Protein AF-A0A7J6TV74-F1 (afdb_monomer)

Sequence (393 aa):
DCKFRAASDSVLSLVYDIAQEHDRGEKIVSTIESVCRDKTELTVSTSAWKARMRRAQGTTFNGLGVLVPYDKHTEVGYRELPVSSKALKGILDKIRDAPPAERDTSKLDEIFTWTNIGNDEGDFGMGLELGQDLFCADKPGVTPVFTKPLTTILRNAYNLLGRKAFVPVLEEHTQWRVSQFQELGEKCAGLAAGCLALQKNSLSMSNAKVFASTLGTVSVLIGGMYIGNYGFAARKKRYKDEDLPTERKRRRIFDEIAASWDYKVRLDEYLMGITRWRRQLIANAEGDVLEVAVGTGRNFQFYNAKQVASVTAIDFSRRMLETAESKRHLVDPIPLHLKSGNCSSMKEFPDKAFDTVQRKHFGATYYIVCEAHPESEDSEGAADTVEEDRVAA

Organism: Perkinsus olseni (NCBI:txid32597)

Secondary structure (DSSP, 8-state):
--------S-HHHHHHHHHHTSTT-HHHHHHHHHH-S-GGGGS---HHHHHHHTT--B--TTS--B----BTTTTBS----SS-HHHHHHHHHHHHHS-GGG---HHHHHHHHHHHHHHHHT-HHHHHHHHHHHHHH--TTS--SSHHHHHHHHHHHHHHTT-TTHHHHHHHHHHHHHHHHHHHHHHHTT--TTTTS----------TTSSTTTHHHHHHHHHHHHHHHHHHHTTS-----PPPPPHHHHHHHHHHHHHHHHHHHHHHHHHTTHHHHHHHHGGG--EEEEEET-TTTTTGGG--TTTEEEEEEEES-HHHHHHHHTTGGGTTTS-EEEEE--GGG--SS-TT--SEEEEEETTEEEEEE------------------------

Solvent-accessible surface area (backbone atoms only — not comparable to full-atom values): 22867 Å² total; per-residue (Å²): 133,65,63,63,74,92,78,42,74,40,70,66,6,41,53,42,52,55,23,71,77,35,100,80,14,65,68,56,41,54,48,50,62,73,70,48,88,57,69,75,64,50,54,70,40,50,63,63,56,54,56,52,55,74,65,32,81,45,80,36,72,30,60,74,40,30,76,62,57,63,43,87,87,79,55,40,14,49,50,82,68,100,53,53,74,71,55,46,49,5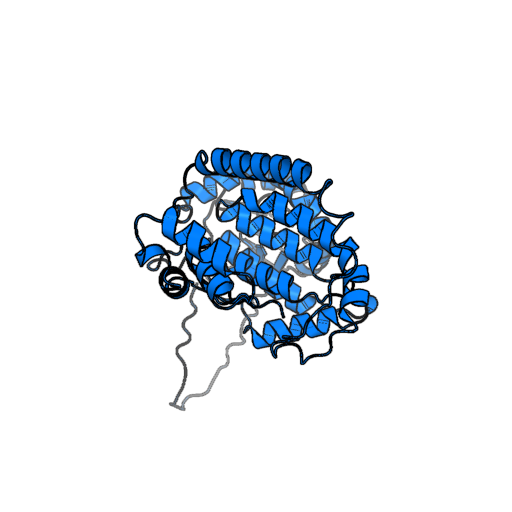4,54,48,50,52,38,62,74,36,58,86,94,69,48,72,52,66,70,56,52,51,51,54,46,52,23,46,50,28,43,77,71,47,10,33,35,24,19,41,36,55,20,51,33,42,62,54,64,52,52,71,50,40,80,62,73,45,52,66,66,25,52,54,35,36,42,48,23,28,52,77,68,67,39,61,81,52,40,62,55,49,54,54,48,54,56,51,46,58,72,39,20,58,63,46,18,67,68,47,71,78,62,65,102,68,84,84,61,86,80,84,72,86,80,82,88,85,70,86,80,78,65,67,76,69,51,63,65,53,52,52,54,51,49,49,52,50,51,51,50,48,58,53,54,70,67,46,75,74,82,64,81,59,75,79,74,49,73,70,54,50,37,50,53,47,42,75,37,32,90,51,42,68,64,68,48,44,60,58,30,61,77,66,46,26,66,59,51,37,48,61,50,40,43,70,43,35,38,38,27,36,31,42,53,39,42,56,41,83,61,35,74,31,56,33,68,90,47,30,64,30,38,40,33,27,23,65,28,65,45,15,43,57,47,17,58,80,45,49,80,47,34,62,87,36,50,74,47,80,45,80,43,52,82,94,71,70,80,86,68,65,86,86,73,40,42,17,46,35,43,54,48,94,60,50,69,46,79,42,73,61,75,79,77,78,84,79,79,85,82,88,89,80,92,81,90,86,80,92,80,85,84,80,136

Nearest PDB structures (foldseek):
  6h2v-assembly2_C  TM=8.223E-01  e=4.231E-03  Homo sapiens
  5dst-assembly5_J  TM=7.308E-01  e=4.731E-03  Homo sapiens
  8dur-assembly2_B  TM=7.016E-01  e=6.256E-03  Naegleria fowleri
  3grz-assembly1_B  TM=7.374E-01  e=1.447E-02  Lactobacillus delbrueckii subsp. bulgaricus ATCC BAA-365
  3grz-assembly1_A  TM=7.231E-01  e=1.094E-02  Lactobacillus delbrueckii subsp. bulgaricus ATCC BAA-365

pLDDT: mean 73.3, std 23.0, range [23.67, 97.81]

Mean predicted aligned error: 16.99 Å

Structure (mmCIF, N/CA/C/O backbone):
data_AF-A0A7J6TV74-F1
#
_entry.id   AF-A0A7J6TV74-F1
#
loop_
_atom_site.group_PDB
_atom_site.id
_atom_site.type_symbol
_atom_site.label_atom_id
_atom_site.label_alt_id
_atom_site.label_comp_id
_atom_site.label_asym_id
_atom_site.label_entity_id
_atom_site.label_seq_id
_atom_site.pdbx_PDB_ins_code
_atom_site.Cartn_x
_atom_site.Cartn_y
_atom_site.Cartn_z
_atom_site.occupancy
_atom_site.B_iso_or_equiv
_atom_site.auth_seq_id
_atom_site.auth_comp_id
_atom_site.auth_asym_id
_atom_site.auth_atom_id
_atom_site.pdbx_PDB_model_num
ATOM 1 N N . ASP A 1 1 ? -4.755 -8.317 20.988 1.00 73.62 1 ASP A N 1
ATOM 2 C CA . ASP A 1 1 ? -4.445 -8.567 19.560 1.00 73.62 1 ASP A CA 1
ATOM 3 C C . ASP A 1 1 ? -4.601 -7.232 18.814 1.00 73.62 1 ASP A C 1
ATOM 5 O O . ASP A 1 1 ? -4.729 -6.213 19.481 1.00 73.62 1 ASP A O 1
ATOM 9 N N . CYS A 1 2 ? -4.538 -7.194 17.479 1.00 86.38 2 CYS A N 1
ATOM 10 C CA . CYS A 1 2 ? -4.745 -5.971 16.683 1.00 86.38 2 CYS A CA 1
ATOM 11 C C . CYS A 1 2 ? -6.191 -5.807 16.170 1.00 86.38 2 CYS A C 1
ATOM 13 O O . CYS A 1 2 ? -6.448 -4.956 15.318 1.00 86.38 2 CYS A O 1
ATOM 15 N N . LYS A 1 3 ? -7.131 -6.646 16.630 1.00 88.19 3 LYS A N 1
ATOM 16 C CA . LYS A 1 3 ? -8.491 -6.713 16.082 1.00 88.19 3 LYS A CA 1
ATOM 17 C C . LYS A 1 3 ? -9.365 -5.601 16.657 1.00 88.19 3 LYS A C 1
ATOM 19 O O . LYS A 1 3 ? -9.538 -5.496 17.867 1.00 88.19 3 LYS A O 1
ATOM 24 N N . PHE A 1 4 ? -9.999 -4.837 15.777 1.00 88.50 4 PHE A N 1
ATOM 25 C CA . PHE A 1 4 ? -11.062 -3.909 16.132 1.00 88.50 4 PHE A CA 1
ATOM 26 C C . PHE A 1 4 ? -12.393 -4.654 16.153 1.00 88.50 4 PHE A C 1
ATOM 28 O O . PHE A 1 4 ? -12.706 -5.439 15.256 1.00 88.50 4 PHE A O 1
ATOM 35 N N . ARG A 1 5 ? -13.185 -4.402 17.194 1.00 84.44 5 ARG A N 1
ATOM 36 C CA . ARG A 1 5 ? -14.534 -4.948 17.354 1.00 84.44 5 ARG A CA 1
ATOM 37 C C . ARG A 1 5 ? -15.500 -3.777 17.427 1.00 84.44 5 ARG A C 1
ATOM 39 O O . ARG A 1 5 ? -15.262 -2.835 18.179 1.00 84.44 5 ARG A O 1
ATOM 46 N N . ALA A 1 6 ? -16.555 -3.815 16.621 1.00 85.81 6 ALA A N 1
ATOM 47 C CA . ALA A 1 6 ? -17.562 -2.764 16.638 1.00 85.81 6 ALA A CA 1
ATOM 48 C C . ALA A 1 6 ? -18.328 -2.810 17.962 1.00 85.81 6 ALA A C 1
ATOM 50 O O . ALA A 1 6 ? -18.935 -3.830 18.281 1.00 85.81 6 ALA A O 1
ATOM 51 N N . ALA A 1 7 ? -18.269 -1.710 18.710 1.00 83.06 7 ALA A N 1
ATOM 52 C CA . ALA A 1 7 ? -18.954 -1.566 19.989 1.00 83.06 7 ALA A CA 1
ATOM 53 C C . ALA A 1 7 ? -20.286 -0.821 19.823 1.00 83.06 7 ALA A C 1
ATOM 55 O O . ALA A 1 7 ? -21.322 -1.317 20.242 1.00 83.06 7 ALA A O 1
ATOM 56 N N . SER A 1 8 ? -20.276 0.332 19.148 1.00 86.25 8 SER A N 1
ATOM 57 C CA . SER A 1 8 ? -21.486 1.067 18.771 1.00 86.25 8 SER A CA 1
ATOM 58 C C . SER A 1 8 ? -21.199 2.051 17.633 1.00 86.25 8 SER A C 1
ATOM 60 O O . SER A 1 8 ? -20.068 2.512 17.477 1.00 86.25 8 SER A O 1
ATOM 62 N N . ASP A 1 9 ? -22.237 2.405 16.878 1.00 82.44 9 ASP A N 1
ATOM 63 C CA . ASP A 1 9 ? -22.258 3.501 15.908 1.00 82.44 9 ASP A CA 1
ATOM 64 C C . ASP A 1 9 ? -22.326 4.884 16.606 1.00 82.44 9 ASP A C 1
ATOM 66 O O . ASP A 1 9 ? -22.072 5.910 15.974 1.00 82.44 9 ASP A O 1
ATOM 70 N N . SER A 1 10 ? -22.640 4.921 17.910 1.00 83.00 10 SER A N 1
ATOM 71 C CA . SER A 1 10 ? -22.742 6.133 18.733 1.00 83.00 10 SER A CA 1
ATOM 72 C C . SER A 1 10 ? -21.909 6.025 20.010 1.00 83.00 10 SER A C 1
ATOM 74 O O . SER A 1 10 ? -22.049 5.082 20.790 1.00 83.00 10 SER A O 1
ATOM 76 N N . VAL A 1 11 ? -21.075 7.040 20.264 1.00 84.06 11 VAL A N 1
ATOM 77 C CA . VAL A 1 11 ? -20.342 7.167 21.535 1.00 84.06 11 VAL A CA 1
ATOM 78 C C . VAL A 1 11 ? -21.314 7.357 22.697 1.00 84.06 11 VAL A C 1
ATOM 80 O O . VAL A 1 11 ? -21.089 6.802 23.764 1.00 84.06 11 VAL A O 1
ATOM 83 N N . LEU A 1 12 ? -22.406 8.102 22.494 1.00 85.44 12 LEU A N 1
ATOM 84 C CA . LEU A 1 12 ? -23.383 8.372 23.547 1.00 85.44 12 LEU A CA 1
ATOM 85 C C . LEU A 1 12 ? -24.072 7.087 24.012 1.00 85.44 12 LEU A C 1
ATOM 87 O O . LEU A 1 12 ? -24.127 6.836 25.212 1.00 85.44 12 LEU A O 1
ATOM 91 N N . SER A 1 13 ? -24.536 6.260 23.072 1.00 84.44 13 SER A N 1
ATOM 92 C CA . SER A 1 13 ? -25.201 4.996 23.398 1.00 84.44 13 SER A CA 1
ATOM 93 C C . SER A 1 13 ? -24.237 4.018 24.075 1.00 84.44 13 SER A C 1
ATOM 95 O O . SER A 1 13 ? -24.619 3.326 25.006 1.00 84.44 13 SER A O 1
ATOM 97 N N . LEU A 1 14 ? -22.969 3.992 23.643 1.00 87.38 14 LEU A N 1
ATOM 98 C CA . LEU A 1 14 ? -21.945 3.134 24.235 1.00 87.38 14 LEU A CA 1
ATOM 99 C C . LEU A 1 14 ? -21.587 3.571 25.657 1.00 87.38 14 LEU A C 1
ATOM 101 O O . LEU A 1 14 ? -21.449 2.740 26.545 1.00 87.38 14 LEU A O 1
ATOM 105 N N . VAL A 1 15 ? -21.429 4.877 25.884 1.00 86.62 15 VAL A N 1
ATOM 106 C CA . VAL A 1 15 ? -21.159 5.416 27.223 1.00 86.62 15 VAL A CA 1
ATOM 107 C C . VAL A 1 15 ? -22.346 5.170 28.148 1.00 86.62 15 VAL A C 1
ATOM 109 O O . VAL A 1 15 ? -22.136 4.838 29.311 1.00 86.62 15 VAL A O 1
ATOM 112 N N . TYR A 1 16 ? -23.571 5.318 27.642 1.00 87.31 16 TYR A N 1
ATOM 113 C CA . TYR A 1 16 ? -24.785 5.020 28.392 1.00 87.31 16 TYR A CA 1
ATOM 114 C C . TYR A 1 16 ? -24.840 3.543 28.808 1.00 87.31 16 TYR A C 1
ATOM 116 O O . TYR A 1 16 ? -24.951 3.268 29.998 1.00 87.31 16 TYR A O 1
ATOM 124 N N . ASP A 1 17 ? -24.651 2.619 27.865 1.00 8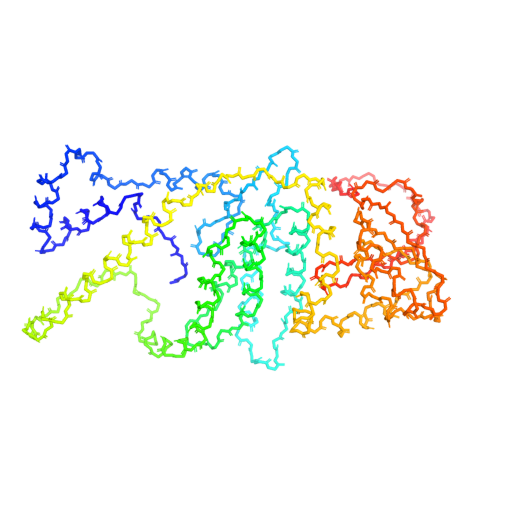8.50 17 A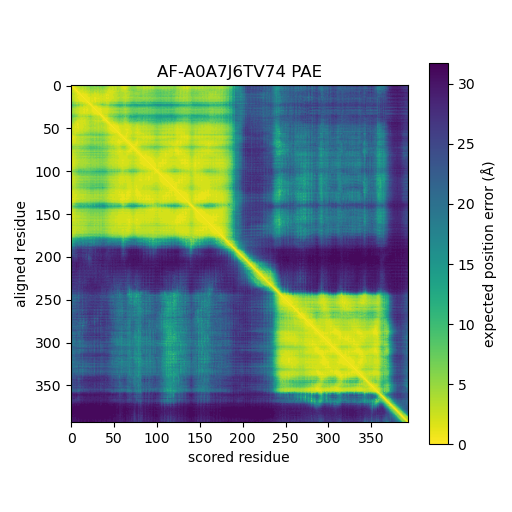SP A N 1
ATOM 125 C CA . ASP A 1 17 ? -24.622 1.167 28.092 1.00 88.50 17 ASP A CA 1
ATOM 126 C C . ASP A 1 17 ? -23.546 0.758 29.116 1.00 88.50 17 ASP A C 1
ATOM 128 O O . ASP A 1 17 ? -23.846 0.141 30.137 1.00 88.50 17 ASP A O 1
ATOM 132 N N . ILE A 1 18 ? -22.306 1.235 28.942 1.00 88.88 18 ILE A N 1
ATOM 133 C CA . ILE A 1 18 ? -21.211 0.988 29.898 1.00 88.88 18 ILE A CA 1
ATOM 134 C C . ILE A 1 18 ? -21.540 1.559 31.286 1.00 88.88 18 ILE A C 1
ATOM 136 O O . ILE A 1 18 ? -21.205 0.953 32.303 1.00 88.88 18 ILE A O 1
ATOM 140 N N . ALA A 1 19 ? -22.166 2.738 31.357 1.00 88.62 19 ALA A N 1
ATOM 141 C CA . ALA A 1 19 ? -22.530 3.352 32.628 1.00 88.62 19 ALA A CA 1
ATOM 142 C C . ALA A 1 19 ? -23.653 2.586 33.342 1.00 88.62 19 ALA A C 1
ATOM 144 O O . ALA A 1 19 ? -23.638 2.530 34.569 1.00 88.62 19 ALA A O 1
ATOM 145 N N . GLN A 1 20 ? -24.591 1.975 32.615 1.00 89.50 20 GLN A N 1
ATOM 146 C CA . GLN A 1 20 ? -25.643 1.150 33.215 1.00 89.50 20 GLN A CA 1
ATOM 147 C C . GLN A 1 20 ? -25.079 -0.088 33.920 1.00 89.50 20 GLN A C 1
ATOM 149 O O . GLN A 1 20 ? -25.583 -0.476 34.971 1.00 89.50 20 GLN A O 1
ATOM 154 N N . GLU A 1 21 ? -24.011 -0.678 33.385 1.00 87.81 21 GLU A N 1
ATOM 155 C CA . GLU A 1 21 ? -23.368 -1.862 33.970 1.00 87.81 21 GLU A CA 1
ATOM 156 C C . GLU A 1 21 ? -22.344 -1.539 35.073 1.00 87.81 21 GLU A C 1
ATOM 158 O O . GLU A 1 21 ? -21.803 -2.448 35.712 1.00 87.81 21 GLU A O 1
ATOM 163 N N . HIS A 1 22 ? -22.045 -0.257 35.301 1.00 89.38 22 HIS A N 1
ATOM 164 C CA . HIS A 1 22 ? -21.004 0.177 36.226 1.00 89.38 22 HIS A CA 1
ATOM 165 C C . HIS A 1 22 ? -21.576 0.575 37.596 1.00 89.38 22 HIS A C 1
ATOM 167 O O . HIS A 1 22 ? -22.429 1.455 37.687 1.00 89.38 22 HIS A O 1
ATOM 173 N N . ASP A 1 23 ? -20.996 0.056 38.686 1.00 86.81 23 ASP A N 1
ATOM 174 C CA . ASP A 1 23 ? -21.449 0.256 40.084 1.00 86.81 23 ASP A CA 1
ATOM 175 C C . ASP A 1 23 ? -21.574 1.729 40.529 1.00 86.81 23 ASP A C 1
ATOM 177 O O . ASP A 1 23 ? -22.194 2.051 41.539 1.00 86.81 23 ASP A O 1
ATOM 181 N N . ARG A 1 24 ? -20.942 2.653 39.799 1.00 88.31 24 ARG A N 1
ATOM 182 C CA . ARG A 1 24 ? -20.968 4.108 40.060 1.00 88.31 24 ARG A CA 1
ATOM 183 C C . ARG A 1 24 ? -21.585 4.928 38.924 1.00 88.31 24 ARG A C 1
ATOM 185 O O . ARG A 1 24 ? -21.392 6.143 38.879 1.00 88.31 24 ARG A O 1
ATOM 192 N N . GLY A 1 25 ? -22.257 4.274 37.982 1.00 88.75 25 GLY A N 1
ATOM 193 C CA . GLY A 1 25 ? -22.752 4.890 36.756 1.00 88.75 25 GLY A CA 1
ATOM 194 C C . GLY A 1 25 ? -24.099 5.600 36.882 1.00 88.75 25 GLY A C 1
ATOM 195 O O . GLY A 1 25 ? -24.415 6.404 36.010 1.00 88.75 25 GLY A O 1
ATOM 196 N N . GLU A 1 26 ? -24.851 5.411 37.974 1.00 92.75 26 GLU A N 1
ATOM 197 C CA . GLU A 1 26 ? -26.205 5.977 38.154 1.00 92.75 26 GLU A CA 1
ATOM 198 C C . GLU A 1 26 ? -26.297 7.478 37.848 1.00 92.75 26 GLU A C 1
ATOM 200 O O . GLU A 1 26 ? -27.188 7.912 37.124 1.00 92.75 26 GLU A O 1
ATOM 205 N N . LYS A 1 27 ? -25.345 8.283 38.341 1.00 91.44 27 LYS A N 1
ATOM 206 C CA . LYS A 1 27 ? -25.333 9.735 38.081 1.00 91.44 27 LYS A CA 1
ATOM 207 C C . LYS A 1 27 ? -25.096 10.075 36.609 1.00 91.44 27 LYS A C 1
ATOM 209 O O . LYS A 1 27 ? -25.582 11.096 36.128 1.00 91.44 27 LYS A O 1
ATOM 214 N N . ILE A 1 28 ? -24.310 9.260 35.906 1.00 89.31 28 ILE A N 1
ATOM 215 C CA . ILE A 1 28 ? -24.020 9.442 34.479 1.00 89.31 28 ILE A CA 1
ATOM 216 C C . ILE A 1 28 ? -25.272 9.089 33.676 1.00 89.31 28 ILE A C 1
ATOM 218 O O . ILE A 1 28 ? -25.708 9.900 32.863 1.00 89.31 28 ILE A O 1
ATOM 222 N N . VAL A 1 29 ? -25.890 7.944 33.977 1.00 91.81 29 VAL A N 1
ATOM 223 C CA . VAL A 1 29 ? -27.155 7.490 33.380 1.00 91.81 29 VAL A CA 1
ATOM 224 C C . VAL A 1 29 ? -28.241 8.553 33.555 1.00 91.81 29 VAL A C 1
ATOM 226 O O . VAL A 1 29 ? -28.788 9.029 32.562 1.00 91.81 29 VAL A O 1
ATOM 229 N N . SER A 1 30 ? -28.480 9.024 34.785 1.00 91.56 30 SER A N 1
ATOM 230 C CA . SER A 1 30 ? -29.510 10.036 35.061 1.00 91.56 30 SER A CA 1
ATOM 231 C C . SER A 1 30 ? -29.249 11.358 34.333 1.00 91.56 30 SER A C 1
ATOM 233 O O . SER A 1 30 ? -30.176 12.014 33.864 1.00 91.56 30 SER A O 1
ATOM 235 N N . THR A 1 31 ? -27.978 11.760 34.219 1.00 93.31 31 THR A N 1
ATOM 236 C CA . THR A 1 31 ? -27.595 12.979 33.495 1.00 93.31 31 THR A CA 1
ATOM 237 C C . THR A 1 31 ? -27.867 12.820 32.002 1.00 93.31 31 THR A C 1
ATOM 239 O O . THR A 1 31 ? -28.495 13.694 31.406 1.00 93.31 31 THR A O 1
ATOM 242 N N . ILE A 1 32 ? -27.451 11.700 31.404 1.00 89.69 32 ILE A N 1
ATOM 243 C CA . ILE A 1 32 ? -27.678 11.411 29.984 1.00 89.69 32 ILE A CA 1
ATOM 244 C C . ILE A 1 32 ? -29.178 11.402 29.677 1.00 89.69 32 ILE A C 1
ATOM 246 O O . ILE A 1 32 ? -29.602 12.082 28.748 1.00 89.69 32 ILE A O 1
ATOM 250 N N . GLU A 1 33 ? -29.994 10.726 30.486 1.00 91.88 33 GLU A N 1
ATOM 251 C CA . GLU A 1 33 ? -31.451 10.676 30.297 1.00 91.88 33 GLU A CA 1
ATOM 252 C C . GLU A 1 33 ? -32.133 12.038 30.439 1.00 91.88 33 GLU A C 1
ATOM 254 O O . GLU A 1 33 ? -33.145 12.280 29.786 1.00 91.88 33 GLU A O 1
ATOM 259 N N . SER A 1 34 ? -31.590 12.930 31.273 1.00 91.38 34 SER A N 1
ATOM 260 C CA . SER A 1 34 ? -32.145 14.276 31.460 1.00 91.38 34 SER A CA 1
ATOM 261 C C . SER A 1 34 ? -31.870 15.216 30.280 1.00 91.38 34 SER A C 1
ATOM 263 O O . SER A 1 34 ? -32.646 16.136 30.027 1.00 91.38 34 SER A O 1
ATOM 265 N N . VAL A 1 35 ? -30.766 14.995 29.557 1.00 90.00 35 VAL A N 1
ATOM 266 C CA . VAL A 1 35 ? -30.312 15.855 28.449 1.00 90.00 35 VAL A CA 1
ATOM 267 C C . VAL A 1 35 ? -30.688 15.269 27.084 1.00 90.00 35 VAL A C 1
ATOM 269 O O . VAL A 1 35 ? -30.903 16.015 26.125 1.00 90.00 35 VAL A O 1
ATOM 272 N N . CYS A 1 36 ? -30.785 13.943 26.978 1.00 88.31 36 CYS A N 1
ATOM 273 C CA . CYS A 1 36 ? -31.122 13.244 25.746 1.00 88.31 36 CYS A CA 1
ATOM 274 C C . CYS A 1 36 ? -32.622 13.381 25.442 1.00 88.31 36 CYS A C 1
ATOM 276 O O . CYS A 1 36 ? -33.475 12.875 26.170 1.00 88.31 36 CYS A O 1
ATOM 278 N N . ARG A 1 37 ? -32.946 14.083 24.351 1.00 87.81 37 ARG A N 1
ATOM 279 C CA . ARG A 1 37 ? -34.338 14.326 23.934 1.00 87.81 37 ARG A CA 1
ATOM 280 C C . ARG A 1 37 ? -34.980 13.104 23.284 1.00 87.81 37 ARG A C 1
ATOM 282 O O . ARG A 1 37 ? -36.176 12.893 23.458 1.00 87.81 37 ARG A O 1
ATOM 289 N N . ASP A 1 38 ? -34.196 12.322 22.548 1.00 87.69 38 ASP A N 1
ATOM 290 C CA . ASP A 1 38 ? -34.641 11.109 21.869 1.00 87.69 38 ASP A CA 1
ATOM 291 C C . ASP A 1 38 ? -33.952 9.885 22.478 1.00 87.69 38 ASP A C 1
ATOM 293 O O . ASP A 1 38 ? -32.795 9.585 22.193 1.00 87.69 38 ASP A O 1
ATOM 297 N N . LYS A 1 39 ? -34.686 9.149 23.316 1.00 86.12 39 LYS A N 1
ATOM 298 C CA . LYS A 1 39 ? -34.153 7.968 24.007 1.00 86.12 39 LYS A CA 1
ATOM 299 C C . LYS A 1 39 ? -33.784 6.823 23.060 1.00 86.12 39 LYS A C 1
ATOM 301 O O . LYS A 1 39 ? -33.051 5.928 23.473 1.00 86.12 39 LYS A O 1
ATOM 306 N N . THR A 1 40 ? -34.248 6.830 21.808 1.00 85.00 40 THR A N 1
ATOM 307 C CA . THR A 1 40 ? -33.852 5.804 20.831 1.00 85.00 40 THR A CA 1
ATOM 308 C C . THR A 1 40 ? -32.359 5.889 20.490 1.00 85.00 40 THR A C 1
ATOM 310 O O . THR A 1 40 ? -31.740 4.855 20.236 1.00 85.00 40 THR A O 1
ATOM 313 N N . GLU A 1 41 ? -31.740 7.071 20.618 1.00 82.06 41 GLU A N 1
ATOM 314 C CA . GLU A 1 41 ? -30.295 7.283 20.433 1.00 82.06 41 GLU A CA 1
ATOM 315 C C . GLU A 1 41 ? -29.426 6.607 21.507 1.00 82.06 41 GLU A C 1
ATOM 317 O O . GLU A 1 41 ? -28.216 6.468 21.320 1.00 82.06 41 GLU A O 1
ATOM 322 N N . LEU A 1 42 ? -30.019 6.181 22.628 1.00 87.19 42 LEU A N 1
ATOM 323 C CA . LEU A 1 42 ? -29.315 5.499 23.719 1.00 87.19 42 LEU A CA 1
ATOM 324 C C . LEU A 1 42 ? -29.172 3.992 23.484 1.00 87.19 42 LEU A C 1
ATOM 326 O O . LEU A 1 42 ? -28.440 3.325 24.210 1.00 87.19 42 LEU A O 1
ATOM 330 N N . THR A 1 43 ? -29.823 3.450 22.452 1.00 89.19 43 THR A N 1
ATOM 331 C CA . THR A 1 43 ? -29.725 2.025 22.122 1.00 89.19 43 THR A CA 1
ATOM 332 C C . THR A 1 43 ? -28.425 1.739 21.379 1.00 89.19 43 THR A C 1
ATOM 334 O O . THR A 1 43 ? -28.149 2.330 20.332 1.00 89.19 43 THR A O 1
ATOM 337 N N . VAL A 1 44 ? -27.623 0.803 21.891 1.00 87.81 44 VAL A N 1
ATOM 338 C CA . VAL A 1 44 ? -26.419 0.336 21.195 1.00 87.81 44 VAL A CA 1
ATOM 339 C C . VAL A 1 44 ? -26.803 -0.296 19.859 1.00 87.81 44 VAL A C 1
ATOM 341 O O . VAL A 1 44 ? -27.615 -1.216 19.780 1.00 87.81 44 VAL A O 1
ATOM 344 N N . SER A 1 45 ? -26.184 0.197 18.789 1.00 88.81 45 SER A N 1
ATOM 345 C CA . SER A 1 45 ? -26.386 -0.301 17.433 1.00 88.81 45 SER A CA 1
ATOM 346 C C . SER A 1 45 ? -25.052 -0.400 16.715 1.00 88.81 45 SER A C 1
ATOM 348 O O . SER A 1 45 ? -24.173 0.433 16.894 1.00 88.81 45 SER A O 1
ATOM 350 N N . THR A 1 46 ? -24.906 -1.431 15.889 1.00 90.12 46 THR A N 1
ATOM 351 C CA . THR A 1 46 ? -23.765 -1.619 14.972 1.00 90.12 46 THR A CA 1
ATOM 352 C C . THR A 1 46 ? -24.248 -1.766 13.530 1.00 90.12 46 THR A C 1
ATOM 354 O O . THR A 1 46 ? -23.597 -2.376 12.679 1.00 90.12 46 THR A O 1
ATOM 357 N N . SER A 1 47 ? -25.459 -1.282 13.253 1.00 89.81 47 SER A N 1
ATOM 358 C CA . SER A 1 47 ? -26.106 -1.409 11.949 1.00 89.81 47 SER A CA 1
ATOM 359 C C . SER A 1 47 ? -25.353 -0.648 10.854 1.00 89.81 47 SER A C 1
ATOM 361 O O . SER A 1 47 ? -25.188 -1.189 9.756 1.00 89.81 47 SER A O 1
ATOM 363 N N . ALA A 1 48 ? -24.825 0.544 11.157 1.00 86.31 48 ALA A N 1
ATOM 364 C CA . ALA A 1 48 ? -24.033 1.331 10.222 1.00 86.31 48 ALA A CA 1
ATOM 365 C C . ALA A 1 48 ? -22.678 0.662 9.975 1.00 86.31 48 ALA A C 1
ATOM 367 O O . ALA A 1 48 ? -22.273 0.520 8.819 1.00 86.31 48 ALA A O 1
ATOM 368 N N . TRP A 1 49 ? -22.027 0.144 11.024 1.00 88.75 49 TRP A N 1
ATOM 369 C CA . TRP A 1 49 ? -20.836 -0.693 10.872 1.00 88.75 49 TRP A CA 1
ATOM 370 C C . TRP A 1 49 ? -21.076 -1.906 9.959 1.00 88.75 49 TRP A C 1
ATOM 372 O O . TRP A 1 49 ? -20.336 -2.111 8.996 1.00 88.75 49 TRP A O 1
ATOM 382 N N . LYS A 1 50 ? -22.133 -2.691 10.209 1.00 89.75 50 LYS A N 1
ATOM 383 C CA . LYS A 1 50 ? -22.490 -3.862 9.386 1.00 89.75 50 LYS A CA 1
ATOM 384 C C . LYS A 1 50 ? -22.770 -3.464 7.936 1.00 89.75 50 LYS A C 1
ATOM 386 O O . LYS A 1 50 ? -22.320 -4.143 7.016 1.00 89.75 50 LYS A O 1
ATOM 391 N N . ALA A 1 51 ? -23.481 -2.357 7.717 1.00 88.75 51 ALA A N 1
ATOM 392 C CA . ALA A 1 51 ? -23.744 -1.831 6.381 1.00 88.75 51 ALA A CA 1
ATOM 393 C C . ALA A 1 51 ? -22.461 -1.398 5.659 1.00 88.75 51 ALA A C 1
ATOM 395 O O . ALA A 1 51 ? -22.300 -1.689 4.475 1.00 88.75 51 ALA A O 1
ATOM 396 N N . ARG A 1 52 ? -21.529 -0.759 6.374 1.00 92.44 52 ARG A N 1
ATOM 397 C CA . ARG A 1 52 ? -20.211 -0.383 5.857 1.00 92.44 52 ARG A CA 1
ATOM 398 C C . ARG A 1 52 ? -19.374 -1.613 5.501 1.00 92.44 52 ARG A C 1
ATOM 400 O O . ARG A 1 52 ? -18.795 -1.644 4.422 1.00 92.44 52 ARG A O 1
ATOM 407 N N . MET A 1 53 ? -19.353 -2.637 6.353 1.00 90.38 53 MET A N 1
ATOM 408 C CA . MET A 1 53 ? -18.597 -3.869 6.096 1.00 90.38 53 MET A CA 1
ATOM 409 C C . MET A 1 53 ? -19.125 -4.662 4.899 1.00 90.38 53 MET A C 1
ATOM 411 O O . MET A 1 53 ? -18.324 -5.218 4.163 1.00 90.38 53 MET A O 1
ATOM 415 N N . ARG A 1 54 ? -20.438 -4.647 4.626 1.00 89.88 54 ARG A N 1
ATOM 416 C CA . ARG A 1 54 ? -21.004 -5.238 3.394 1.00 89.88 54 ARG A CA 1
ATOM 417 C C . ARG A 1 54 ? -20.517 -4.575 2.101 1.00 89.88 54 ARG A C 1
ATOM 419 O O . ARG A 1 54 ? -20.676 -5.152 1.034 1.00 89.88 54 ARG A O 1
ATOM 426 N N . ARG A 1 55 ? -19.993 -3.349 2.183 1.00 90.38 55 ARG A N 1
ATOM 427 C CA . ARG A 1 55 ? -19.418 -2.614 1.048 1.00 90.38 55 ARG A CA 1
ATOM 428 C C . ARG A 1 55 ? -17.899 -2.738 0.967 1.00 90.38 55 ARG A C 1
ATOM 430 O O . ARG A 1 55 ? -17.336 -2.254 -0.005 1.00 90.38 55 ARG A O 1
ATOM 437 N N . ALA A 1 56 ? -17.248 -3.273 1.998 1.00 89.75 56 ALA A N 1
ATOM 438 C CA . ALA A 1 56 ? -15.803 -3.418 2.003 1.00 89.75 56 ALA A CA 1
ATOM 439 C C . ALA A 1 56 ? -15.395 -4.448 0.940 1.00 89.75 56 ALA A C 1
ATOM 441 O O . ALA A 1 56 ? -16.037 -5.488 0.823 1.00 89.75 56 ALA A O 1
ATOM 442 N N . GLN A 1 57 ? -14.356 -4.137 0.172 1.00 90.88 57 GLN A N 1
ATOM 443 C CA . GLN A 1 57 ? -13.843 -5.004 -0.884 1.00 90.88 57 GLN A CA 1
ATOM 444 C C . GLN A 1 57 ? -12.891 -6.075 -0.339 1.00 90.88 57 GLN A C 1
ATOM 446 O O . GLN A 1 57 ? -12.927 -7.209 -0.793 1.00 90.88 57 GLN A O 1
ATOM 451 N N . GLY A 1 58 ? -12.087 -5.725 0.670 1.00 87.75 58 GLY A N 1
ATOM 452 C CA . GLY A 1 58 ? -11.057 -6.597 1.237 1.00 87.75 58 GLY A CA 1
ATOM 453 C C . GLY A 1 5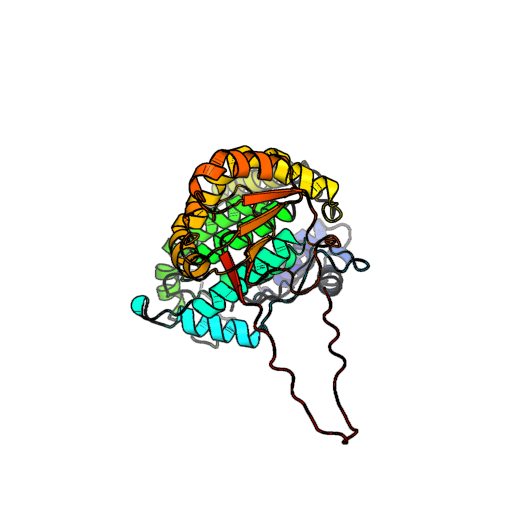8 ? -11.155 -6.752 2.749 1.00 87.75 58 GLY A C 1
ATOM 454 O O . GLY A 1 58 ? -11.802 -5.955 3.443 1.00 87.75 58 GLY A O 1
ATOM 455 N N . THR A 1 59 ? -10.462 -7.756 3.282 1.00 89.69 59 THR A N 1
ATOM 456 C CA . THR A 1 59 ? -10.331 -7.980 4.728 1.00 89.69 59 THR A CA 1
ATOM 457 C C . THR A 1 59 ? -8.907 -7.730 5.185 1.00 89.69 59 THR A C 1
ATOM 459 O O . THR A 1 59 ? -7.966 -8.099 4.506 1.00 89.69 59 THR A O 1
ATOM 462 N N . THR A 1 60 ? -8.753 -7.155 6.371 1.00 95.00 60 THR A N 1
ATOM 463 C CA . THR A 1 60 ? -7.446 -6.828 6.951 1.00 95.00 60 THR A CA 1
ATOM 464 C C . THR A 1 60 ? -7.263 -7.534 8.291 1.00 95.00 60 THR A C 1
ATOM 466 O O . THR A 1 60 ? -8.226 -7.925 8.971 1.00 95.00 60 THR A O 1
ATOM 469 N N . PHE A 1 61 ? -6.019 -7.668 8.742 1.00 95.06 61 PHE A N 1
ATOM 470 C CA . PHE A 1 61 ? -5.661 -8.291 10.015 1.00 95.06 61 PHE A CA 1
ATOM 471 C C . PHE A 1 61 ? -6.355 -7.623 11.196 1.00 95.06 61 PHE A C 1
ATOM 473 O O . PHE A 1 61 ? -6.825 -8.328 12.088 1.00 95.06 61 PHE A O 1
ATOM 480 N N . ASN A 1 62 ? -6.524 -6.302 11.169 1.00 93.56 62 ASN A N 1
ATOM 481 C CA . ASN A 1 62 ? -7.242 -5.559 12.205 1.00 93.56 62 ASN A CA 1
ATOM 482 C C . ASN A 1 62 ? -8.776 -5.705 12.137 1.00 93.56 62 ASN A C 1
ATOM 484 O O . ASN A 1 62 ? -9.464 -5.271 13.054 1.00 93.56 62 ASN A O 1
ATOM 488 N N . GLY A 1 63 ? -9.332 -6.336 11.098 1.00 91.25 63 GLY A N 1
ATOM 489 C CA . GLY A 1 63 ? -10.778 -6.513 10.935 1.00 91.25 63 GLY A CA 1
ATOM 490 C C . GLY A 1 63 ? -11.527 -5.249 10.508 1.00 91.25 63 GLY A C 1
ATOM 491 O O . GLY A 1 63 ? -12.756 -5.260 10.475 1.00 91.25 63 GLY A O 1
ATOM 492 N N . LEU A 1 64 ? -10.814 -4.171 10.166 1.00 91.50 64 LEU A N 1
ATOM 493 C CA . LEU A 1 64 ? -11.427 -2.966 9.619 1.00 91.50 64 LEU A CA 1
ATOM 494 C C . LEU A 1 64 ? -11.813 -3.142 8.151 1.00 91.50 64 LEU A C 1
ATOM 496 O O . LEU A 1 64 ? -12.724 -2.463 7.701 1.00 91.50 64 LEU A O 1
ATOM 500 N N . GLY A 1 65 ? -11.166 -4.031 7.403 1.00 92.62 65 GLY A N 1
ATOM 501 C CA . GLY A 1 65 ? -11.414 -4.217 5.979 1.00 92.62 65 GLY A CA 1
ATOM 502 C C . GLY A 1 65 ? -11.095 -2.987 5.125 1.00 92.62 65 GLY A C 1
ATOM 503 O O . GLY A 1 65 ? -10.843 -1.878 5.610 1.00 92.62 65 GLY A O 1
ATOM 504 N N . VAL A 1 66 ? -11.138 -3.189 3.816 1.00 94.19 66 VAL A N 1
ATOM 505 C CA . VAL A 1 66 ? -10.786 -2.182 2.816 1.00 94.19 66 VAL A CA 1
ATOM 506 C C . VAL A 1 66 ? -12.066 -1.599 2.249 1.00 94.19 66 VAL A C 1
ATOM 508 O O . VAL A 1 66 ? -12.864 -2.318 1.666 1.00 94.19 66 VAL A O 1
ATOM 511 N N . LEU A 1 67 ? -12.277 -0.297 2.441 1.00 92.94 67 LEU A N 1
ATOM 512 C CA . LEU A 1 67 ? -13.355 0.432 1.778 1.00 92.94 67 LEU A CA 1
ATOM 513 C C . LEU A 1 67 ? -12.758 1.595 0.993 1.00 92.94 67 LEU A C 1
ATOM 515 O O . LEU A 1 67 ? -12.237 2.554 1.581 1.00 92.94 67 LEU A O 1
ATOM 519 N N . VAL A 1 68 ? -12.838 1.496 -0.326 1.00 90.88 68 VAL A N 1
ATOM 520 C CA . VAL A 1 68 ? -12.313 2.469 -1.289 1.00 90.88 68 VAL A CA 1
ATOM 521 C C . VAL A 1 68 ? -13.337 2.712 -2.403 1.00 90.88 68 VAL A C 1
ATOM 523 O O . VAL A 1 68 ? -14.259 1.903 -2.553 1.00 90.88 68 VAL A O 1
ATOM 526 N N . PRO A 1 69 ? -13.219 3.816 -3.166 1.00 88.25 69 PRO A N 1
ATOM 527 C CA . PRO A 1 69 ? -13.933 3.945 -4.430 1.00 88.25 69 PRO A CA 1
ATOM 528 C C . PRO A 1 69 ? -13.615 2.735 -5.310 1.00 88.25 69 PRO A C 1
ATOM 530 O O . PRO A 1 69 ? -12.445 2.432 -5.531 1.00 88.25 69 PRO A O 1
ATOM 533 N N . TYR A 1 70 ? -14.655 2.029 -5.741 1.00 83.94 70 TYR A N 1
ATOM 534 C CA . TYR A 1 70 ? -14.554 0.813 -6.538 1.00 83.94 70 TYR A CA 1
ATOM 535 C C . TYR A 1 70 ? -15.657 0.832 -7.588 1.00 83.94 70 TYR A C 1
ATOM 537 O O . TYR A 1 70 ? -16.840 0.944 -7.244 1.00 83.94 70 TYR A O 1
ATOM 545 N N . ASP A 1 71 ? -15.263 0.749 -8.851 1.00 79.06 71 ASP A N 1
ATOM 546 C CA . ASP A 1 71 ? -16.176 0.667 -9.979 1.00 79.06 71 ASP A CA 1
ATOM 547 C C . ASP A 1 71 ? -16.400 -0.806 -10.326 1.00 79.06 71 ASP A C 1
ATOM 549 O O . ASP A 1 71 ? -15.496 -1.507 -10.762 1.00 79.06 71 ASP A O 1
ATOM 553 N N . LYS A 1 72 ? -17.634 -1.277 -10.140 1.00 78.19 72 LYS A N 1
ATOM 554 C CA . LYS A 1 72 ? -18.003 -2.675 -10.393 1.00 78.19 72 LYS A CA 1
ATOM 555 C C . LYS A 1 72 ? -18.025 -3.051 -11.875 1.00 78.19 72 LYS A C 1
ATOM 557 O O . LYS A 1 72 ? -18.088 -4.234 -12.176 1.00 78.19 72 LYS A O 1
ATOM 562 N N . HIS A 1 73 ? -18.076 -2.080 -12.785 1.00 70.31 73 HIS A N 1
ATOM 563 C CA . HIS A 1 73 ? -18.132 -2.346 -14.223 1.00 70.31 73 HIS A CA 1
ATOM 564 C C . HIS A 1 73 ? -16.744 -2.500 -14.828 1.00 70.31 73 HIS A C 1
ATOM 566 O O . HIS A 1 73 ? -16.558 -3.308 -15.731 1.00 70.31 73 HIS A O 1
ATOM 572 N N . THR A 1 74 ? -15.796 -1.697 -14.354 1.00 70.19 74 THR A N 1
ATOM 573 C CA . THR A 1 74 ? -14.399 -1.747 -14.798 1.00 70.19 74 THR A CA 1
ATOM 574 C C . THR A 1 74 ? -13.521 -2.587 -13.875 1.00 70.19 74 THR A C 1
ATOM 576 O O . THR A 1 74 ? -12.380 -2.857 -14.222 1.00 70.19 74 THR A O 1
ATOM 579 N N . GLU A 1 75 ? -14.052 -2.982 -12.713 1.00 76.25 75 GLU A N 1
ATOM 580 C CA . GLU A 1 75 ? -13.354 -3.690 -11.632 1.00 76.25 75 GLU A CA 1
ATOM 581 C C . GLU A 1 75 ? -12.128 -2.943 -11.091 1.00 76.25 75 GLU A C 1
ATOM 583 O O . GLU A 1 75 ? -11.274 -3.526 -10.430 1.00 76.25 75 GLU A O 1
ATOM 588 N N . VAL A 1 76 ? -12.069 -1.627 -11.309 1.00 75.31 76 VAL A N 1
ATOM 589 C CA . VAL A 1 76 ? -10.977 -0.774 -10.839 1.00 75.31 76 VAL A CA 1
ATOM 590 C C . VAL A 1 76 ? -11.307 -0.219 -9.447 1.00 75.31 76 VAL A C 1
ATOM 592 O O . VAL A 1 76 ? -12.463 0.039 -9.103 1.00 75.31 76 VAL A O 1
ATOM 595 N N . GLY A 1 77 ? -10.279 0.000 -8.633 1.00 74.44 77 GLY A N 1
ATOM 596 C CA . GLY A 1 77 ? -10.289 0.581 -7.290 1.00 74.44 77 GLY A CA 1
ATOM 597 C C . GLY A 1 77 ? -9.718 -0.345 -6.217 1.00 74.44 77 GLY A C 1
ATOM 598 O O . GLY A 1 77 ? -9.097 0.120 -5.252 1.00 74.44 77 GLY A O 1
ATOM 599 N N . TYR A 1 78 ? -9.860 -1.656 -6.398 1.00 89.12 78 TYR A N 1
ATOM 600 C CA . TYR A 1 78 ? -9.367 -2.679 -5.486 1.00 89.12 78 TYR A CA 1
ATOM 601 C C . TYR A 1 78 ? -9.092 -3.978 -6.238 1.00 89.12 78 TYR A C 1
ATOM 603 O O . TYR A 1 78 ? -9.941 -4.452 -6.984 1.00 89.12 78 TYR A O 1
ATOM 611 N N . ARG A 1 79 ? -7.953 -4.589 -5.918 1.00 85.44 79 ARG A N 1
ATOM 612 C CA . ARG A 1 79 ? -7.631 -5.979 -6.231 1.00 85.44 79 ARG A CA 1
ATOM 613 C C . ARG A 1 79 ? -7.104 -6.665 -4.978 1.00 85.44 79 ARG A C 1
ATOM 615 O O . ARG A 1 79 ? -6.548 -6.000 -4.097 1.00 85.44 79 ARG A O 1
ATOM 622 N N . GLU A 1 80 ? -7.270 -7.976 -4.917 1.00 87.12 80 GLU A N 1
ATOM 623 C CA . GLU A 1 80 ? -6.774 -8.788 -3.809 1.00 87.12 80 GLU A CA 1
ATOM 624 C C . GLU A 1 80 ? -5.239 -8.854 -3.800 1.00 87.12 80 GLU A C 1
ATOM 626 O O . GLU A 1 80 ? -4.573 -8.664 -4.821 1.00 87.12 80 GLU A O 1
ATOM 631 N N . LEU A 1 81 ? -4.659 -9.129 -2.630 1.00 88.75 81 LEU A N 1
ATOM 632 C CA . LEU A 1 81 ? -3.238 -9.463 -2.534 1.00 88.75 81 LEU A CA 1
ATOM 633 C C . LEU A 1 81 ? -2.958 -10.801 -3.242 1.00 88.75 81 LEU A C 1
ATOM 635 O O . LEU A 1 81 ? -3.781 -11.708 -3.155 1.00 88.75 81 LEU A O 1
ATOM 639 N N . PRO A 1 82 ? -1.771 -10.999 -3.854 1.00 82.12 82 PRO A N 1
ATOM 640 C CA . PRO A 1 82 ? -1.422 -12.241 -4.563 1.00 82.12 82 PRO A CA 1
ATOM 641 C C . PRO A 1 82 ? -1.262 -13.454 -3.626 1.00 82.12 82 PRO A C 1
ATOM 643 O O . PRO A 1 82 ? -0.867 -14.539 -4.042 1.00 82.12 82 PRO A O 1
ATOM 646 N N . VAL A 1 83 ? -1.515 -13.272 -2.328 1.00 85.19 83 VAL A N 1
ATOM 647 C CA . VAL A 1 83 ? -1.423 -14.296 -1.295 1.00 85.19 83 VAL A CA 1
ATOM 648 C C . VAL A 1 83 ? -2.607 -14.169 -0.343 1.00 85.19 83 VAL A C 1
ATOM 650 O O . VAL A 1 83 ? -3.034 -13.071 0.004 1.00 85.19 83 VAL A O 1
ATOM 653 N N . SER A 1 84 ? -3.092 -15.302 0.166 1.00 89.31 84 SER A N 1
ATOM 654 C CA . SER A 1 84 ? -4.131 -15.296 1.203 1.00 89.31 84 SER A CA 1
ATOM 655 C C . SER A 1 84 ? -3.652 -14.616 2.492 1.00 89.31 84 SER A C 1
ATOM 657 O O . SER A 1 84 ? -2.467 -14.671 2.836 1.00 89.31 84 SER A O 1
ATOM 659 N N . SER A 1 85 ? -4.577 -14.091 3.303 1.00 90.31 85 SER A N 1
ATOM 660 C CA . SER A 1 85 ? -4.251 -13.489 4.608 1.00 90.31 85 SER A CA 1
ATOM 661 C C . SER A 1 85 ? -3.469 -14.440 5.530 1.00 90.31 85 SER A C 1
ATOM 663 O O . SER A 1 85 ? -2.610 -14.007 6.298 1.00 90.31 85 SER A O 1
ATOM 665 N N . LYS A 1 86 ? -3.728 -15.757 5.450 1.00 91.81 86 LYS A N 1
ATOM 666 C CA . LYS A 1 86 ? -2.987 -16.781 6.208 1.00 91.81 86 LYS A CA 1
ATOM 667 C C . LYS A 1 86 ? -1.542 -16.905 5.717 1.00 91.81 86 LYS A C 1
ATOM 669 O O . LYS A 1 86 ? -0.631 -16.979 6.540 1.00 91.81 86 LYS A O 1
ATOM 674 N N . ALA A 1 87 ? -1.339 -16.922 4.400 1.00 90.81 87 ALA A N 1
ATOM 675 C CA . ALA A 1 87 ? -0.013 -16.985 3.796 1.00 90.81 87 ALA A CA 1
ATOM 676 C C . ALA A 1 87 ? 0.788 -15.703 4.072 1.00 90.81 87 ALA A C 1
ATOM 678 O O . ALA A 1 87 ? 1.925 -15.798 4.535 1.00 90.81 87 ALA A O 1
ATOM 679 N N . LEU A 1 88 ? 0.173 -14.525 3.900 1.00 94.12 88 LEU A N 1
ATOM 680 C CA . LEU A 1 88 ? 0.780 -13.235 4.235 1.00 94.12 88 LEU A CA 1
ATOM 681 C C . LEU A 1 88 ? 1.225 -13.202 5.696 1.00 94.12 88 LEU A C 1
ATOM 683 O O . LEU A 1 88 ? 2.374 -12.881 5.986 1.00 94.12 88 LEU A O 1
ATOM 687 N N . LYS A 1 89 ? 0.350 -13.608 6.623 1.00 94.81 89 LYS A N 1
ATOM 688 C CA . LYS A 1 89 ? 0.694 -13.670 8.046 1.00 94.81 89 LYS A CA 1
ATOM 689 C C . LYS A 1 89 ? 1.902 -14.574 8.300 1.00 94.81 89 LYS A C 1
ATOM 691 O O . LYS A 1 89 ? 2.793 -14.181 9.042 1.00 94.81 89 LYS A O 1
ATOM 696 N N . GLY A 1 90 ? 1.968 -15.738 7.651 1.00 93.75 90 GLY A N 1
ATOM 697 C CA . GLY A 1 90 ? 3.114 -16.643 7.752 1.00 93.75 90 GLY A CA 1
ATOM 698 C C . GLY A 1 90 ? 4.422 -16.046 7.217 1.00 93.75 90 GLY A C 1
ATOM 699 O O . GLY A 1 90 ? 5.469 -16.250 7.825 1.00 93.75 90 GLY A O 1
ATOM 700 N N . ILE A 1 91 ? 4.373 -15.291 6.113 1.00 92.69 91 ILE A N 1
ATOM 701 C CA . ILE A 1 91 ? 5.535 -14.565 5.567 1.00 92.69 91 ILE A CA 1
ATOM 702 C C . ILE A 1 91 ? 6.007 -13.502 6.567 1.00 92.69 91 ILE A C 1
ATOM 704 O O . ILE A 1 91 ? 7.184 -13.457 6.918 1.00 92.69 91 ILE A O 1
ATOM 708 N N . LEU A 1 92 ? 5.083 -12.682 7.070 1.00 95.38 92 LEU A N 1
ATOM 709 C CA . LEU A 1 92 ? 5.402 -11.587 7.986 1.00 95.38 92 LEU A CA 1
ATOM 710 C C . LEU A 1 92 ? 5.880 -12.089 9.356 1.00 95.38 92 LEU A C 1
ATOM 712 O O . LEU A 1 92 ? 6.812 -11.520 9.917 1.00 95.38 92 LEU A O 1
ATOM 716 N N . ASP A 1 93 ? 5.300 -13.172 9.879 1.00 93.69 93 ASP A N 1
ATOM 717 C CA . ASP A 1 93 ? 5.760 -13.806 11.119 1.00 93.69 93 ASP A CA 1
ATOM 718 C C . ASP A 1 93 ? 7.209 -14.304 10.973 1.00 93.69 93 ASP A C 1
ATOM 720 O O . ASP A 1 93 ? 8.044 -13.986 11.818 1.00 93.69 93 ASP A O 1
ATOM 724 N N . LYS A 1 94 ? 7.543 -14.980 9.861 1.00 94.25 94 LYS A N 1
ATOM 725 C CA . LYS A 1 94 ? 8.918 -15.431 9.573 1.00 94.25 94 LYS A CA 1
ATOM 726 C C . LYS A 1 94 ? 9.915 -14.272 9.503 1.00 94.25 94 LYS A C 1
ATOM 728 O O . LYS A 1 94 ? 10.979 -14.359 10.105 1.00 94.25 94 LYS A O 1
ATOM 733 N N . ILE A 1 95 ? 9.573 -13.185 8.804 1.00 92.44 95 ILE A N 1
ATOM 734 C CA . ILE A 1 95 ? 10.450 -12.007 8.685 1.00 92.44 95 ILE A CA 1
ATOM 735 C C . ILE A 1 95 ? 10.638 -11.318 10.041 1.00 92.44 95 ILE A C 1
ATOM 737 O O . ILE A 1 95 ? 11.750 -10.919 10.387 1.00 92.44 95 ILE A O 1
ATOM 741 N N . ARG A 1 96 ? 9.557 -11.157 10.812 1.00 91.25 96 ARG A N 1
ATOM 742 C CA . ARG A 1 96 ? 9.605 -10.484 12.115 1.00 91.25 96 ARG A CA 1
ATOM 743 C C . ARG A 1 96 ? 10.480 -11.246 13.106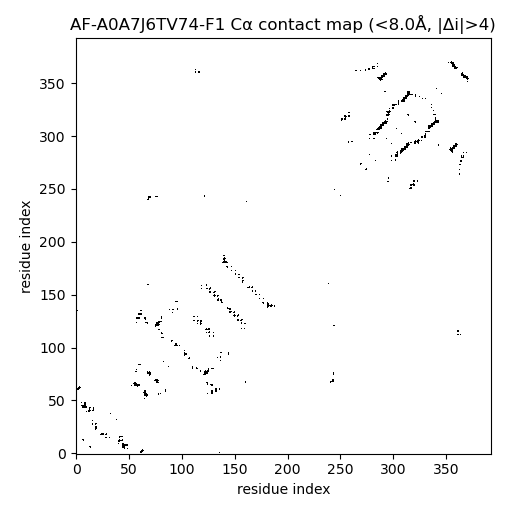 1.00 91.25 96 ARG A C 1
ATOM 745 O O . ARG A 1 96 ? 11.289 -10.624 13.794 1.00 91.25 96 ARG A O 1
ATOM 752 N N . ASP A 1 97 ? 10.277 -12.559 13.184 1.00 89.69 97 ASP A N 1
ATOM 753 C CA . ASP A 1 97 ? 10.870 -13.412 14.215 1.00 89.69 97 ASP A CA 1
ATOM 754 C C . ASP A 1 97 ? 12.317 -13.825 13.872 1.00 89.69 97 ASP A C 1
ATOM 756 O O . ASP A 1 97 ? 13.054 -14.262 14.755 1.00 89.69 97 ASP A O 1
ATOM 760 N N . ALA A 1 98 ? 12.757 -13.633 12.622 1.00 88.31 98 ALA A N 1
ATOM 761 C CA . ALA A 1 98 ? 14.138 -13.859 12.206 1.00 88.31 98 ALA A CA 1
ATOM 762 C C . ALA A 1 98 ? 15.108 -12.765 12.720 1.00 88.31 98 ALA A C 1
ATOM 764 O O . ALA A 1 98 ? 14.767 -11.566 12.725 1.00 88.31 98 ALA A O 1
ATOM 765 N N . PRO A 1 99 ? 16.352 -13.141 13.093 1.00 86.25 99 PRO A N 1
ATOM 766 C CA . PRO A 1 99 ? 17.421 -12.190 13.391 1.00 86.25 99 PRO A CA 1
ATOM 767 C C . PRO A 1 99 ? 17.658 -11.222 12.223 1.00 86.25 99 PRO A C 1
ATOM 769 O O . PRO A 1 99 ? 17.564 -11.645 11.073 1.00 86.25 99 PRO A O 1
ATOM 772 N N . PRO A 1 100 ? 18.035 -9.949 12.461 1.00 84.38 100 PRO A N 1
ATOM 773 C CA . PRO A 1 100 ? 18.192 -8.958 11.392 1.00 84.38 100 PRO A CA 1
ATOM 774 C C . PRO A 1 100 ? 19.070 -9.386 10.204 1.00 84.38 100 PRO A C 1
ATOM 776 O O . PRO A 1 100 ? 18.785 -8.977 9.084 1.00 84.38 100 PRO A O 1
ATOM 779 N N . ALA A 1 101 ? 20.105 -10.203 10.435 1.00 84.81 101 ALA A N 1
ATOM 780 C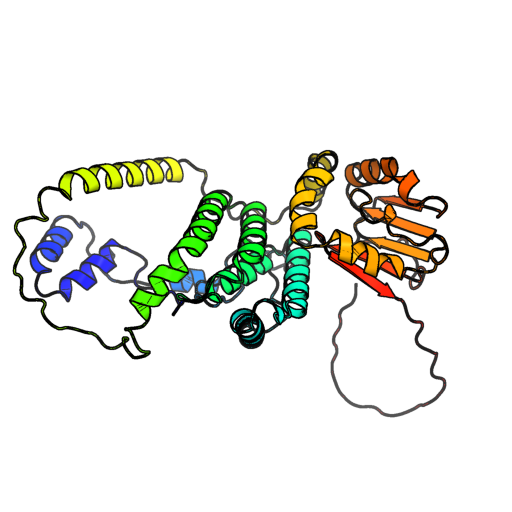 CA . ALA A 1 101 ? 21.015 -10.691 9.394 1.00 84.81 101 ALA A CA 1
ATOM 781 C C . ALA A 1 101 ? 20.428 -11.814 8.513 1.00 84.81 101 ALA A C 1
ATOM 783 O O . ALA A 1 101 ? 20.947 -12.064 7.432 1.00 84.81 101 ALA A O 1
ATOM 784 N N . GLU A 1 102 ? 19.359 -12.475 8.962 1.00 88.88 102 GLU A N 1
ATOM 785 C CA . GLU A 1 102 ? 18.753 -13.651 8.316 1.00 88.88 102 GLU A CA 1
ATOM 786 C C . GLU A 1 102 ? 17.363 -13.355 7.729 1.00 88.88 102 GLU A C 1
ATOM 788 O O . GLU A 1 102 ? 16.670 -14.252 7.252 1.00 88.88 102 GLU A O 1
ATOM 793 N N . ARG A 1 103 ? 16.915 -12.095 7.777 1.00 87.44 103 ARG A N 1
ATOM 794 C CA . ARG A 1 103 ? 15.596 -11.705 7.267 1.00 87.44 103 ARG A CA 1
ATOM 795 C C . ARG A 1 103 ? 15.563 -11.772 5.745 1.00 87.44 103 ARG A C 1
ATOM 797 O O . ARG A 1 103 ? 16.132 -10.916 5.076 1.00 87.44 103 ARG A O 1
ATOM 804 N N . ASP A 1 104 ? 14.821 -12.738 5.219 1.00 86.25 104 ASP A N 1
ATOM 805 C CA . ASP A 1 104 ? 14.479 -12.813 3.801 1.00 86.25 104 ASP A CA 1
ATOM 806 C C . ASP A 1 104 ? 13.185 -12.039 3.510 1.00 86.25 104 ASP A C 1
ATOM 808 O O . ASP A 1 104 ? 12.085 -12.484 3.847 1.00 86.25 104 ASP A O 1
ATOM 812 N N . THR A 1 105 ? 13.314 -10.870 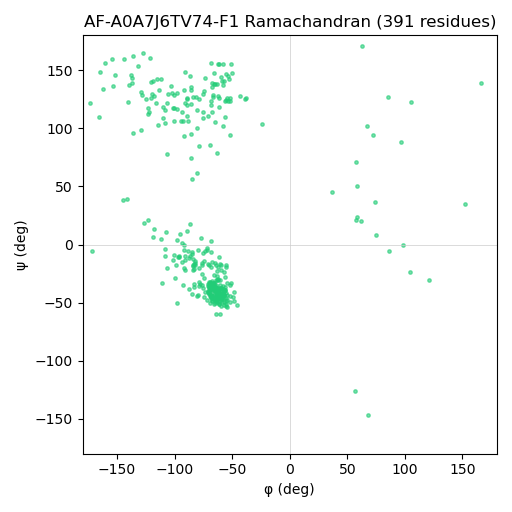2.880 1.00 86.94 105 THR A N 1
ATOM 813 C CA . THR A 1 105 ? 12.175 -10.033 2.481 1.00 86.94 105 THR A CA 1
ATOM 814 C C . THR A 1 105 ? 11.681 -10.306 1.068 1.00 86.94 105 THR A C 1
ATOM 816 O O . THR A 1 105 ? 10.678 -9.715 0.687 1.00 86.94 105 THR A O 1
ATOM 819 N N . SER A 1 106 ? 12.287 -11.228 0.313 1.00 81.06 106 SER A N 1
ATOM 820 C CA . SER A 1 106 ? 12.054 -11.374 -1.133 1.00 81.06 106 SER A CA 1
ATOM 821 C C . SER A 1 106 ? 10.574 -11.555 -1.483 1.00 81.06 106 SER A C 1
ATOM 823 O O . SER A 1 106 ? 10.050 -10.886 -2.369 1.00 81.06 106 SER A O 1
ATOM 825 N N . LYS A 1 107 ? 9.854 -12.394 -0.725 1.00 80.62 107 LYS A N 1
ATOM 826 C CA . LYS A 1 107 ? 8.406 -12.594 -0.924 1.00 80.62 107 LYS A CA 1
ATOM 827 C C . LYS A 1 107 ? 7.574 -11.369 -0.551 1.00 80.62 107 LYS A C 1
ATOM 829 O O . LYS A 1 107 ? 6.554 -11.108 -1.176 1.00 80.62 107 LYS A O 1
ATOM 834 N N . LEU A 1 108 ? 7.973 -10.633 0.486 1.00 88.38 108 LEU A N 1
ATOM 835 C CA . LEU A 1 108 ? 7.298 -9.387 0.843 1.00 88.38 108 LEU A CA 1
ATOM 836 C C . LEU A 1 108 ? 7.555 -8.314 -0.220 1.00 88.38 108 LEU A C 1
ATOM 838 O O . LEU A 1 108 ? 6.628 -7.592 -0.571 1.00 88.38 108 LEU A O 1
ATOM 842 N N . ASP A 1 109 ? 8.773 -8.238 -0.749 1.00 81.94 109 ASP A N 1
ATOM 843 C CA . ASP A 1 109 ? 9.153 -7.306 -1.808 1.00 81.94 109 ASP A CA 1
ATOM 844 C C . ASP A 1 109 ? 8.376 -7.599 -3.101 1.00 81.94 109 ASP A C 1
ATOM 846 O O . ASP A 1 109 ? 7.890 -6.674 -3.753 1.00 81.94 109 ASP A O 1
ATOM 850 N N . GLU A 1 110 ? 8.150 -8.873 -3.428 1.00 77.75 110 GLU A N 1
ATOM 851 C CA . GLU A 1 110 ? 7.278 -9.281 -4.532 1.00 77.75 110 GLU A CA 1
ATOM 852 C C . GLU A 1 110 ? 5.839 -8.777 -4.333 1.00 77.75 110 GLU A C 1
ATOM 854 O O . GLU A 1 110 ? 5.306 -8.068 -5.189 1.00 77.75 110 GLU A O 1
ATOM 859 N N . ILE A 1 111 ? 5.226 -9.056 -3.174 1.00 82.69 111 ILE A N 1
ATOM 860 C CA . ILE A 1 111 ? 3.865 -8.594 -2.843 1.00 82.69 111 ILE A CA 1
ATOM 861 C C . ILE A 1 111 ? 3.796 -7.063 -2.878 1.00 82.69 111 ILE A C 1
ATOM 863 O O . ILE A 1 111 ? 2.869 -6.496 -3.453 1.00 82.69 111 ILE A O 1
ATOM 867 N N . PHE A 1 112 ? 4.786 -6.379 -2.304 1.00 83.38 112 PHE A N 1
ATOM 868 C CA . PHE A 1 112 ? 4.889 -4.922 -2.340 1.00 83.38 112 PHE A CA 1
ATOM 869 C C . PHE A 1 112 ? 4.920 -4.410 -3.781 1.00 83.38 112 PHE A C 1
ATOM 871 O O . PHE A 1 112 ? 4.280 -3.410 -4.111 1.00 83.38 112 PHE A O 1
ATOM 878 N N . THR A 1 113 ? 5.606 -5.119 -4.669 1.00 74.50 113 THR A N 1
ATOM 879 C CA . THR A 1 113 ? 5.645 -4.739 -6.075 1.00 74.50 113 THR A CA 1
ATOM 880 C C . THR A 1 113 ? 4.281 -4.905 -6.740 1.00 74.50 113 THR A C 1
ATOM 882 O O . THR A 1 113 ? 3.807 -3.961 -7.373 1.00 74.50 113 THR A O 1
ATOM 885 N N . TRP A 1 114 ? 3.577 -6.009 -6.483 1.00 72.62 114 TRP A N 1
ATOM 886 C CA . TRP A 1 114 ? 2.193 -6.188 -6.929 1.00 72.62 114 TRP A CA 1
ATOM 887 C C . TRP A 1 114 ? 1.250 -5.093 -6.412 1.00 72.62 114 TRP A C 1
ATOM 889 O O . TRP A 1 114 ? 0.410 -4.601 -7.162 1.00 72.62 114 TRP A O 1
ATOM 899 N N . THR A 1 115 ? 1.422 -4.622 -5.171 1.00 85.19 115 THR A N 1
ATOM 900 C CA . THR A 1 115 ? 0.615 -3.497 -4.658 1.00 85.19 115 THR A CA 1
ATOM 901 C C . THR A 1 115 ? 0.865 -2.187 -5.376 1.00 85.19 115 THR A C 1
ATOM 903 O O . THR A 1 115 ? -0.059 -1.398 -5.580 1.00 85.19 115 THR A O 1
ATOM 906 N N . ASN A 1 116 ? 2.103 -1.952 -5.800 1.00 77.25 116 ASN A N 1
ATOM 907 C CA . ASN A 1 116 ? 2.384 -0.814 -6.644 1.00 77.25 116 ASN A CA 1
ATOM 908 C C . ASN A 1 116 ? 1.740 -0.996 -8.020 1.00 77.25 116 ASN A C 1
ATOM 910 O O . ASN A 1 116 ? 1.322 0.014 -8.586 1.00 77.25 116 ASN A O 1
ATOM 914 N N . ILE A 1 117 ? 1.650 -2.228 -8.556 1.00 68.44 117 ILE A N 1
ATOM 915 C CA . ILE A 1 117 ? 0.946 -2.511 -9.828 1.00 68.44 117 ILE A CA 1
ATOM 916 C C . ILE A 1 117 ? -0.500 -2.085 -9.711 1.00 68.44 117 ILE A C 1
ATOM 918 O O . ILE A 1 117 ? -0.963 -1.278 -10.518 1.00 68.44 117 ILE A O 1
ATOM 922 N N . GLY A 1 118 ? -1.153 -2.518 -8.633 1.00 73.81 118 GLY A N 1
ATOM 923 C CA . GLY A 1 118 ? -2.491 -2.057 -8.301 1.00 73.81 118 GLY A CA 1
ATOM 924 C C . GLY A 1 118 ? -2.577 -0.531 -8.288 1.00 73.81 118 GLY A C 1
ATOM 925 O O . GLY A 1 118 ? -3.424 0.034 -8.966 1.00 73.81 118 GLY A O 1
ATOM 926 N N . ASN A 1 119 ? -1.656 0.162 -7.611 1.00 78.69 119 ASN A N 1
ATOM 927 C CA . ASN A 1 119 ? -1.683 1.626 -7.555 1.00 78.69 119 ASN A CA 1
ATOM 928 C C . ASN A 1 119 ? -1.650 2.301 -8.939 1.00 78.69 119 ASN A C 1
ATOM 930 O O . ASN A 1 119 ? -2.406 3.242 -9.161 1.00 78.69 119 ASN A O 1
ATOM 934 N N . ASP A 1 120 ? -0.814 1.855 -9.874 1.00 65.31 120 ASP A N 1
ATOM 935 C CA . ASP A 1 120 ? -0.757 2.484 -11.201 1.00 65.31 120 ASP A CA 1
ATOM 936 C C . ASP A 1 120 ? -2.007 2.193 -12.032 1.00 65.31 120 ASP A C 1
ATOM 938 O O . ASP A 1 120 ? -2.480 3.056 -12.776 1.00 65.31 120 ASP A O 1
ATOM 942 N N . GLU A 1 121 ? -2.583 1.006 -11.859 1.00 71.38 121 GLU A N 1
ATOM 943 C CA . GLU A 1 121 ? -3.802 0.565 -12.539 1.00 71.38 121 GLU A CA 1
ATOM 944 C C . GLU A 1 121 ? -5.081 1.135 -11.898 1.00 71.38 121 GLU A C 1
ATOM 946 O O . GLU A 1 121 ? -6.154 1.034 -12.480 1.00 71.38 121 GLU A O 1
ATOM 951 N N . GLY A 1 122 ? -4.955 1.863 -10.782 1.00 72.88 122 GLY A N 1
ATOM 952 C CA . GLY A 1 122 ? -6.059 2.525 -10.081 1.00 72.88 122 GLY A CA 1
ATOM 953 C C . GLY A 1 122 ? -6.594 1.748 -8.874 1.00 72.88 122 GLY A C 1
ATOM 954 O O . GLY A 1 122 ? -7.452 2.251 -8.154 1.00 72.88 122 GLY A O 1
ATOM 955 N N . ASP A 1 123 ? -6.040 0.574 -8.582 1.00 81.88 123 ASP A N 1
ATOM 956 C CA . ASP A 1 123 ? -6.412 -0.310 -7.476 1.00 81.88 123 ASP A CA 1
ATOM 957 C C . ASP A 1 123 ? -5.718 0.046 -6.162 1.00 81.88 123 ASP A C 1
ATOM 959 O O . ASP A 1 123 ? -5.051 -0.763 -5.510 1.00 81.88 123 ASP A O 1
ATOM 963 N N . PHE A 1 124 ? -5.909 1.292 -5.734 1.00 90.06 124 PHE A N 1
ATOM 964 C CA . PHE A 1 124 ? -5.285 1.835 -4.526 1.00 90.06 124 PHE A CA 1
ATOM 965 C C . PHE A 1 124 ? -5.662 1.069 -3.246 1.00 90.06 124 PHE A C 1
ATOM 967 O O . PHE A 1 124 ? -4.955 1.141 -2.234 1.00 90.06 124 PHE A O 1
ATOM 974 N N . GLY A 1 125 ? -6.790 0.349 -3.263 1.00 91.31 125 GLY A N 1
ATOM 975 C CA . GLY A 1 125 ? -7.240 -0.472 -2.145 1.00 91.31 125 GLY A CA 1
ATOM 976 C C . GLY A 1 125 ? -6.285 -1.614 -1.791 1.00 91.31 125 GLY A C 1
ATOM 977 O O . GLY A 1 125 ? -6.164 -1.938 -0.612 1.00 91.31 125 GLY A O 1
ATOM 978 N N . MET A 1 126 ? -5.544 -2.149 -2.763 1.00 92.88 126 MET A N 1
ATOM 979 C CA . MET A 1 126 ? -4.572 -3.222 -2.538 1.00 92.88 126 MET A CA 1
ATOM 980 C C . MET A 1 126 ? -3.401 -2.746 -1.661 1.00 92.88 126 MET A C 1
ATOM 982 O O . MET A 1 126 ? -3.014 -3.398 -0.690 1.00 92.88 126 MET A O 1
ATOM 986 N N . GLY A 1 127 ? -2.874 -1.549 -1.950 1.00 94.81 127 GLY A N 1
ATOM 987 C CA . GLY A 1 127 ? -1.834 -0.926 -1.128 1.00 94.81 127 GLY A CA 1
ATOM 988 C C . GLY A 1 127 ? -2.332 -0.533 0.266 1.00 94.81 127 GLY A C 1
ATOM 989 O O . GLY A 1 127 ? -1.596 -0.644 1.250 1.00 94.81 127 GLY A O 1
ATOM 990 N N . LEU A 1 128 ? -3.600 -0.117 0.374 1.00 96.56 128 LEU A N 1
ATOM 991 C CA . LEU A 1 128 ? -4.233 0.145 1.667 1.00 96.56 128 LEU A CA 1
ATOM 992 C C . LEU A 1 128 ? -4.330 -1.132 2.518 1.00 96.56 128 LEU A C 1
ATOM 994 O O . LEU A 1 128 ? -4.067 -1.061 3.718 1.00 96.56 128 LEU A O 1
ATOM 998 N N . GLU A 1 129 ? -4.677 -2.272 1.914 1.00 97.25 129 GLU A N 1
ATOM 999 C CA . GLU A 1 129 ? -4.740 -3.574 2.589 1.00 97.25 129 GLU A CA 1
ATOM 1000 C C . GLU A 1 129 ? -3.383 -3.989 3.151 1.00 97.25 129 GLU A C 1
ATOM 1002 O O . GLU A 1 129 ? -3.234 -4.112 4.369 1.00 97.25 129 GLU A O 1
ATOM 1007 N N . LEU A 1 130 ? -2.371 -4.114 2.280 1.00 97.25 130 LEU A N 1
ATOM 1008 C CA . LEU A 1 130 ? -1.037 -4.553 2.690 1.00 97.25 130 LEU A CA 1
ATOM 1009 C C . LEU A 1 130 ? -0.461 -3.629 3.761 1.00 97.25 130 LEU A C 1
ATOM 1011 O O . LEU A 1 130 ? 0.114 -4.092 4.742 1.00 97.25 130 LEU A O 1
ATOM 1015 N N . GLY A 1 131 ? -0.648 -2.318 3.614 1.00 96.00 131 GLY A N 1
ATOM 1016 C CA . GLY A 1 131 ? -0.216 -1.353 4.613 1.00 96.00 131 GLY A CA 1
ATOM 1017 C C . GLY A 1 131 ? -0.862 -1.566 5.982 1.00 96.00 131 GLY A C 1
ATOM 1018 O O . GLY A 1 131 ? -0.175 -1.546 7.002 1.00 96.00 131 GLY A O 1
ATOM 1019 N N . GLN A 1 132 ? -2.172 -1.807 6.039 1.00 95.56 132 GLN A N 1
ATOM 1020 C CA . GLN A 1 132 ? -2.847 -2.097 7.307 1.00 95.56 132 GLN A CA 1
ATOM 1021 C C . GLN A 1 132 ? -2.403 -3.433 7.917 1.00 95.56 132 GLN A C 1
ATOM 1023 O O . GLN A 1 132 ? -2.297 -3.539 9.142 1.00 95.56 132 GLN A O 1
ATOM 1028 N N . ASP A 1 133 ? -2.097 -4.427 7.091 1.00 96.81 133 ASP A N 1
ATOM 1029 C CA . ASP A 1 133 ? -1.646 -5.739 7.550 1.00 96.81 133 ASP A CA 1
ATOM 1030 C C . ASP A 1 133 ? -0.202 -5.705 8.062 1.00 96.81 133 ASP A C 1
ATOM 1032 O O . ASP A 1 133 ? 0.075 -6.228 9.145 1.00 96.81 133 ASP A O 1
ATOM 1036 N N . LEU A 1 134 ? 0.692 -4.979 7.380 1.00 95.19 134 LEU A N 1
ATOM 1037 C CA . LEU A 1 134 ? 2.043 -4.677 7.865 1.00 95.19 134 LEU A CA 1
ATOM 1038 C C . LEU A 1 134 ? 2.005 -3.949 9.210 1.00 95.19 134 LEU A C 1
ATOM 1040 O O . LEU A 1 134 ? 2.752 -4.299 10.124 1.00 95.19 134 LEU A O 1
ATOM 1044 N N . PHE A 1 135 ? 1.088 -2.987 9.369 1.00 91.94 135 PHE A N 1
ATOM 1045 C CA . PHE A 1 135 ? 0.913 -2.263 10.630 1.00 91.94 135 PHE A CA 1
ATOM 1046 C C . PHE A 1 135 ? 0.640 -3.224 11.797 1.00 91.94 135 PHE A C 1
ATOM 1048 O O . PHE A 1 135 ? 1.138 -3.004 12.905 1.00 91.94 135 PHE A O 1
ATOM 1055 N N . CYS A 1 136 ? -0.153 -4.264 11.528 1.00 91.38 136 CYS A N 1
ATOM 1056 C CA . CYS A 1 136 ? -0.621 -5.267 12.480 1.00 91.38 136 CYS A CA 1
ATOM 1057 C C . CYS A 1 136 ? 0.368 -6.410 12.736 1.00 91.38 136 CYS A C 1
ATOM 1059 O O . CYS A 1 136 ? 0.180 -7.153 13.701 1.00 91.38 136 CYS A O 1
ATOM 1061 N N . ALA A 1 137 ? 1.359 -6.593 11.865 1.00 91.62 137 ALA A N 1
ATOM 1062 C CA . ALA A 1 137 ? 2.304 -7.702 11.946 1.00 91.62 137 ALA A CA 1
ATOM 1063 C C . ALA A 1 137 ? 3.398 -7.484 13.000 1.00 91.62 137 ALA A C 1
ATOM 1065 O O . ALA A 1 137 ? 3.854 -8.447 13.626 1.00 91.62 137 ALA A O 1
ATOM 1066 N N . ASP A 1 138 ? 3.792 -6.230 13.224 1.00 86.31 138 ASP A N 1
ATOM 1067 C CA . ASP A 1 138 ? 4.702 -5.845 14.302 1.00 86.31 138 ASP A CA 1
ATOM 1068 C C . ASP A 1 138 ? 4.057 -6.082 15.680 1.00 86.31 138 ASP A C 1
ATOM 1070 O O . ASP A 1 138 ? 2.886 -5.764 15.903 1.00 86.31 138 ASP A O 1
ATOM 1074 N N . LYS A 1 139 ? 4.837 -6.603 16.635 1.00 77.56 139 LYS A N 1
ATOM 1075 C CA . LYS A 1 139 ? 4.384 -6.915 18.001 1.00 77.56 139 LYS A CA 1
ATOM 1076 C C . LYS A 1 139 ? 5.107 -6.047 19.037 1.00 77.56 139 LYS A C 1
ATOM 1078 O O . LYS A 1 139 ? 6.306 -5.827 18.875 1.00 77.56 139 LYS A O 1
ATOM 1083 N N . PRO A 1 140 ? 4.426 -5.595 20.109 1.00 70.88 140 PRO A N 1
ATOM 1084 C CA . PRO A 1 140 ? 5.092 -4.952 21.242 1.00 70.88 140 PRO A CA 1
ATOM 1085 C C . PRO A 1 140 ? 6.223 -5.831 21.796 1.00 70.88 140 PRO A C 1
ATOM 1087 O O . PRO A 1 140 ? 6.104 -7.055 21.806 1.00 70.88 140 PRO A O 1
ATOM 1090 N N . GLY A 1 141 ? 7.311 -5.212 22.253 1.00 65.25 141 GLY A N 1
ATOM 1091 C CA . GLY A 1 141 ? 8.501 -5.888 22.782 1.00 65.25 141 GLY A CA 1
ATOM 1092 C C . GLY A 1 141 ? 9.542 -6.308 21.750 1.00 65.25 141 GLY A C 1
ATOM 1093 O O . GLY A 1 141 ? 10.626 -6.731 22.135 1.00 65.25 141 GLY A O 1
ATOM 1094 N N . VAL A 1 142 ? 9.265 -6.141 20.456 1.00 68.44 142 VAL A N 1
ATOM 1095 C CA . VAL A 1 142 ? 10.246 -6.328 19.379 1.00 68.44 142 VAL A CA 1
ATOM 1096 C C . VAL A 1 142 ? 10.389 -5.015 18.619 1.00 68.44 142 VAL A C 1
ATOM 1098 O O . VAL A 1 142 ? 9.396 -4.332 18.370 1.00 68.44 142 VAL A O 1
ATOM 1101 N N . THR A 1 143 ? 11.615 -4.646 18.238 1.00 75.25 143 THR A N 1
ATOM 1102 C CA . THR A 1 143 ? 11.842 -3.482 17.369 1.00 75.25 143 THR A CA 1
ATOM 1103 C C . THR A 1 143 ? 11.021 -3.641 16.082 1.00 75.25 143 THR A C 1
ATOM 1105 O O . THR A 1 143 ? 11.200 -4.654 15.400 1.00 75.25 143 THR A O 1
ATOM 1108 N N . PRO A 1 144 ? 10.152 -2.671 15.731 1.00 82.50 144 PRO A N 1
ATOM 1109 C CA . PRO A 1 144 ? 9.323 -2.744 14.534 1.00 82.50 144 PRO A CA 1
ATOM 1110 C C . PRO A 1 144 ? 10.145 -3.039 13.277 1.00 82.50 144 PRO A C 1
ATOM 1112 O O . PRO A 1 144 ? 11.124 -2.348 12.984 1.00 82.50 144 PRO A O 1
ATOM 1115 N N . VAL A 1 145 ? 9.753 -4.077 12.541 1.00 87.12 145 VAL A N 1
ATOM 1116 C CA . VAL A 1 145 ? 10.475 -4.562 11.357 1.00 87.12 145 VAL A CA 1
ATOM 1117 C C . VAL A 1 145 ? 9.925 -3.913 10.095 1.00 87.12 145 VAL A C 1
ATOM 1119 O O . VAL A 1 145 ? 10.679 -3.587 9.178 1.00 87.12 145 VAL A O 1
ATOM 1122 N N . PHE A 1 146 ? 8.616 -3.662 10.065 1.00 90.94 146 PHE A N 1
ATOM 1123 C CA . PHE A 1 146 ? 7.915 -3.253 8.853 1.00 90.94 146 PHE A CA 1
ATOM 1124 C C . PHE A 1 146 ? 7.705 -1.745 8.731 1.00 90.94 146 PHE A C 1
ATOM 1126 O O . PHE A 1 146 ? 7.099 -1.312 7.757 1.00 90.94 146 PHE A O 1
ATOM 1133 N N . THR A 1 147 ? 8.229 -0.928 9.652 1.00 87.50 147 THR A N 1
ATOM 1134 C CA . THR A 1 147 ? 8.024 0.532 9.671 1.00 87.50 147 THR A CA 1
ATOM 1135 C C . THR A 1 147 ? 8.261 1.190 8.314 1.00 87.50 147 THR A C 1
ATOM 1137 O O . THR A 1 147 ? 7.420 1.950 7.848 1.00 87.50 147 THR A O 1
ATOM 1140 N N . LYS A 1 148 ? 9.378 0.881 7.646 1.00 84.56 148 LYS A N 1
ATOM 1141 C CA . LYS A 1 148 ? 9.702 1.475 6.340 1.00 84.56 148 LYS A CA 1
ATOM 1142 C C . LYS A 1 148 ? 8.690 1.092 5.245 1.00 84.56 148 LYS A C 1
ATOM 1144 O O . LYS A 1 148 ? 8.073 2.009 4.703 1.00 84.56 148 LYS A O 1
ATOM 1149 N N . PRO A 1 149 ? 8.482 -0.202 4.912 1.00 87.19 149 PRO A N 1
ATOM 1150 C CA . PRO A 1 149 ? 7.517 -0.574 3.874 1.00 87.19 149 PRO A CA 1
ATOM 1151 C C . PRO A 1 149 ? 6.085 -0.130 4.219 1.00 87.19 149 PRO A C 1
ATOM 1153 O O . PRO A 1 149 ? 5.385 0.393 3.354 1.00 87.19 149 PRO A O 1
ATOM 1156 N N . LEU A 1 150 ? 5.681 -0.226 5.489 1.00 92.12 150 LEU A N 1
ATOM 1157 C CA . LEU A 1 150 ? 4.405 0.280 6.004 1.00 92.12 150 LEU A CA 1
ATOM 1158 C C . LEU A 1 150 ? 4.190 1.768 5.698 1.00 92.12 150 LEU A C 1
ATOM 1160 O O . LEU A 1 150 ? 3.148 2.149 5.160 1.00 92.12 150 LEU A O 1
ATOM 1164 N N . THR A 1 151 ? 5.146 2.621 6.079 1.00 88.81 151 THR A N 1
ATOM 1165 C CA . THR A 1 151 ? 5.005 4.071 5.916 1.00 88.81 151 THR A CA 1
ATOM 1166 C C . THR A 1 151 ? 4.913 4.427 4.440 1.00 88.81 151 THR A C 1
ATOM 1168 O O . THR A 1 151 ? 4.041 5.205 4.060 1.00 88.81 151 THR A O 1
ATOM 1171 N N . THR A 1 152 ? 5.743 3.817 3.591 1.00 86.75 152 THR A N 1
ATOM 1172 C CA . THR A 1 152 ? 5.728 4.071 2.146 1.00 86.75 152 THR A CA 1
ATOM 1173 C C . THR A 1 152 ? 4.387 3.700 1.519 1.00 86.75 152 THR A C 1
ATOM 1175 O O . THR A 1 152 ? 3.779 4.527 0.835 1.00 86.75 152 THR A O 1
ATOM 1178 N N . ILE A 1 153 ? 3.891 2.486 1.770 1.00 92.19 153 ILE A N 1
ATOM 1179 C CA . ILE A 1 153 ? 2.695 1.992 1.086 1.00 92.19 153 ILE A CA 1
ATOM 1180 C C . ILE A 1 153 ? 1.426 2.719 1.533 1.00 92.19 153 ILE A C 1
ATOM 1182 O O . ILE A 1 153 ? 0.628 3.139 0.694 1.00 92.19 153 ILE A O 1
ATOM 1186 N N . LEU A 1 154 ? 1.269 2.966 2.839 1.00 94.19 154 LEU A N 1
ATOM 1187 C CA . LEU A 1 154 ? 0.111 3.691 3.353 1.00 94.19 154 LEU A CA 1
ATOM 1188 C C . LEU A 1 154 ? 0.155 5.166 2.959 1.00 94.19 154 LEU A C 1
ATOM 1190 O O . LEU A 1 154 ? -0.886 5.729 2.627 1.00 94.19 154 LEU A O 1
ATOM 1194 N N . ARG A 1 155 ? 1.337 5.797 2.932 1.00 90.50 155 ARG A N 1
ATOM 1195 C CA . ARG A 1 155 ? 1.486 7.170 2.429 1.00 90.50 155 ARG A CA 1
ATOM 1196 C C . ARG A 1 155 ? 1.025 7.268 0.977 1.00 90.50 155 ARG A C 1
ATOM 1198 O O . ARG A 1 155 ? 0.284 8.193 0.641 1.00 90.50 155 ARG A O 1
ATOM 1205 N N . ASN A 1 156 ? 1.429 6.326 0.128 1.00 85.62 156 ASN A N 1
ATOM 1206 C CA . ASN A 1 156 ? 1.031 6.300 -1.279 1.00 85.62 156 ASN A CA 1
ATOM 1207 C C . ASN A 1 156 ? -0.475 6.059 -1.423 1.00 85.62 156 ASN A C 1
ATOM 1209 O O . ASN A 1 156 ? -1.158 6.882 -2.032 1.00 85.62 156 ASN A O 1
ATOM 1213 N N . ALA A 1 157 ? -1.008 5.019 -0.776 1.00 91.12 157 ALA A N 1
ATOM 1214 C CA . ALA A 1 157 ? -2.433 4.702 -0.804 1.00 91.12 157 ALA A CA 1
ATOM 1215 C C . ALA A 1 157 ? -3.287 5.881 -0.309 1.00 91.12 157 ALA A C 1
ATOM 1217 O O . ALA A 1 157 ? -4.244 6.279 -0.970 1.00 91.12 157 ALA A O 1
ATOM 1218 N N . TYR A 1 158 ? -2.917 6.518 0.808 1.00 92.62 158 TYR A N 1
ATOM 1219 C CA . TYR A 1 158 ? -3.629 7.694 1.303 1.00 92.62 158 TYR A CA 1
ATOM 1220 C C . TYR A 1 158 ? -3.518 8.892 0.366 1.00 92.62 158 TYR A C 1
ATOM 1222 O O . TYR A 1 158 ? -4.484 9.633 0.238 1.00 92.62 158 TYR A O 1
ATOM 1230 N N . ASN A 1 159 ? -2.396 9.122 -0.308 1.00 84.62 159 ASN A N 1
ATOM 1231 C CA . ASN A 1 159 ? -2.320 10.216 -1.273 1.00 84.62 159 ASN A CA 1
ATOM 1232 C C . ASN A 1 159 ? -3.198 9.961 -2.505 1.00 84.62 159 ASN A C 1
ATOM 1234 O O . ASN A 1 159 ? -3.936 10.865 -2.908 1.00 84.62 159 ASN A O 1
ATOM 1238 N N . LEU A 1 160 ? -3.147 8.746 -3.055 1.00 83.44 160 LEU A N 1
ATOM 1239 C CA . LEU A 1 160 ? -3.872 8.342 -4.263 1.00 83.44 160 LEU A CA 1
ATOM 1240 C C . LEU A 1 160 ? -5.387 8.268 -4.041 1.00 83.44 160 LEU A C 1
ATOM 1242 O O . LEU A 1 160 ? -6.151 8.757 -4.867 1.00 83.44 160 LEU A O 1
ATOM 1246 N N . LEU A 1 161 ? -5.820 7.788 -2.872 1.00 87.19 161 LEU A N 1
ATOM 1247 C CA . LEU A 1 161 ? -7.229 7.784 -2.463 1.00 87.19 161 LEU A CA 1
ATOM 1248 C C . LEU A 1 161 ? -7.773 9.176 -2.127 1.00 87.19 161 LEU A C 1
ATOM 1250 O O . LEU A 1 161 ? -8.941 9.294 -1.763 1.00 87.19 161 LEU A O 1
ATOM 1254 N N . GLY A 1 162 ? -6.930 10.214 -2.142 1.00 85.94 162 GLY A N 1
ATOM 1255 C CA . GLY A 1 162 ? -7.280 11.498 -1.558 1.00 85.94 162 GLY A CA 1
ATOM 1256 C C . GLY A 1 162 ? -7.641 11.301 -0.086 1.00 85.94 162 GLY A C 1
ATOM 1257 O O . GLY A 1 162 ? -8.782 11.354 0.314 1.00 85.94 162 GLY A O 1
ATOM 1258 N N . ARG A 1 163 ? -6.685 11.009 0.774 1.00 91.50 163 ARG A N 1
ATOM 1259 C CA . ARG A 1 163 ? -6.866 10.874 2.229 1.00 91.50 163 ARG A CA 1
ATOM 1260 C C . ARG A 1 163 ? -5.661 11.479 2.936 1.00 91.50 163 ARG A C 1
ATOM 1262 O O . ARG A 1 163 ? -5.178 10.976 3.944 1.00 91.50 163 ARG A O 1
ATOM 1269 N N . LYS A 1 164 ? -5.168 12.600 2.396 1.00 87.94 164 LYS A N 1
ATOM 1270 C CA . LYS A 1 164 ? -3.891 13.233 2.776 1.00 87.94 164 LYS A CA 1
ATOM 1271 C C . LYS A 1 164 ? -3.798 13.592 4.262 1.00 87.94 164 LYS A C 1
ATOM 1273 O O . LYS A 1 164 ? -2.704 13.673 4.797 1.00 87.94 164 LYS A O 1
ATOM 1278 N N . ALA A 1 165 ? -4.934 13.779 4.939 1.00 92.81 165 ALA A N 1
ATOM 1279 C CA . ALA A 1 165 ? -4.979 14.031 6.380 1.00 92.81 165 ALA A CA 1
ATOM 1280 C C . ALA A 1 165 ? -4.430 12.864 7.224 1.00 92.81 165 ALA A C 1
ATOM 1282 O O . ALA A 1 165 ? -3.998 13.093 8.348 1.00 92.81 165 ALA A O 1
ATOM 1283 N N . PHE A 1 166 ? -4.420 11.638 6.693 1.00 92.50 166 PHE A N 1
ATOM 1284 C CA . PHE A 1 166 ? -3.862 10.478 7.385 1.00 92.50 166 PHE A CA 1
ATOM 1285 C C . PHE A 1 166 ? -2.343 10.360 7.244 1.00 92.50 166 PHE A C 1
ATOM 1287 O O . PHE A 1 166 ? -1.733 9.654 8.040 1.00 92.50 166 PHE A O 1
ATOM 1294 N N . VAL A 1 167 ? -1.721 11.064 6.291 1.00 86.44 167 VAL A N 1
ATOM 1295 C CA . VAL A 1 167 ? -0.268 10.990 6.069 1.00 86.44 167 VAL A CA 1
ATOM 1296 C C . VAL A 1 167 ? 0.524 11.527 7.271 1.00 86.44 167 VAL A C 1
ATOM 1298 O O . VAL A 1 167 ? 1.343 10.770 7.781 1.00 86.44 167 VAL A O 1
ATOM 1301 N N . PRO A 1 168 ? 0.244 12.729 7.822 1.00 88.94 168 PRO A N 1
ATOM 1302 C CA . PRO A 1 168 ? 0.961 13.202 9.009 1.00 88.94 168 PRO A CA 1
ATOM 1303 C C . PRO A 1 168 ? 0.759 12.291 10.225 1.00 88.94 168 PRO A C 1
ATOM 1305 O O . PRO A 1 168 ? 1.698 12.021 10.961 1.00 88.94 168 PRO A O 1
ATOM 1308 N N . VAL A 1 169 ? -0.457 11.762 10.416 1.00 92.62 169 VAL A N 1
ATOM 1309 C CA . VAL A 1 169 ? -0.751 10.830 11.519 1.00 92.62 169 VAL A CA 1
ATOM 1310 C C . VAL A 1 169 ? 0.063 9.547 11.373 1.00 92.62 169 VAL A C 1
ATOM 1312 O O . VAL A 1 169 ? 0.617 9.059 12.351 1.00 92.62 169 VAL A O 1
ATOM 1315 N N . LEU A 1 170 ? 0.146 9.003 10.158 1.00 90.44 170 LEU A N 1
ATOM 1316 C CA . LEU A 1 170 ? 0.952 7.827 9.855 1.00 90.44 170 LEU A CA 1
ATOM 1317 C C . LEU A 1 170 ? 2.439 8.078 10.130 1.00 90.44 170 LEU A C 1
ATOM 1319 O O . LEU A 1 170 ? 3.079 7.251 10.776 1.00 90.44 170 LEU A O 1
ATOM 1323 N N . GLU A 1 171 ? 2.990 9.185 9.637 1.00 85.94 171 GLU A N 1
ATOM 1324 C CA . GLU A 1 171 ? 4.416 9.508 9.761 1.00 85.94 171 GLU A CA 1
ATOM 1325 C C . GLU A 1 171 ? 4.819 9.706 11.227 1.00 85.94 171 GLU A C 1
ATOM 1327 O O . GLU A 1 171 ? 5.742 9.042 11.696 1.00 85.94 171 GLU A O 1
ATOM 1332 N N . GLU A 1 172 ? 4.065 10.506 11.982 1.00 85.94 172 GLU A N 1
ATOM 1333 C CA . GLU A 1 172 ? 4.297 10.709 13.418 1.00 85.94 172 GLU A CA 1
ATOM 1334 C C . GLU A 1 172 ? 4.139 9.402 14.205 1.00 85.94 172 GLU A C 1
ATOM 1336 O O . GLU A 1 172 ? 4.979 9.037 15.028 1.00 85.94 172 GLU A O 1
ATOM 1341 N N . HIS A 1 173 ? 3.085 8.632 13.921 1.00 85.62 173 HIS A N 1
ATOM 1342 C CA . HIS A 1 173 ? 2.824 7.391 14.641 1.00 85.62 173 HIS A CA 1
ATOM 1343 C C . HIS A 1 173 ? 3.884 6.323 14.368 1.00 85.62 173 HIS A C 1
ATOM 1345 O O . HIS A 1 173 ? 4.286 5.607 15.281 1.00 85.62 173 HIS A O 1
ATOM 1351 N N . THR A 1 174 ? 4.354 6.200 13.128 1.00 82.69 174 THR A N 1
ATOM 1352 C CA . THR A 1 174 ? 5.383 5.214 12.773 1.00 82.69 174 THR A CA 1
ATOM 1353 C C . THR A 1 174 ? 6.741 5.562 13.375 1.00 82.69 174 THR A C 1
ATOM 1355 O O . THR A 1 174 ? 7.446 4.653 13.809 1.00 82.69 174 THR A O 1
ATOM 1358 N N . GLN A 1 175 ? 7.069 6.851 13.513 1.00 79.62 175 GLN A N 1
ATOM 1359 C CA . GLN A 1 175 ? 8.245 7.301 14.265 1.00 79.62 175 GLN A CA 1
ATOM 1360 C C . GLN A 1 175 ? 8.104 7.021 15.767 1.00 79.62 175 GLN A C 1
ATOM 1362 O O . GLN A 1 175 ? 8.989 6.414 16.371 1.00 79.62 175 GLN A O 1
ATOM 1367 N N . TRP A 1 176 ? 6.966 7.389 16.362 1.00 80.12 176 TRP A N 1
ATOM 1368 C CA . TRP A 1 176 ? 6.690 7.165 17.783 1.00 80.12 176 TRP A CA 1
ATOM 1369 C C . TRP A 1 176 ? 6.652 5.673 18.154 1.00 80.12 176 TRP A C 1
ATOM 1371 O O . TRP A 1 176 ? 7.159 5.266 19.196 1.00 80.12 176 TRP A O 1
ATOM 1381 N N . ARG A 1 177 ? 6.116 4.807 17.286 1.00 77.19 177 ARG A N 1
ATOM 1382 C CA . ARG A 1 177 ? 6.082 3.354 17.527 1.00 77.19 177 ARG A CA 1
ATOM 1383 C C . ARG A 1 177 ? 7.475 2.755 17.693 1.00 77.19 177 ARG A C 1
ATOM 1385 O O . ARG A 1 177 ? 7.647 1.860 18.517 1.00 77.19 177 ARG A O 1
ATOM 1392 N N . VAL A 1 178 ? 8.464 3.239 16.942 1.00 71.25 178 VAL A N 1
ATOM 1393 C CA . VAL A 1 178 ? 9.844 2.742 17.040 1.00 71.25 178 VAL A CA 1
ATOM 1394 C C . VAL A 1 178 ? 10.437 3.024 18.422 1.00 71.25 178 VAL A C 1
ATOM 1396 O O . VAL A 1 178 ? 11.126 2.159 18.956 1.00 71.25 178 VAL A O 1
ATOM 1399 N N . SER A 1 179 ? 10.126 4.170 19.038 1.00 67.88 179 SER A N 1
ATOM 1400 C CA . SER A 1 179 ? 10.631 4.509 20.377 1.00 67.88 179 SER A CA 1
ATOM 1401 C C . SER A 1 179 ? 9.884 3.813 21.521 1.00 67.88 179 SER A C 1
ATOM 1403 O O . SER A 1 179 ? 10.430 3.689 22.612 1.00 67.88 179 SER A O 1
ATOM 1405 N N . GLN A 1 180 ? 8.656 3.336 21.297 1.00 67.50 180 GLN A N 1
ATOM 1406 C CA . GLN A 1 180 ? 7.776 2.832 22.363 1.00 67.50 180 GLN A CA 1
ATOM 1407 C C . GLN A 1 180 ? 7.619 1.315 22.407 1.00 67.50 180 GLN A C 1
ATOM 1409 O O . GLN A 1 180 ? 7.231 0.769 23.437 1.00 67.50 180 GLN A O 1
ATOM 1414 N N . PHE A 1 181 ? 7.914 0.605 21.317 1.00 65.56 181 PHE A N 1
ATOM 1415 C CA . PHE A 1 181 ? 7.758 -0.851 21.281 1.00 65.56 181 PHE A CA 1
ATOM 1416 C C . PHE A 1 181 ? 8.673 -1.574 22.280 1.00 65.56 181 PHE A C 1
ATOM 1418 O O . PHE A 1 181 ? 8.288 -2.631 22.772 1.00 65.56 181 PHE A O 1
ATOM 1425 N N . GLN A 1 182 ? 9.818 -0.988 22.637 1.00 58.91 182 GLN A N 1
ATOM 1426 C CA . GLN A 1 182 ? 10.686 -1.504 23.700 1.00 58.91 182 GLN A CA 1
ATOM 1427 C C . GLN A 1 182 ? 10.031 -1.350 25.085 1.00 58.91 182 GLN A C 1
ATOM 1429 O O . GLN A 1 182 ? 9.864 -2.336 25.796 1.00 58.91 182 GLN A O 1
ATOM 1434 N N . GLU A 1 183 ? 9.539 -0.152 25.417 1.00 61.34 183 GLU A N 1
ATOM 1435 C CA . GLU A 1 183 ? 8.897 0.155 26.707 1.00 61.34 183 GLU A CA 1
ATOM 1436 C C . GLU A 1 183 ? 7.564 -0.601 26.915 1.00 61.34 183 GLU A C 1
ATOM 1438 O O . GLU A 1 183 ? 7.246 -1.072 28.010 1.00 61.34 183 GLU A O 1
ATOM 1443 N N . LEU A 1 184 ? 6.761 -0.749 25.855 1.00 61.56 184 LEU A N 1
ATOM 1444 C CA . LEU A 1 184 ? 5.488 -1.477 25.895 1.00 61.56 184 LEU A CA 1
ATOM 1445 C C . LEU A 1 184 ? 5.685 -2.988 26.051 1.00 61.56 184 LEU A C 1
ATOM 1447 O O . LEU A 1 184 ? 4.857 -3.640 26.681 1.00 61.56 184 LEU A O 1
ATOM 1451 N N . GLY A 1 185 ? 6.769 -3.548 25.507 1.00 57.91 185 GLY A N 1
ATOM 1452 C CA . GLY A 1 185 ? 7.110 -4.960 25.688 1.00 57.91 185 GLY A CA 1
ATOM 1453 C C . GLY A 1 185 ? 7.299 -5.332 27.151 1.00 57.91 185 GLY A C 1
ATOM 1454 O O . GLY A 1 185 ? 6.713 -6.305 27.618 1.00 57.91 185 GLY A O 1
ATOM 1455 N N . GLU A 1 186 ? 8.046 -4.509 27.885 1.00 56.12 186 GLU A N 1
ATOM 1456 C CA . GLU A 1 186 ? 8.297 -4.696 29.317 1.00 56.12 186 GLU A CA 1
ATOM 1457 C C . GLU A 1 186 ? 7.001 -4.621 30.138 1.00 56.12 186 GLU A C 1
ATOM 1459 O O . GLU A 1 186 ? 6.772 -5.446 31.021 1.00 56.12 186 GLU A O 1
ATOM 1464 N N . LYS A 1 187 ? 6.099 -3.690 29.797 1.00 56.72 187 LYS A N 1
ATOM 1465 C CA . LYS A 1 187 ? 4.780 -3.553 30.445 1.00 56.72 187 LYS A CA 1
ATOM 1466 C C . LYS A 1 187 ? 3.819 -4.697 30.099 1.00 56.72 187 LYS A C 1
ATOM 1468 O O . LYS A 1 187 ? 3.007 -5.091 30.935 1.00 56.72 187 LYS A O 1
ATOM 1473 N N . CYS A 1 188 ? 3.890 -5.236 28.882 1.00 48.41 188 CYS A N 1
ATOM 1474 C CA . CYS A 1 188 ? 3.032 -6.330 28.421 1.00 48.41 188 CYS A CA 1
ATOM 1475 C C . CYS A 1 188 ? 3.541 -7.727 28.818 1.00 48.41 188 CYS A C 1
ATOM 1477 O O . CYS A 1 188 ? 2.744 -8.663 28.819 1.00 48.41 188 CYS A O 1
ATOM 1479 N N . ALA A 1 189 ? 4.815 -7.884 29.195 1.00 48.72 189 ALA A N 1
ATOM 1480 C CA . ALA A 1 189 ? 5.416 -9.167 29.579 1.00 48.72 189 ALA A CA 1
ATOM 1481 C C . ALA A 1 189 ? 4.755 -9.840 30.806 1.00 48.72 189 ALA A C 1
ATOM 1483 O O . ALA A 1 189 ? 4.921 -11.040 31.006 1.00 48.72 189 ALA A O 1
ATOM 1484 N N . GLY A 1 190 ? 3.966 -9.101 31.598 1.00 44.59 190 GLY A N 1
ATOM 1485 C CA . GLY A 1 190 ? 3.165 -9.635 32.711 1.00 44.59 190 GLY A CA 1
ATOM 1486 C C . GLY A 1 190 ? 1.725 -10.044 32.358 1.00 44.59 190 GLY A C 1
ATOM 1487 O O . GLY A 1 190 ? 1.019 -10.577 33.210 1.00 44.59 190 GLY A O 1
ATOM 1488 N N . LEU A 1 191 ? 1.262 -9.805 31.126 1.00 46.16 191 LEU A N 1
ATOM 1489 C CA . LEU A 1 191 ? -0.110 -10.081 30.684 1.00 46.16 191 LEU A CA 1
ATOM 1490 C C . LEU A 1 191 ? -0.118 -11.304 29.757 1.00 46.16 191 LEU A C 1
ATOM 1492 O O . LEU A 1 191 ? -0.177 -11.182 28.534 1.00 46.16 191 LEU A O 1
ATOM 1496 N N . ALA A 1 192 ? -0.028 -12.503 30.337 1.00 34.31 192 ALA A N 1
ATOM 1497 C CA . ALA A 1 192 ? -0.120 -13.750 29.580 1.00 34.31 192 ALA A CA 1
ATOM 1498 C C . ALA A 1 192 ? -1.452 -13.870 28.804 1.00 34.31 192 ALA A C 1
ATOM 1500 O O . ALA A 1 192 ? -2.477 -13.283 29.168 1.00 34.31 192 ALA A O 1
ATOM 1501 N N . ALA A 1 193 ? -1.419 -14.661 27.725 1.00 36.91 193 ALA A N 1
ATOM 1502 C CA . ALA A 1 193 ? -2.517 -14.929 26.796 1.00 36.91 193 ALA A CA 1
ATOM 1503 C C . ALA A 1 193 ? -3.706 -15.638 27.480 1.00 36.91 193 ALA A C 1
ATOM 1505 O O . ALA A 1 193 ? -3.881 -16.846 27.386 1.00 36.91 193 ALA A O 1
ATOM 1506 N N . GLY A 1 194 ? -4.513 -14.861 28.195 1.00 36.72 194 GLY A N 1
ATOM 1507 C CA . GLY A 1 194 ? -5.710 -15.312 28.909 1.00 36.72 194 GLY A CA 1
ATOM 1508 C C . GLY A 1 194 ? -6.561 -14.176 29.485 1.00 36.72 194 GLY A C 1
ATOM 1509 O O . GLY A 1 194 ? -7.668 -14.421 29.953 1.00 36.72 194 GLY A O 1
ATOM 1510 N N . CYS A 1 195 ? -6.110 -12.919 29.403 1.00 31.58 195 CYS A N 1
ATOM 1511 C CA . CYS A 1 195 ? -6.863 -11.757 29.880 1.00 31.58 195 CYS A CA 1
ATOM 1512 C C . CYS A 1 195 ? -7.932 -11.306 28.858 1.00 31.58 195 CYS A C 1
ATOM 1514 O O . CYS A 1 195 ? -7.880 -10.219 28.291 1.00 31.58 195 CYS A O 1
ATOM 1516 N N . LEU A 1 196 ? -8.887 -12.195 28.575 1.00 35.19 196 LEU A N 1
ATOM 1517 C CA . LEU A 1 196 ? -10.168 -11.884 27.921 1.00 35.19 196 LEU A CA 1
ATOM 1518 C C . LEU A 1 196 ? -11.355 -12.403 28.751 1.00 35.19 196 LEU A C 1
ATOM 1520 O O . LEU A 1 196 ? -12.468 -12.515 28.248 1.00 35.19 196 LEU A O 1
ATOM 1524 N N . ALA A 1 197 ? -11.122 -12.679 30.036 1.00 29.52 197 ALA A N 1
ATOM 1525 C CA . ALA A 1 197 ? -12.165 -12.793 31.039 1.00 29.52 197 ALA A CA 1
ATOM 1526 C C . ALA A 1 197 ? -12.100 -11.551 31.933 1.00 29.52 197 ALA A C 1
ATOM 1528 O O . ALA A 1 197 ? -11.059 -11.244 32.509 1.00 29.52 197 ALA A O 1
ATOM 1529 N N . LEU A 1 198 ? -13.219 -10.833 31.985 1.00 37.34 198 LEU A N 1
ATOM 1530 C CA . LEU A 1 198 ? -13.558 -9.771 32.928 1.00 37.34 198 LEU A CA 1
ATOM 1531 C C . LEU A 1 198 ? -12.791 -9.875 34.257 1.00 37.34 198 LEU A C 1
ATOM 1533 O O . LEU A 1 198 ? -13.175 -10.646 35.134 1.00 37.34 198 LEU A O 1
ATOM 1537 N N . GLN A 1 199 ? -11.775 -9.035 34.459 1.00 29.44 199 GLN A N 1
ATOM 1538 C CA . GLN A 1 199 ? -11.283 -8.763 35.805 1.00 29.44 199 GLN A CA 1
ATOM 1539 C C . GLN A 1 199 ? -12.131 -7.632 36.402 1.00 29.44 199 GLN A C 1
ATOM 1541 O O . GLN A 1 199 ? -11.707 -6.485 36.519 1.00 29.44 199 GLN A O 1
ATOM 1546 N N . LYS A 1 200 ? -13.368 -7.980 36.784 1.00 39.59 200 LYS A N 1
ATOM 1547 C CA . LYS A 1 200 ? -14.006 -7.360 37.947 1.00 39.59 200 LYS A CA 1
ATOM 1548 C C . LYS A 1 200 ? -13.160 -7.783 39.144 1.00 39.59 200 LYS A C 1
ATOM 1550 O O . LYS A 1 200 ? -13.199 -8.947 39.521 1.00 39.59 200 LYS A O 1
ATOM 1555 N N . ASN A 1 201 ? -12.359 -6.879 39.697 1.00 29.88 201 ASN A N 1
ATOM 1556 C CA . ASN A 1 201 ? -12.153 -6.839 41.140 1.00 29.88 201 ASN A CA 1
ATOM 1557 C C . ASN A 1 201 ? -11.580 -5.497 41.592 1.00 29.88 201 ASN A C 1
ATOM 1559 O O . ASN A 1 201 ? -10.653 -4.938 41.012 1.00 29.88 201 ASN A O 1
ATOM 1563 N N . SER A 1 202 ? -12.219 -5.018 42.652 1.00 37.25 202 SER A N 1
ATOM 1564 C CA . SER A 1 202 ? -12.032 -3.780 43.389 1.00 37.25 202 SER A CA 1
ATOM 1565 C C . SER A 1 202 ? -10.578 -3.349 43.580 1.00 37.25 202 SER A C 1
ATOM 1567 O O . SER A 1 202 ? -9.794 -4.046 44.226 1.00 37.25 202 SER A O 1
ATOM 1569 N N . LEU A 1 203 ? -10.267 -2.121 43.167 1.00 29.00 203 LEU A N 1
ATOM 1570 C CA . LEU A 1 203 ? -9.185 -1.352 43.772 1.00 29.00 203 LEU A CA 1
ATOM 1571 C C . LEU A 1 203 ? -9.779 -0.456 44.859 1.00 29.00 203 LEU A C 1
ATOM 1573 O O . LEU A 1 203 ? -10.460 0.535 44.591 1.00 29.00 203 LEU A O 1
ATOM 1577 N N . SER A 1 204 ? -9.522 -0.865 46.101 1.00 28.39 204 SER A N 1
ATOM 1578 C CA . SER A 1 204 ? -9.708 -0.075 47.314 1.00 28.39 204 SER A CA 1
ATOM 1579 C C . SER A 1 204 ? -9.014 1.280 47.166 1.00 28.39 204 SER A C 1
ATOM 1581 O O . SER A 1 204 ? -7.816 1.365 46.889 1.00 28.39 204 SER A O 1
ATOM 1583 N N . MET A 1 205 ? -9.793 2.348 47.333 1.00 29.66 205 MET A N 1
ATOM 1584 C CA . MET A 1 205 ? -9.335 3.728 47.254 1.00 29.66 205 MET A CA 1
ATOM 1585 C C . MET A 1 205 ? -8.559 4.125 48.513 1.00 29.66 205 MET A C 1
ATOM 1587 O O . MET A 1 205 ? -9.147 4.433 49.546 1.00 29.66 205 MET A O 1
ATOM 1591 N N . SER A 1 206 ? -7.251 4.294 48.376 1.00 33.88 206 SER A N 1
ATOM 1592 C CA . SER A 1 206 ? -6.473 5.194 49.228 1.00 33.88 206 SER A CA 1
ATOM 1593 C C . SER A 1 206 ? -5.525 5.988 48.336 1.00 33.88 206 SER A C 1
ATOM 1595 O O . SER A 1 206 ? -4.502 5.454 47.926 1.00 33.88 206 SER A O 1
ATOM 1597 N N . ASN A 1 207 ? -5.956 7.210 47.969 1.00 32.69 207 ASN A N 1
ATOM 1598 C CA . ASN A 1 207 ? -5.171 8.394 47.527 1.00 32.69 207 ASN A CA 1
ATOM 1599 C C . ASN A 1 207 ? -5.945 9.343 46.577 1.00 32.69 207 ASN A C 1
ATOM 1601 O O . ASN A 1 207 ? -5.377 9.993 45.703 1.00 32.69 207 ASN A O 1
ATOM 1605 N N . ALA A 1 208 ? -7.258 9.498 46.773 1.00 31.56 208 ALA A N 1
ATOM 1606 C CA . ALA A 1 208 ? -8.130 10.295 45.899 1.00 31.56 208 ALA A CA 1
ATOM 1607 C C . ALA A 1 208 ? -8.053 11.830 46.073 1.00 31.56 208 ALA A C 1
ATOM 1609 O O . ALA A 1 208 ? -8.839 12.545 45.460 1.00 31.56 208 ALA A O 1
ATOM 1610 N N . LYS A 1 209 ? -7.143 12.370 46.897 1.00 29.77 209 LYS A N 1
ATOM 1611 C CA . LYS A 1 209 ? -7.091 13.822 47.170 1.00 29.77 209 LYS A CA 1
ATOM 1612 C C . LYS A 1 209 ? -6.004 14.592 46.415 1.00 29.77 209 LYS A C 1
ATOM 1614 O O . LYS A 1 209 ? -6.094 15.810 46.353 1.00 29.77 209 LYS A O 1
ATOM 1619 N N . VAL A 1 210 ? -5.032 13.919 45.793 1.00 31.53 210 VAL A N 1
ATOM 1620 C CA . VAL A 1 210 ? -3.911 14.603 45.108 1.00 31.53 210 VAL A CA 1
ATOM 1621 C C . VAL A 1 210 ? -4.117 14.713 43.588 1.00 31.53 210 VAL A C 1
ATOM 1623 O O . VAL A 1 210 ? -3.522 15.568 42.948 1.00 31.53 210 VAL A O 1
ATOM 1626 N N . PHE A 1 211 ? -5.021 13.926 42.996 1.00 29.98 211 PHE A N 1
ATOM 1627 C CA . PHE A 1 211 ? -5.192 13.866 41.534 1.00 29.98 211 PHE A CA 1
ATOM 1628 C C . PHE A 1 211 ? -6.230 14.848 40.950 1.00 29.98 211 PHE A C 1
ATOM 1630 O O . PHE A 1 211 ? -6.321 15.003 39.735 1.00 29.98 211 PHE A O 1
ATOM 1637 N N . ALA A 1 212 ? -7.032 15.516 41.787 1.00 32.72 212 ALA A N 1
ATOM 1638 C CA . ALA A 1 212 ? -8.205 16.267 41.328 1.00 32.72 212 ALA A CA 1
ATOM 1639 C C . ALA A 1 212 ? -7.913 17.701 40.834 1.00 32.72 212 ALA A C 1
ATOM 1641 O O . ALA A 1 212 ? -8.735 18.262 40.113 1.00 32.72 212 ALA A O 1
ATOM 1642 N N . SER A 1 213 ? -6.771 18.307 41.178 1.00 29.19 213 SER A N 1
ATOM 1643 C CA . SER A 1 213 ? -6.487 19.710 40.823 1.00 29.19 213 SER A CA 1
ATOM 1644 C C . SER A 1 213 ? -5.755 19.888 39.487 1.00 29.19 213 SER A C 1
ATOM 1646 O O . SER A 1 213 ? -5.868 20.945 38.871 1.00 29.19 213 SER A O 1
ATOM 1648 N N . THR A 1 214 ? -5.061 18.863 38.987 1.00 30.53 214 THR A N 1
ATOM 1649 C CA . THR A 1 214 ? -4.248 18.935 37.756 1.00 30.53 214 THR A CA 1
ATOM 1650 C C . THR A 1 214 ? -5.004 18.541 36.480 1.00 30.53 214 THR A C 1
ATOM 1652 O O . THR A 1 214 ? -4.605 18.932 35.387 1.00 30.53 214 THR A O 1
ATOM 1655 N N . LEU A 1 215 ? -6.119 17.810 36.587 1.00 30.73 215 LEU A N 1
ATOM 1656 C CA . LEU A 1 215 ? -6.896 17.331 35.430 1.00 30.73 215 LEU A CA 1
ATOM 1657 C C . LEU A 1 215 ? -7.899 18.356 34.876 1.00 30.73 215 LEU A C 1
ATOM 1659 O O . LEU A 1 215 ? -8.267 18.272 33.704 1.00 30.73 215 LEU A O 1
ATOM 1663 N N . GLY A 1 216 ? -8.320 19.343 35.673 1.00 31.88 216 GLY A N 1
ATOM 1664 C CA . GLY A 1 216 ? -9.323 20.332 35.256 1.00 31.88 216 GLY A CA 1
ATOM 1665 C C . GLY A 1 216 ? -8.842 21.271 34.143 1.00 31.88 216 GLY A C 1
ATOM 1666 O O . GLY A 1 216 ? -9.595 21.581 33.225 1.00 31.88 216 GLY A O 1
ATOM 1667 N N . THR A 1 217 ? -7.571 21.676 34.168 1.00 32.44 217 THR A N 1
ATOM 1668 C CA . THR A 1 217 ? -6.987 22.608 33.186 1.00 32.44 217 THR A CA 1
ATOM 1669 C C . THR A 1 217 ? -6.534 21.909 31.903 1.00 32.44 217 THR A C 1
ATOM 1671 O O . THR A 1 217 ? -6.698 22.453 30.812 1.00 32.44 217 THR A O 1
ATOM 1674 N N . VAL A 1 218 ? -6.052 20.667 32.005 1.00 32.44 218 VAL A N 1
ATOM 1675 C CA . VAL A 1 218 ? -5.661 19.847 30.846 1.00 32.44 218 VAL A CA 1
ATOM 1676 C C . VAL A 1 218 ? -6.890 19.396 30.041 1.00 32.44 218 VAL A C 1
ATOM 1678 O O . VAL A 1 218 ? -6.855 19.405 28.812 1.00 32.44 218 VAL A O 1
ATOM 1681 N N . SER A 1 219 ? -8.015 19.101 30.703 1.00 35.97 219 SER A N 1
ATOM 1682 C CA . SER A 1 219 ? -9.252 18.656 30.035 1.00 35.97 219 SER A CA 1
ATOM 1683 C C . SER A 1 219 ? -9.906 19.746 29.175 1.00 35.97 219 SER A C 1
ATOM 1685 O O . SER A 1 219 ? -10.455 19.447 28.115 1.00 35.97 219 SER A O 1
ATOM 1687 N N . VAL A 1 220 ? -9.806 21.018 29.579 1.00 38.41 220 VAL A N 1
ATOM 1688 C CA . VAL A 1 220 ? -10.344 22.157 28.811 1.00 38.41 220 VAL A CA 1
ATOM 1689 C C . VAL A 1 220 ? -9.460 22.485 27.603 1.00 38.41 220 VAL A C 1
ATOM 1691 O O . VAL A 1 220 ? -9.980 22.775 26.527 1.00 38.41 220 VAL A O 1
ATOM 1694 N N . LEU A 1 221 ? -8.133 22.371 27.736 1.00 36.47 221 LEU A N 1
ATOM 1695 C CA . LEU A 1 221 ? -7.191 22.600 26.632 1.00 36.47 221 LEU A CA 1
ATOM 1696 C C . LEU A 1 221 ? -7.251 21.483 25.581 1.00 36.47 221 LEU A C 1
ATOM 1698 O O . LEU A 1 221 ? -7.271 21.766 24.384 1.00 36.47 221 LEU A O 1
ATOM 1702 N N . ILE A 1 222 ? -7.370 20.225 26.015 1.00 36.34 222 ILE A N 1
ATOM 1703 C CA . ILE A 1 222 ? -7.572 19.085 25.114 1.00 36.34 222 ILE A CA 1
ATOM 1704 C C . ILE A 1 222 ? -8.955 19.178 24.453 1.00 36.34 222 ILE A C 1
ATOM 1706 O O . ILE A 1 222 ? -9.049 19.071 23.232 1.00 36.34 222 ILE A O 1
ATOM 1710 N N . GLY A 1 223 ? -10.019 19.467 25.211 1.00 32.41 223 GLY A N 1
ATOM 1711 C CA . GLY A 1 223 ? -11.374 19.639 24.673 1.00 32.41 223 GLY A CA 1
ATOM 1712 C C . GLY A 1 223 ? -11.481 20.770 23.644 1.00 32.41 223 GLY A C 1
ATOM 1713 O O . GLY A 1 223 ? -12.064 20.579 22.577 1.00 32.41 223 GLY A O 1
ATOM 1714 N N . GLY A 1 224 ? -10.846 21.918 23.904 1.00 34.19 224 GLY A N 1
ATOM 1715 C CA . GLY A 1 224 ? -10.760 23.035 22.958 1.00 34.19 224 GLY A CA 1
ATOM 1716 C C . GLY A 1 224 ? -9.959 22.696 21.696 1.00 34.19 224 GLY A C 1
ATOM 1717 O O . GLY A 1 224 ? -10.359 23.079 20.596 1.00 34.19 224 GLY A O 1
ATOM 1718 N N . MET A 1 225 ? -8.885 21.909 21.825 1.00 36.97 225 MET A N 1
ATOM 1719 C CA . MET A 1 225 ? -8.094 21.433 20.685 1.00 36.97 225 MET A CA 1
ATOM 1720 C C . MET A 1 225 ? -8.862 20.407 19.835 1.00 36.97 225 MET A C 1
ATOM 1722 O O . MET A 1 225 ? -8.791 20.457 18.606 1.00 36.97 225 MET A O 1
ATOM 1726 N N . TYR A 1 226 ? -9.667 19.536 20.455 1.00 34.97 226 TYR A N 1
ATOM 1727 C CA . TYR A 1 226 ? -10.547 18.599 19.749 1.00 34.97 226 TYR A CA 1
ATOM 1728 C C . TYR A 1 226 ? -11.723 19.300 19.059 1.00 34.97 226 TYR A C 1
ATOM 1730 O O . TYR A 1 226 ? -12.003 18.979 17.908 1.00 34.97 226 TYR A O 1
ATOM 1738 N N . ILE A 1 227 ? -12.371 20.284 19.693 1.00 44.00 227 ILE A N 1
ATOM 1739 C CA . ILE A 1 227 ? -13.469 21.061 19.085 1.00 44.00 227 ILE A CA 1
ATOM 1740 C C . ILE A 1 227 ? -12.942 21.962 17.957 1.00 44.00 227 ILE A C 1
ATOM 1742 O O . ILE A 1 227 ? -13.580 22.065 16.909 1.00 44.00 227 ILE A O 1
ATOM 1746 N N . GLY A 1 228 ? -11.752 22.550 18.117 1.00 37.41 228 GLY A N 1
ATOM 1747 C CA . GLY A 1 228 ? -11.062 23.301 17.065 1.00 37.41 228 GLY A CA 1
ATOM 1748 C C . GLY A 1 228 ? -10.702 22.427 15.861 1.00 37.41 228 GLY A C 1
ATOM 1749 O O . GLY A 1 228 ? -11.009 22.795 14.726 1.00 37.41 228 GLY A O 1
ATOM 1750 N N . ASN A 1 229 ? -10.148 21.229 16.092 1.00 35.91 229 ASN A N 1
ATOM 1751 C CA . ASN A 1 229 ? -9.854 20.270 15.023 1.00 35.91 229 ASN A CA 1
ATOM 1752 C C . ASN A 1 229 ? -11.119 19.686 14.380 1.00 35.91 229 ASN A C 1
ATOM 1754 O O . ASN A 1 229 ? -11.134 19.524 13.164 1.00 35.91 229 ASN A O 1
ATOM 1758 N N . TYR A 1 230 ? -12.193 19.425 15.134 1.00 37.00 230 TYR A N 1
ATOM 1759 C CA . TYR A 1 230 ? -13.475 18.977 14.573 1.00 37.00 230 TYR A CA 1
ATOM 1760 C C . TYR A 1 230 ? -14.179 20.085 13.786 1.00 37.00 230 TYR A C 1
ATOM 1762 O O . TYR A 1 230 ? -14.704 19.816 12.711 1.00 37.00 230 TYR A O 1
ATOM 1770 N N . GLY A 1 231 ? -14.144 21.337 14.250 1.00 38.84 231 GLY A N 1
ATOM 1771 C CA . GLY A 1 231 ? -14.673 22.492 13.517 1.00 38.84 231 GLY A CA 1
ATOM 1772 C C . GLY A 1 231 ? -13.879 22.807 12.242 1.00 38.84 231 GLY A C 1
ATOM 1773 O O . GLY A 1 231 ? -14.454 23.217 11.232 1.00 38.84 231 GLY A O 1
ATOM 1774 N N . PHE A 1 232 ? -12.565 22.558 12.250 1.00 36.12 232 PHE A N 1
ATOM 1775 C CA . PHE A 1 232 ? -11.694 22.689 11.078 1.00 36.12 232 PHE A CA 1
ATOM 1776 C C . PHE A 1 232 ? -11.819 21.491 10.116 1.00 36.12 232 PHE A C 1
ATOM 1778 O O . PHE A 1 232 ? -11.818 21.670 8.897 1.00 36.12 232 PHE A O 1
ATOM 1785 N N . ALA A 1 233 ? -12.011 20.274 10.637 1.00 37.72 233 ALA A N 1
ATOM 1786 C CA . ALA A 1 233 ? -12.288 19.069 9.856 1.00 37.72 233 ALA A CA 1
ATOM 1787 C C . ALA A 1 233 ? -13.693 19.091 9.231 1.00 37.72 233 ALA A C 1
ATOM 1789 O O . ALA A 1 233 ? -13.843 18.706 8.075 1.00 37.72 233 ALA A O 1
ATOM 1790 N N . ALA A 1 234 ? -14.697 19.629 9.931 1.00 38.69 234 ALA A N 1
ATOM 1791 C CA . ALA A 1 234 ? -16.056 19.818 9.417 1.00 38.69 234 ALA A CA 1
ATOM 1792 C C . ALA A 1 234 ? -16.139 20.883 8.306 1.00 38.69 234 ALA A C 1
ATOM 1794 O O . ALA A 1 234 ? -17.086 20.880 7.520 1.00 38.69 234 ALA A O 1
ATOM 1795 N N . ARG A 1 235 ? -15.137 21.774 8.204 1.00 40.59 235 ARG A N 1
ATOM 1796 C CA . ARG A 1 235 ? -14.982 22.746 7.105 1.00 40.59 235 ARG A CA 1
ATOM 1797 C C . ARG A 1 235 ? -14.218 22.210 5.896 1.00 40.59 235 ARG A C 1
ATOM 1799 O O . ARG A 1 235 ? -14.260 22.839 4.838 1.00 40.59 235 ARG A O 1
ATOM 1806 N N . LYS A 1 236 ? -13.555 21.053 5.990 1.00 33.91 236 LYS A N 1
ATOM 1807 C CA . LYS A 1 236 ? -13.057 20.370 4.792 1.00 33.91 236 LYS A CA 1
ATOM 1808 C C . LYS A 1 236 ? -14.243 19.712 4.099 1.00 33.91 236 LYS A C 1
ATOM 1810 O O . LYS A 1 236 ? -15.031 19.015 4.732 1.00 33.91 236 LYS A O 1
ATOM 1815 N N . LYS A 1 237 ? -14.373 19.958 2.788 1.00 28.27 237 LYS A N 1
ATOM 1816 C CA . LYS A 1 237 ? -15.291 19.226 1.903 1.00 28.27 237 LYS A CA 1
ATOM 1817 C C . LYS A 1 237 ? -15.285 17.756 2.321 1.00 28.27 237 LYS A C 1
ATOM 1819 O O . LYS A 1 237 ? -14.205 17.167 2.386 1.00 28.27 237 LYS A O 1
ATOM 1824 N N . ARG A 1 238 ? -16.467 17.186 2.600 1.00 31.78 238 ARG A N 1
ATOM 1825 C CA . ARG A 1 238 ? -16.629 15.730 2.709 1.00 31.78 238 ARG A CA 1
ATOM 1826 C C . ARG A 1 238 ? -15.842 15.118 1.556 1.00 31.78 238 ARG A C 1
ATOM 1828 O O . ARG A 1 238 ? -16.031 15.562 0.420 1.00 31.78 238 ARG A O 1
ATOM 1835 N N . TYR A 1 239 ? -14.959 14.165 1.846 1.00 34.56 239 TYR A N 1
ATOM 1836 C CA . TYR A 1 239 ? -14.405 13.329 0.795 1.00 34.56 239 TYR A CA 1
ATOM 1837 C C . TYR A 1 239 ? -15.598 12.659 0.130 1.00 34.56 239 TYR A C 1
ATOM 1839 O O . TYR A 1 239 ? -16.241 11.789 0.712 1.00 34.56 239 TYR A O 1
ATOM 1847 N N . LYS A 1 240 ? -15.975 13.177 -1.039 1.00 37.00 240 LYS A N 1
ATOM 1848 C CA . LYS A 1 240 ? -16.802 12.416 -1.952 1.00 37.00 240 LYS A CA 1
ATOM 1849 C C . LYS A 1 240 ? -15.946 11.209 -2.323 1.00 37.00 240 LYS A C 1
ATOM 1851 O O . LYS A 1 240 ? -14.738 11.378 -2.499 1.00 37.00 240 LYS A O 1
ATOM 1856 N N . ASP A 1 241 ? -16.553 10.028 -2.374 1.00 40.62 241 ASP A N 1
ATOM 1857 C CA . ASP A 1 241 ? -16.033 8.948 -3.207 1.00 40.62 241 ASP A CA 1
ATOM 1858 C C . ASP A 1 241 ? -15.858 9.585 -4.597 1.00 40.62 241 ASP A C 1
ATOM 1860 O O . ASP A 1 241 ? -16.841 9.814 -5.298 1.00 40.62 241 ASP A O 1
ATOM 1864 N N . GLU A 1 242 ? -14.660 10.089 -4.912 1.00 52.16 242 GLU A N 1
ATOM 1865 C CA . GLU A 1 242 ? -14.372 10.547 -6.264 1.00 52.16 242 GLU A CA 1
ATOM 1866 C C . GLU A 1 242 ? -14.202 9.286 -7.093 1.00 52.16 242 GLU A C 1
ATOM 1868 O O . GLU A 1 242 ? -13.490 8.366 -6.681 1.00 52.16 242 GLU A O 1
ATOM 1873 N N . ASP A 1 243 ? -14.861 9.262 -8.249 1.00 54.62 243 ASP A N 1
ATOM 1874 C CA . ASP A 1 243 ? -14.634 8.242 -9.258 1.00 54.62 243 ASP A CA 1
ATOM 1875 C C . ASP A 1 243 ? -13.133 8.112 -9.526 1.00 54.62 243 ASP A C 1
ATOM 1877 O O . ASP A 1 243 ? -12.362 9.085 -9.445 1.00 54.62 243 ASP A O 1
ATOM 1881 N N . LEU A 1 244 ? -12.722 6.893 -9.856 1.00 54.72 244 LEU A N 1
ATOM 1882 C CA . LEU A 1 244 ? -11.340 6.598 -10.192 1.00 54.72 244 LEU A CA 1
ATOM 1883 C C . LEU A 1 244 ? -10.848 7.551 -11.281 1.00 54.72 244 LEU A C 1
ATOM 1885 O O . LEU A 1 244 ? -11.611 7.964 -12.164 1.00 54.72 244 LEU A O 1
ATOM 1889 N N . PRO A 1 245 ? -9.580 7.985 -11.207 1.00 64.06 245 PRO A N 1
ATOM 1890 C CA . PRO A 1 245 ? -9.084 8.971 -12.139 1.00 64.06 245 PRO A CA 1
ATOM 1891 C C . PRO A 1 245 ? -9.154 8.411 -13.559 1.00 64.06 245 PRO A C 1
ATOM 1893 O O . PRO A 1 245 ? -8.476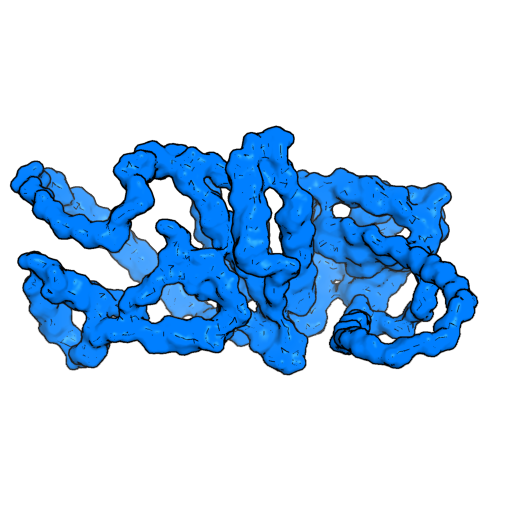 7.445 -13.887 1.00 64.06 245 PRO A O 1
ATOM 1896 N N . THR A 1 246 ? -9.937 9.066 -14.419 1.00 73.81 246 THR A N 1
ATOM 1897 C CA . THR A 1 246 ? -9.946 8.770 -15.859 1.00 73.81 246 THR A CA 1
ATOM 1898 C C . THR A 1 246 ? -8.526 8.771 -16.431 1.00 73.81 246 THR A C 1
ATOM 1900 O O . THR A 1 246 ? -7.653 9.495 -15.943 1.00 73.81 246 THR A O 1
ATOM 1903 N N . GLU A 1 247 ? -8.297 8.062 -17.538 1.00 68.12 247 GLU A N 1
ATOM 1904 C CA . GLU A 1 247 ? -6.993 8.051 -18.226 1.00 68.12 247 GLU A CA 1
ATOM 1905 C C . GLU A 1 247 ? -6.451 9.445 -18.540 1.00 68.12 247 GLU A C 1
ATOM 1907 O O . GLU A 1 247 ? -5.253 9.724 -18.459 1.00 68.12 247 GLU A O 1
ATOM 1912 N N . ARG A 1 248 ? -7.356 10.373 -18.858 1.00 75.31 248 ARG A N 1
ATOM 1913 C CA . ARG A 1 248 ? -7.015 11.776 -19.079 1.00 75.31 248 ARG A CA 1
ATOM 1914 C C . ARG A 1 248 ? -6.490 12.442 -17.803 1.00 75.31 248 ARG A C 1
ATOM 1916 O O . ARG A 1 248 ? -5.543 13.223 -17.880 1.00 75.31 248 ARG A O 1
ATOM 1923 N N . LYS A 1 249 ? -7.085 12.142 -16.642 1.00 75.00 249 LYS A N 1
ATOM 1924 C CA . LYS A 1 249 ? -6.637 12.628 -15.326 1.00 75.00 249 LYS A CA 1
ATOM 1925 C C . LYS A 1 249 ? -5.296 11.991 -14.945 1.00 75.00 249 LYS A C 1
ATOM 1927 O O . LYS A 1 249 ? -4.405 12.737 -14.550 1.00 75.00 249 LYS A O 1
ATOM 1932 N N . ARG A 1 250 ? -5.110 10.675 -15.146 1.00 74.69 250 ARG A N 1
ATOM 1933 C CA . ARG A 1 250 ? -3.820 9.987 -14.912 1.00 74.69 250 ARG A CA 1
ATOM 1934 C C . ARG A 1 250 ? -2.694 10.615 -15.729 1.00 74.69 250 ARG A C 1
ATOM 1936 O O . ARG A 1 250 ? -1.694 11.048 -15.168 1.00 74.69 250 ARG A O 1
ATOM 1943 N N . ARG A 1 251 ? -2.896 10.761 -17.042 1.00 78.88 251 ARG A N 1
ATOM 1944 C CA . ARG A 1 251 ? -1.906 11.358 -17.953 1.00 78.88 251 ARG A CA 1
ATOM 1945 C C . ARG A 1 251 ? -1.507 12.765 -17.533 1.00 78.88 251 ARG A C 1
ATOM 1947 O O . ARG A 1 251 ? -0.325 13.073 -17.498 1.00 78.88 251 ARG A O 1
ATOM 1954 N N . ARG A 1 252 ? -2.484 13.593 -17.150 1.00 78.75 252 ARG A N 1
ATOM 1955 C CA . ARG A 1 252 ? -2.228 14.955 -16.670 1.00 78.75 252 ARG A CA 1
ATOM 1956 C C . ARG A 1 252 ? -1.354 14.969 -15.416 1.00 78.75 252 ARG A C 1
ATOM 1958 O O . ARG A 1 252 ? -0.436 15.774 -15.339 1.00 78.75 252 ARG A O 1
ATOM 1965 N N . ILE A 1 253 ? -1.619 14.073 -14.462 1.00 75.62 253 ILE A N 1
ATOM 1966 C CA . ILE A 1 253 ? -0.809 13.941 -13.243 1.00 75.62 253 ILE A CA 1
ATOM 1967 C C . ILE A 1 253 ? 0.640 13.608 -13.607 1.00 75.62 253 ILE A C 1
ATOM 1969 O O . ILE A 1 253 ? 1.552 14.266 -13.111 1.00 75.62 253 ILE A O 1
ATOM 1973 N N . PHE A 1 254 ? 0.858 12.631 -14.493 1.00 79.44 254 PHE A N 1
ATOM 1974 C CA . PHE A 1 254 ? 2.205 12.262 -14.931 1.00 79.44 254 PHE A CA 1
ATOM 1975 C C . PHE A 1 254 ? 2.894 13.384 -15.718 1.00 79.44 254 PHE A C 1
ATOM 1977 O O . PHE A 1 254 ? 4.065 13.668 -15.464 1.00 79.44 254 PHE A O 1
ATOM 1984 N N . ASP A 1 255 ? 2.158 14.093 -16.577 1.00 81.56 255 ASP A N 1
ATOM 1985 C CA . ASP A 1 255 ? 2.678 15.247 -17.308 1.00 81.56 255 ASP A CA 1
ATOM 1986 C C . ASP A 1 255 ? 3.151 16.366 -16.364 1.00 81.56 255 ASP A C 1
ATOM 1988 O O . ASP A 1 255 ? 4.216 16.947 -16.572 1.00 81.56 255 ASP A O 1
ATOM 1992 N N . GLU A 1 256 ? 2.389 16.650 -15.304 1.00 82.88 256 GLU A N 1
ATOM 1993 C CA . GLU A 1 256 ? 2.706 17.689 -14.315 1.00 82.88 256 GLU A CA 1
ATOM 1994 C C . GLU A 1 256 ? 3.920 17.334 -13.447 1.00 82.88 256 GLU A C 1
ATOM 1996 O O . GLU A 1 256 ? 4.677 18.218 -13.040 1.00 82.88 256 GLU A O 1
ATOM 2001 N N . ILE A 1 257 ? 4.124 16.050 -13.140 1.00 80.88 257 ILE A N 1
ATOM 2002 C CA . ILE A 1 257 ? 5.209 15.626 -12.250 1.00 80.88 257 ILE A CA 1
ATOM 2003 C C . ILE A 1 257 ? 6.491 15.233 -12.982 1.00 80.88 257 ILE A C 1
ATOM 2005 O O . ILE A 1 257 ? 7.514 15.175 -12.301 1.00 80.88 257 ILE A O 1
ATOM 2009 N N . ALA A 1 258 ? 6.470 15.009 -14.302 1.00 83.25 258 ALA A N 1
ATOM 2010 C CA . ALA A 1 258 ? 7.573 14.439 -15.087 1.00 83.25 258 ALA A CA 1
ATOM 2011 C C . ALA A 1 258 ? 8.950 15.052 -14.775 1.00 83.25 258 ALA A C 1
ATOM 2013 O O . ALA A 1 258 ? 9.870 14.338 -14.378 1.00 83.25 258 ALA A O 1
ATOM 2014 N N . ALA A 1 259 ? 9.069 16.384 -14.823 1.00 81.06 259 ALA A N 1
ATOM 2015 C CA . ALA A 1 259 ? 10.332 17.083 -14.557 1.00 81.06 259 ALA A CA 1
ATOM 2016 C C . ALA A 1 259 ? 10.856 16.886 -13.118 1.00 81.06 259 ALA A C 1
ATOM 2018 O O . ALA A 1 259 ? 12.058 16.886 -12.871 1.00 81.06 259 ALA A O 1
ATOM 2019 N N . SER A 1 260 ? 9.949 16.707 -12.155 1.00 78.62 260 SER A N 1
ATOM 2020 C CA . SER A 1 260 ? 10.268 16.516 -10.730 1.00 78.62 260 SER A CA 1
ATOM 2021 C C . SER A 1 260 ? 10.319 15.048 -10.301 1.00 78.62 260 SER A C 1
ATOM 2023 O O . SER A 1 260 ? 10.727 14.755 -9.174 1.00 78.62 260 SER A O 1
ATOM 2025 N N . TRP A 1 261 ? 9.873 14.134 -11.170 1.00 77.69 261 TRP A N 1
ATOM 2026 C CA . TRP A 1 261 ? 9.687 12.717 -10.865 1.00 77.69 261 TRP A CA 1
ATOM 2027 C C . TRP A 1 261 ? 10.973 12.113 -10.333 1.00 77.69 261 TRP A C 1
ATOM 2029 O O . TRP A 1 261 ? 10.997 11.483 -9.278 1.00 77.69 261 TRP A O 1
ATOM 2039 N N . ASP A 1 262 ? 12.064 12.421 -11.024 1.00 81.12 262 ASP A N 1
ATOM 2040 C CA . ASP A 1 262 ? 13.369 11.882 -10.729 1.00 81.12 262 ASP A CA 1
ATOM 2041 C C . ASP A 1 262 ? 13.871 12.208 -9.324 1.00 81.12 262 ASP A C 1
ATOM 2043 O O . ASP A 1 262 ? 14.501 11.365 -8.687 1.00 81.12 262 ASP A O 1
ATOM 2047 N N . TYR A 1 263 ? 13.586 13.414 -8.841 1.00 77.00 263 TYR A N 1
ATOM 2048 C CA . TYR A 1 263 ? 13.924 13.836 -7.488 1.00 77.00 263 TYR A CA 1
ATOM 2049 C C . TYR A 1 263 ? 13.002 13.181 -6.457 1.00 77.00 263 TYR A C 1
ATOM 2051 O O . TYR A 1 263 ? 13.485 12.652 -5.457 1.00 77.00 263 TYR A O 1
ATOM 2059 N N . LYS A 1 264 ? 11.689 13.167 -6.730 1.00 67.94 264 LYS A N 1
ATOM 2060 C CA . LYS A 1 264 ? 10.666 12.626 -5.823 1.00 67.94 264 LYS A CA 1
ATOM 2061 C C . LYS A 1 264 ? 10.908 11.160 -5.492 1.00 67.94 264 LYS A C 1
ATOM 2063 O O . LYS A 1 264 ? 10.853 10.790 -4.327 1.00 67.94 264 LYS A O 1
ATOM 2068 N N . VAL A 1 265 ? 11.231 10.351 -6.499 1.00 68.75 265 VAL A N 1
ATOM 2069 C CA . VAL A 1 265 ? 11.429 8.909 -6.302 1.00 68.75 265 VAL A CA 1
ATOM 2070 C C . VAL A 1 265 ? 12.856 8.553 -5.880 1.00 68.75 265 VAL A C 1
ATOM 2072 O O . VAL A 1 265 ? 13.107 7.421 -5.494 1.00 68.75 265 VAL A O 1
ATOM 2075 N N . ARG A 1 266 ? 13.817 9.492 -5.920 1.00 69.94 266 ARG A N 1
ATOM 2076 C CA . ARG A 1 266 ? 15.240 9.202 -5.647 1.00 69.94 266 ARG A CA 1
ATOM 2077 C C . ARG A 1 266 ? 15.481 8.671 -4.237 1.00 69.94 266 ARG A C 1
ATOM 2079 O O . ARG A 1 266 ? 16.287 7.760 -4.070 1.00 69.94 266 ARG A O 1
ATOM 2086 N N . LEU A 1 267 ? 14.824 9.262 -3.239 1.00 56.50 267 LEU A N 1
ATOM 2087 C CA . LEU A 1 267 ? 14.967 8.838 -1.846 1.00 56.50 267 LEU A CA 1
ATOM 2088 C C . LEU A 1 267 ? 14.332 7.462 -1.630 1.00 56.50 267 LEU A C 1
ATOM 2090 O O . LEU A 1 267 ? 14.965 6.598 -1.031 1.00 56.50 267 LEU A O 1
ATOM 2094 N N . ASP A 1 268 ? 13.133 7.251 -2.174 1.00 55.47 268 ASP A N 1
ATOM 2095 C CA . ASP A 1 268 ? 12.434 5.968 -2.098 1.00 55.47 268 ASP A CA 1
ATOM 2096 C C . ASP A 1 268 ? 13.265 4.860 -2.787 1.00 55.47 268 ASP A C 1
ATOM 2098 O O . ASP A 1 268 ? 13.531 3.820 -2.188 1.00 55.47 268 ASP A O 1
ATOM 2102 N N . GLU A 1 269 ? 13.805 5.119 -3.986 1.00 65.00 269 GLU A N 1
ATOM 2103 C CA . GLU A 1 269 ? 14.671 4.177 -4.711 1.00 65.00 269 GLU A CA 1
ATOM 2104 C C . GLU A 1 269 ? 15.971 3.850 -3.968 1.00 65.00 269 GLU A C 1
ATOM 2106 O O . GLU A 1 269 ? 16.410 2.697 -3.954 1.00 65.00 269 GLU A O 1
ATOM 2111 N N . TYR A 1 270 ? 16.595 4.852 -3.345 1.00 62.62 270 TYR A N 1
ATOM 2112 C CA . TYR A 1 270 ? 17.801 4.653 -2.546 1.00 62.62 270 TYR A CA 1
ATOM 2113 C C . TYR A 1 270 ? 17.516 3.794 -1.312 1.00 62.62 270 TYR A C 1
ATOM 2115 O O . TYR A 1 270 ? 18.234 2.827 -1.056 1.00 62.62 270 TYR A O 1
ATOM 2123 N N . LEU A 1 271 ? 16.451 4.113 -0.572 1.00 49.53 271 LEU A N 1
ATOM 2124 C CA . LEU A 1 271 ? 16.066 3.382 0.636 1.00 49.53 271 LEU A CA 1
ATOM 2125 C C . LEU A 1 271 ? 15.707 1.920 0.351 1.00 49.53 271 LEU A C 1
ATOM 2127 O O . LEU A 1 271 ? 15.922 1.074 1.215 1.00 49.53 271 LEU A O 1
ATOM 2131 N N . MET A 1 272 ? 15.189 1.634 -0.843 1.00 51.66 272 MET A N 1
ATOM 2132 C CA . MET A 1 272 ? 14.778 0.295 -1.276 1.00 51.66 272 MET A CA 1
ATOM 2133 C C . MET A 1 272 ? 15.874 -0.468 -2.036 1.00 51.66 272 MET A C 1
ATOM 2135 O O . MET A 1 272 ? 15.641 -1.576 -2.509 1.00 51.66 272 MET A O 1
ATOM 2139 N N . GLY A 1 273 ? 17.065 0.115 -2.217 1.00 61.16 273 GLY A N 1
ATOM 2140 C CA . GLY A 1 273 ? 18.134 -0.523 -2.992 1.00 61.16 273 GLY A CA 1
ATOM 2141 C C . GLY A 1 273 ? 17.764 -0.775 -4.460 1.00 61.16 273 GLY A C 1
ATOM 2142 O O . GLY A 1 273 ? 18.407 -1.578 -5.130 1.00 61.16 273 GLY A O 1
ATOM 2143 N N . ILE A 1 274 ? 16.762 -0.074 -4.989 1.00 67.50 274 ILE A N 1
ATOM 2144 C CA . ILE A 1 274 ? 16.211 -0.274 -6.336 1.00 67.50 274 ILE A CA 1
ATOM 2145 C C . ILE A 1 274 ? 17.283 -0.133 -7.411 1.00 67.50 274 ILE A C 1
ATOM 214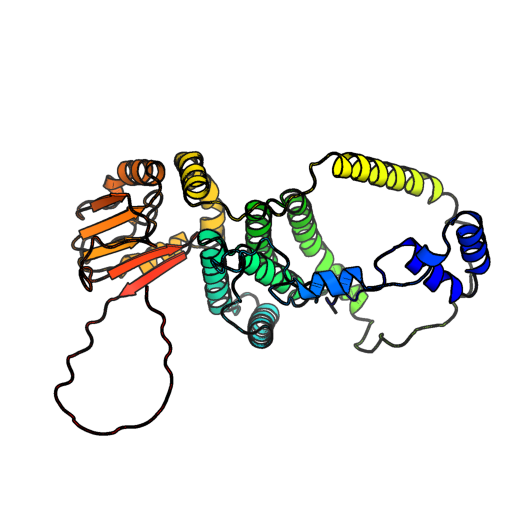7 O O . ILE A 1 274 ? 17.339 -0.909 -8.359 1.00 67.50 274 ILE A O 1
ATOM 2151 N N . THR A 1 275 ? 18.186 0.830 -7.247 1.00 73.69 275 THR A N 1
ATOM 2152 C CA . THR A 1 275 ? 19.309 1.039 -8.165 1.00 73.69 275 THR A CA 1
ATOM 2153 C C . THR A 1 275 ? 20.193 -0.206 -8.283 1.00 73.69 275 THR A C 1
ATOM 2155 O O . THR A 1 275 ? 20.704 -0.496 -9.363 1.00 73.69 275 THR A O 1
ATOM 2158 N N . ARG A 1 276 ? 20.373 -0.958 -7.187 1.00 70.81 276 ARG A N 1
ATOM 2159 C CA . ARG A 1 276 ? 21.134 -2.214 -7.190 1.00 70.81 276 ARG A CA 1
ATOM 2160 C C . ARG A 1 276 ? 20.391 -3.287 -7.981 1.00 70.81 276 ARG A C 1
ATOM 2162 O O . ARG A 1 276 ? 21.009 -3.917 -8.831 1.00 70.81 276 ARG A O 1
ATOM 2169 N N . TRP A 1 277 ? 19.089 -3.436 -7.744 1.00 66.69 277 TRP A N 1
ATOM 2170 C CA . TRP A 1 277 ? 18.245 -4.383 -8.473 1.00 66.69 277 TRP A CA 1
ATOM 2171 C C . TRP A 1 277 ? 18.177 -4.069 -9.965 1.00 66.69 277 TRP A C 1
ATOM 2173 O O . TRP A 1 277 ? 18.402 -4.956 -10.775 1.00 66.69 277 TRP A O 1
ATOM 2183 N N . ARG A 1 278 ? 17.994 -2.799 -10.346 1.00 76.25 278 ARG A N 1
ATOM 2184 C CA . ARG A 1 278 ? 18.041 -2.356 -11.749 1.00 76.25 278 ARG A CA 1
ATOM 2185 C C . ARG A 1 278 ? 19.327 -2.761 -12.439 1.00 76.25 278 ARG A C 1
ATOM 2187 O O . ARG A 1 278 ? 19.282 -3.326 -13.521 1.00 76.25 278 ARG A O 1
ATOM 2194 N N . ARG A 1 279 ? 20.467 -2.510 -11.793 1.00 79.69 279 ARG A N 1
ATOM 2195 C CA . ARG A 1 279 ? 21.770 -2.890 -12.342 1.00 79.69 279 ARG A CA 1
ATOM 2196 C C . ARG A 1 279 ? 21.885 -4.399 -12.557 1.00 79.69 279 ARG A C 1
ATOM 2198 O O . ARG A 1 279 ? 22.548 -4.801 -13.497 1.00 79.69 279 ARG A O 1
ATOM 2205 N N . GLN A 1 280 ? 21.284 -5.216 -11.696 1.00 73.94 280 GLN A N 1
ATOM 2206 C CA . GLN A 1 280 ? 21.341 -6.673 -11.822 1.00 73.94 280 GLN A CA 1
ATOM 2207 C C . GLN A 1 280 ? 20.348 -7.206 -12.860 1.00 73.94 280 GLN A C 1
ATOM 2209 O O . GLN A 1 280 ? 20.718 -8.051 -13.661 1.00 73.94 280 GLN A O 1
ATOM 2214 N N . LEU A 1 281 ? 19.113 -6.705 -12.862 1.00 75.06 281 LEU A N 1
ATOM 2215 C CA . LEU A 1 281 ? 18.025 -7.227 -13.692 1.00 75.06 281 LEU A CA 1
ATOM 2216 C C . LEU A 1 281 ? 18.088 -6.708 -15.132 1.00 75.06 281 LEU A C 1
ATOM 2218 O O . LEU A 1 281 ? 17.969 -7.497 -16.063 1.00 75.06 281 LEU A O 1
ATOM 2222 N N . ILE A 1 282 ? 18.338 -5.407 -15.331 1.00 84.62 282 ILE A N 1
ATOM 2223 C CA . ILE A 1 282 ? 18.447 -4.820 -16.679 1.00 84.62 282 ILE A CA 1
ATOM 2224 C C . ILE A 1 282 ? 19.693 -5.334 -17.405 1.00 84.62 282 ILE A C 1
ATOM 2226 O O . ILE A 1 282 ? 19.678 -5.481 -18.623 1.00 84.62 282 ILE A O 1
ATOM 2230 N N . ALA A 1 283 ? 20.767 -5.643 -16.672 1.00 82.44 283 ALA A N 1
ATOM 2231 C CA . ALA A 1 283 ? 21.997 -6.142 -17.280 1.00 82.44 283 ALA A CA 1
ATOM 2232 C C . ALA A 1 283 ? 21.827 -7.501 -17.974 1.00 82.44 283 ALA A C 1
ATOM 2234 O O . ALA A 1 283 ? 22.670 -7.842 -18.796 1.00 82.44 283 ALA A O 1
ATOM 2235 N N . ASN A 1 284 ? 20.762 -8.251 -17.677 1.00 82.62 284 ASN A N 1
ATOM 2236 C CA . ASN A 1 284 ? 20.458 -9.516 -18.346 1.00 82.62 284 ASN A CA 1
ATOM 2237 C C . ASN A 1 284 ? 19.602 -9.332 -19.611 1.00 82.62 284 ASN A C 1
ATOM 2239 O O . ASN A 1 284 ? 19.317 -10.314 -20.284 1.00 82.62 284 ASN A O 1
ATOM 2243 N N . ALA A 1 285 ? 19.135 -8.115 -19.923 1.00 87.12 285 ALA A N 1
ATOM 2244 C CA . ALA A 1 285 ? 18.351 -7.866 -21.134 1.00 87.12 285 ALA A CA 1
ATOM 2245 C C . ALA A 1 285 ? 19.198 -8.112 -22.386 1.00 87.12 285 ALA A C 1
ATOM 2247 O O . ALA A 1 285 ? 20.363 -7.702 -22.444 1.00 87.12 285 ALA A O 1
ATOM 2248 N N . GLU A 1 286 ? 18.590 -8.751 -23.380 1.00 91.25 286 GLU A N 1
ATOM 2249 C CA . GLU A 1 286 ? 19.236 -9.114 -24.637 1.00 91.25 286 GLU A CA 1
ATOM 2250 C C . GLU A 1 286 ? 18.282 -8.988 -25.829 1.00 91.25 286 GLU A C 1
ATOM 2252 O O . GLU A 1 286 ? 17.061 -8.949 -25.658 1.00 91.25 286 GLU A O 1
ATOM 2257 N N . GLY A 1 287 ? 18.862 -8.887 -27.026 1.00 95.19 287 GLY A N 1
ATOM 2258 C CA . GLY A 1 287 ? 18.119 -8.783 -28.279 1.00 95.19 287 GLY A CA 1
ATOM 2259 C C . GLY A 1 287 ? 17.356 -7.466 -28.422 1.00 95.19 287 GLY A C 1
ATOM 2260 O O . GLY A 1 287 ? 17.819 -6.411 -27.968 1.00 95.19 287 GLY A O 1
ATOM 2261 N N . ASP A 1 288 ? 16.205 -7.518 -29.082 1.00 96.00 288 ASP A N 1
ATOM 2262 C CA . ASP A 1 288 ? 15.284 -6.396 -29.216 1.00 96.00 288 ASP A CA 1
ATOM 2263 C C . ASP A 1 288 ? 14.424 -6.260 -27.956 1.00 96.00 288 ASP A C 1
ATOM 2265 O O . ASP A 1 288 ? 13.621 -7.129 -27.610 1.00 96.00 288 ASP A O 1
ATOM 2269 N N . VAL A 1 289 ? 14.595 -5.144 -27.246 1.00 94.69 289 VAL A N 1
ATOM 2270 C CA . VAL A 1 289 ? 13.974 -4.910 -25.941 1.00 94.69 289 VAL A CA 1
ATOM 2271 C C . VAL A 1 289 ? 12.775 -3.974 -26.073 1.00 94.69 289 VAL A C 1
ATOM 2273 O O . VAL A 1 289 ? 12.903 -2.868 -26.599 1.00 94.69 289 VAL A O 1
ATOM 2276 N N . LEU A 1 290 ? 11.630 -4.349 -25.501 1.00 93.06 290 LEU A N 1
ATOM 2277 C CA . LEU A 1 290 ? 10.501 -3.443 -25.269 1.00 93.06 290 LEU A CA 1
ATOM 2278 C C . LEU A 1 290 ? 10.479 -2.981 -23.810 1.00 93.06 290 LEU A C 1
ATOM 2280 O O . LEU A 1 290 ? 10.263 -3.792 -22.917 1.00 93.06 290 LEU A O 1
ATOM 2284 N N . GLU A 1 291 ? 10.623 -1.681 -23.553 1.00 90.25 291 GLU A N 1
ATOM 2285 C CA . GLU A 1 291 ? 10.432 -1.087 -22.227 1.00 90.25 291 GLU A CA 1
ATOM 2286 C C . GLU A 1 291 ? 9.060 -0.407 -22.102 1.00 90.25 291 GLU A C 1
ATOM 2288 O O . GLU A 1 291 ? 8.820 0.686 -22.620 1.00 90.25 291 GLU A O 1
ATOM 2293 N N . VAL A 1 292 ? 8.158 -1.049 -21.363 1.00 86.62 292 VAL A N 1
ATOM 2294 C CA . VAL A 1 292 ? 6.812 -0.566 -21.049 1.00 86.62 292 VAL A CA 1
ATOM 2295 C C . VAL A 1 292 ? 6.827 0.344 -19.823 1.00 86.62 292 VAL A C 1
ATOM 2297 O O . VAL A 1 292 ? 7.395 -0.006 -18.784 1.00 86.62 292 VAL A O 1
ATOM 2300 N N . ALA A 1 293 ? 6.146 1.491 -19.932 1.00 84.25 293 ALA A N 1
ATOM 2301 C CA . ALA A 1 293 ? 6.105 2.536 -18.907 1.00 84.25 293 ALA A CA 1
ATOM 2302 C C . ALA A 1 293 ? 7.510 3.066 -18.570 1.00 84.25 293 ALA A C 1
ATOM 2304 O O . ALA A 1 293 ? 7.921 3.149 -17.407 1.00 84.25 293 ALA A O 1
ATOM 2305 N N . VAL A 1 294 ? 8.266 3.436 -19.612 1.00 89.81 294 VAL A N 1
ATOM 2306 C CA . VAL A 1 294 ? 9.654 3.913 -19.482 1.00 89.81 294 VAL A CA 1
ATOM 2307 C C . VAL A 1 294 ? 9.772 5.122 -18.538 1.00 89.81 294 VAL A C 1
ATOM 2309 O O . VAL A 1 294 ? 10.795 5.322 -17.858 1.00 89.81 294 VAL A O 1
ATOM 2312 N N . GLY A 1 295 ? 8.708 5.925 -18.425 1.00 89.50 295 GLY A N 1
ATOM 2313 C CA . GLY A 1 295 ? 8.696 7.150 -17.646 1.00 89.50 295 GLY A CA 1
ATOM 2314 C C . GLY A 1 295 ? 9.810 8.082 -18.117 1.00 89.50 295 GLY A C 1
ATOM 2315 O O . GLY A 1 295 ? 9.954 8.368 -19.298 1.00 89.50 295 GLY A O 1
ATOM 2316 N N . THR A 1 296 ? 10.655 8.513 -17.185 1.00 91.38 296 THR A N 1
ATOM 2317 C CA . THR A 1 296 ? 11.791 9.413 -17.431 1.00 91.38 296 THR A CA 1
ATOM 2318 C C . THR A 1 296 ? 13.095 8.714 -17.862 1.00 91.38 296 THR A C 1
ATOM 2320 O O . THR A 1 296 ? 14.168 9.301 -17.698 1.00 91.38 296 THR A O 1
ATOM 2323 N N . GLY A 1 297 ? 13.055 7.458 -18.333 1.00 91.69 297 GLY A N 1
ATOM 2324 C CA . GLY A 1 297 ? 14.242 6.749 -18.851 1.00 91.69 297 GLY A CA 1
ATOM 2325 C C . GLY A 1 297 ? 15.235 6.289 -17.778 1.00 91.69 297 GLY A C 1
ATOM 2326 O O . GLY A 1 297 ? 16.448 6.364 -17.950 1.00 91.69 297 GLY A O 1
ATOM 2327 N N . ARG A 1 298 ? 14.742 5.856 -16.610 1.00 89.38 298 ARG A N 1
ATOM 2328 C CA . ARG A 1 298 ? 15.603 5.545 -15.445 1.00 89.38 298 ARG A CA 1
ATOM 2329 C C . ARG A 1 298 ? 16.455 4.284 -15.588 1.00 89.38 298 ARG A C 1
ATOM 2331 O O . ARG A 1 298 ? 17.392 4.118 -14.808 1.00 89.38 298 ARG A O 1
ATOM 2338 N N . ASN A 1 299 ? 16.123 3.415 -16.539 1.00 89.56 299 ASN A N 1
ATOM 2339 C CA . ASN A 1 299 ? 16.842 2.167 -16.767 1.00 89.56 299 ASN A CA 1
ATOM 2340 C C . ASN A 1 299 ? 17.982 2.295 -17.785 1.00 89.56 299 ASN A C 1
ATOM 2342 O O . ASN A 1 299 ? 18.840 1.422 -17.827 1.00 89.56 299 ASN A O 1
ATOM 2346 N N . PHE A 1 300 ? 18.036 3.398 -18.542 1.00 93.81 300 PHE A N 1
ATOM 2347 C CA . PHE A 1 300 ? 18.913 3.560 -19.707 1.00 93.81 300 PHE A CA 1
ATOM 2348 C C . PHE A 1 300 ? 20.383 3.248 -19.417 1.00 93.81 300 PHE A C 1
ATOM 2350 O O . PHE A 1 300 ? 20.994 2.471 -20.137 1.00 93.81 300 PHE A O 1
ATOM 2357 N N . GLN A 1 301 ? 20.904 3.741 -18.291 1.00 92.75 301 GLN A N 1
ATOM 2358 C CA . GLN A 1 301 ? 22.297 3.535 -17.872 1.00 92.75 301 GLN A CA 1
ATOM 2359 C C . GLN A 1 301 ? 22.664 2.089 -17.479 1.00 92.75 301 GLN A C 1
ATOM 2361 O O . GLN A 1 301 ? 23.813 1.836 -17.122 1.00 92.75 301 GLN A O 1
ATOM 2366 N N . PHE A 1 302 ? 21.699 1.168 -17.417 1.00 91.31 302 PHE A N 1
ATOM 2367 C CA . PHE A 1 302 ? 21.926 -0.208 -16.964 1.00 91.31 302 PHE A CA 1
ATOM 2368 C C . PHE A 1 302 ? 21.868 -1.237 -18.094 1.00 91.31 302 PHE A C 1
ATOM 2370 O O . PHE A 1 302 ? 22.217 -2.390 -17.848 1.00 91.31 302 PHE A O 1
ATOM 2377 N N . TYR A 1 303 ? 21.440 -0.850 -19.301 1.00 93.19 303 TYR A N 1
ATOM 2378 C CA . TYR A 1 303 ? 21.438 -1.759 -20.444 1.00 93.19 303 TYR A CA 1
ATOM 2379 C C . TYR A 1 303 ? 22.864 -2.099 -20.870 1.00 93.19 303 TYR A C 1
ATOM 2381 O O . TYR A 1 303 ? 23.752 -1.246 -20.907 1.00 93.19 303 TYR A O 1
ATOM 2389 N N . ASN A 1 304 ? 23.084 -3.369 -21.198 1.00 93.06 304 ASN A N 1
ATOM 2390 C CA . ASN A 1 304 ? 24.370 -3.842 -21.679 1.00 93.06 304 ASN A CA 1
ATOM 2391 C C . ASN A 1 304 ? 24.404 -3.792 -23.210 1.00 93.06 304 ASN A C 1
ATOM 2393 O O . ASN A 1 304 ? 23.833 -4.654 -23.875 1.00 93.06 304 ASN A O 1
ATOM 2397 N N . ALA A 1 305 ? 25.144 -2.831 -23.764 1.00 93.69 305 ALA A N 1
ATOM 2398 C CA . ALA A 1 305 ? 25.275 -2.635 -25.211 1.00 93.69 305 ALA A CA 1
ATOM 2399 C C . ALA A 1 305 ? 25.895 -3.818 -25.975 1.00 93.69 305 ALA A C 1
ATOM 2401 O O . ALA A 1 305 ? 25.885 -3.823 -27.200 1.00 93.69 305 ALA A O 1
ATOM 2402 N N . LYS A 1 306 ? 26.460 -4.814 -25.277 1.00 94.31 306 LYS A N 1
ATOM 2403 C CA . LYS A 1 306 ? 26.948 -6.051 -25.905 1.00 94.31 306 LYS A CA 1
ATOM 2404 C C . LYS A 1 306 ? 25.853 -7.095 -26.136 1.00 94.31 306 LYS A C 1
ATOM 2406 O O . LYS A 1 306 ? 26.076 -7.999 -26.929 1.00 94.31 306 LYS A O 1
ATOM 2411 N N . GLN A 1 307 ? 24.741 -7.010 -25.407 1.00 94.38 307 GLN A N 1
ATOM 2412 C CA . GLN A 1 307 ? 23.652 -7.997 -25.436 1.00 94.38 307 GLN A CA 1
ATOM 2413 C C . GLN A 1 307 ? 22.386 -7.430 -26.081 1.00 94.38 307 GLN A C 1
ATOM 2415 O O . GLN A 1 307 ? 21.651 -8.160 -26.733 1.00 94.38 307 GLN A O 1
ATOM 2420 N N . VAL A 1 308 ? 22.134 -6.132 -25.907 1.00 96.25 308 VAL A N 1
ATOM 2421 C CA . VAL A 1 308 ? 20.931 -5.465 -26.410 1.00 96.25 308 VAL A CA 1
ATOM 2422 C C . VAL A 1 308 ? 21.159 -4.944 -27.828 1.00 96.25 308 VAL A C 1
ATOM 2424 O O . VAL A 1 308 ? 22.080 -4.159 -28.058 1.00 96.25 308 VAL A O 1
ATOM 2427 N N . ALA A 1 309 ? 20.292 -5.349 -28.756 1.00 96.19 309 ALA A N 1
ATOM 2428 C CA . ALA A 1 309 ? 20.300 -4.929 -30.154 1.00 96.19 309 ALA A CA 1
ATOM 2429 C C . ALA A 1 309 ? 19.559 -3.601 -30.365 1.00 96.19 309 ALA A C 1
ATOM 2431 O O . ALA A 1 309 ? 20.061 -2.724 -31.068 1.00 96.19 309 ALA A O 1
ATOM 2432 N N . SER A 1 310 ? 18.400 -3.423 -29.727 1.00 97.31 310 SER A N 1
ATOM 2433 C CA . SER A 1 310 ? 17.649 -2.166 -29.722 1.00 97.31 310 SER A CA 1
ATOM 2434 C C . SER A 1 310 ? 16.763 -2.050 -28.480 1.00 97.31 310 SER A C 1
ATOM 2436 O O . SER A 1 310 ? 16.448 -3.044 -27.828 1.00 97.31 310 SER A O 1
ATOM 2438 N N . VAL A 1 311 ? 16.359 -0.827 -28.133 1.00 96.81 311 VAL A N 1
ATOM 2439 C CA . VAL A 1 311 ? 15.362 -0.561 -27.089 1.00 96.81 311 VAL A CA 1
ATOM 2440 C C . VAL A 1 311 ? 14.218 0.244 -27.690 1.00 96.81 311 VAL A C 1
ATOM 2442 O O . VAL A 1 311 ? 14.390 1.394 -28.090 1.00 96.81 311 VAL A O 1
ATOM 2445 N N . THR A 1 312 ? 13.017 -0.320 -27.698 1.00 95.88 312 THR A N 1
ATOM 2446 C CA . THR A 1 312 ? 11.773 0.412 -27.941 1.00 95.88 312 THR A CA 1
ATOM 2447 C C . THR A 1 312 ? 11.133 0.736 -26.602 1.00 95.88 312 THR A C 1
ATOM 2449 O O . THR A 1 312 ? 10.764 -0.163 -25.863 1.00 95.88 312 THR A O 1
ATOM 2452 N N . ALA A 1 313 ? 10.993 2.014 -26.262 1.00 94.31 313 ALA A N 1
ATOM 2453 C CA . ALA A 1 313 ? 10.491 2.443 -24.964 1.00 94.31 313 ALA A CA 1
ATOM 2454 C C . ALA A 1 313 ? 9.193 3.246 -25.105 1.00 94.31 313 ALA A C 1
ATOM 2456 O O . ALA A 1 313 ? 9.130 4.228 -25.855 1.00 94.31 313 ALA A O 1
ATOM 2457 N N . ILE A 1 314 ? 8.159 2.840 -24.368 1.00 91.81 314 ILE A N 1
ATOM 2458 C CA . ILE A 1 314 ? 6.813 3.400 -24.488 1.00 91.81 314 ILE A CA 1
ATOM 2459 C C . ILE A 1 314 ? 6.330 4.052 -23.195 1.00 91.81 314 ILE A C 1
ATOM 2461 O O . ILE A 1 314 ? 6.532 3.533 -22.094 1.00 91.81 314 ILE A O 1
ATOM 2465 N N . ASP A 1 315 ? 5.639 5.182 -23.330 1.00 90.06 315 ASP A N 1
ATOM 2466 C CA . ASP A 1 315 ? 4.908 5.818 -22.231 1.00 90.06 315 ASP A CA 1
ATOM 2467 C C . ASP A 1 315 ? 3.710 6.619 -22.759 1.00 90.06 315 ASP A C 1
ATOM 2469 O O . ASP A 1 315 ? 3.747 7.221 -23.834 1.00 90.06 315 ASP A O 1
ATOM 2473 N N . PHE A 1 316 ? 2.620 6.661 -22.003 1.00 87.44 316 PHE A N 1
ATOM 2474 C CA . PHE A 1 316 ? 1.413 7.391 -22.396 1.00 87.44 316 PHE A CA 1
ATOM 2475 C C . PHE A 1 316 ? 1.500 8.893 -22.071 1.00 87.44 316 PHE A C 1
ATOM 2477 O O . PHE A 1 316 ? 0.725 9.684 -22.625 1.00 87.44 316 PHE A O 1
ATOM 2484 N N . SER A 1 317 ? 2.432 9.295 -21.195 1.00 87.56 317 SER A N 1
ATOM 2485 C CA . SER A 1 317 ? 2.776 10.686 -20.904 1.00 87.56 317 SER A CA 1
ATOM 2486 C C . SER A 1 317 ? 3.876 11.181 -21.839 1.00 87.56 317 SER A C 1
ATOM 2488 O O . SER A 1 317 ? 5.010 10.702 -21.851 1.00 87.56 317 SER A O 1
ATOM 2490 N N . ARG A 1 318 ? 3.560 12.232 -22.600 1.00 91.06 318 ARG A N 1
ATOM 2491 C CA . ARG A 1 318 ? 4.516 12.843 -23.531 1.00 91.06 318 ARG A CA 1
ATOM 2492 C C . ARG A 1 318 ? 5.652 13.549 -22.788 1.00 91.06 318 ARG A C 1
ATOM 2494 O O . ARG A 1 318 ? 6.793 13.493 -23.229 1.00 91.06 318 ARG A O 1
ATOM 2501 N N . ARG A 1 319 ? 5.358 14.161 -21.635 1.00 90.06 319 ARG A N 1
ATOM 2502 C CA . ARG A 1 319 ? 6.364 14.847 -20.803 1.00 90.06 319 ARG A CA 1
ATOM 2503 C C . ARG A 1 319 ? 7.352 13.878 -20.154 1.00 90.06 319 ARG A C 1
ATOM 2505 O O . ARG A 1 319 ? 8.521 14.224 -19.971 1.00 90.06 319 ARG A O 1
ATOM 2512 N N . MET A 1 320 ? 6.905 12.666 -19.825 1.00 91.44 320 MET A N 1
ATOM 2513 C CA . MET A 1 320 ? 7.795 11.598 -19.371 1.00 91.44 320 MET A CA 1
ATOM 2514 C C . MET A 1 320 ? 8.790 11.220 -20.472 1.00 91.44 320 MET A C 1
ATOM 2516 O O . MET A 1 320 ? 9.996 11.244 -20.224 1.00 91.44 320 MET A O 1
ATOM 2520 N N . LEU A 1 321 ? 8.306 11.014 -21.704 1.00 94.25 321 LEU A N 1
ATOM 2521 C CA . LEU A 1 321 ? 9.157 10.728 -22.865 1.00 94.25 321 LEU A CA 1
ATOM 2522 C C . LEU A 1 321 ? 10.124 11.866 -23.195 1.00 94.25 321 LEU A C 1
ATOM 2524 O O . LEU A 1 321 ? 11.285 11.594 -23.461 1.00 94.25 321 LEU A O 1
ATOM 2528 N N . GLU A 1 322 ? 9.698 13.130 -23.120 1.00 95.50 322 GLU A N 1
ATOM 2529 C CA . GLU A 1 322 ? 10.601 14.286 -23.278 1.00 95.50 322 GLU A CA 1
ATOM 2530 C C . GLU A 1 322 ? 11.761 14.234 -22.268 1.00 95.50 322 GLU A C 1
ATOM 2532 O O . GLU A 1 322 ? 12.913 14.521 -22.598 1.00 95.50 322 GLU A O 1
ATOM 2537 N N . THR A 1 323 ? 11.474 13.815 -21.031 1.00 94.56 323 THR A N 1
ATOM 2538 C CA . THR A 1 323 ? 12.504 13.649 -19.998 1.00 94.56 323 THR A CA 1
ATOM 2539 C C . THR A 1 323 ? 13.401 12.444 -20.289 1.00 94.56 323 THR A C 1
ATOM 2541 O O . THR A 1 323 ? 14.612 12.527 -20.091 1.00 94.56 323 THR A O 1
ATOM 2544 N N . ALA A 1 324 ? 12.839 11.332 -20.764 1.00 95.19 324 ALA A N 1
ATOM 2545 C CA . ALA A 1 324 ? 13.615 10.169 -21.188 1.00 95.19 324 ALA A CA 1
ATOM 2546 C C . ALA A 1 324 ? 14.550 10.509 -22.361 1.00 95.19 324 ALA A C 1
ATOM 2548 O O . ALA A 1 324 ? 15.735 10.198 -22.306 1.00 95.19 324 ALA A O 1
ATOM 2549 N N . GLU A 1 325 ? 14.055 11.230 -23.367 1.00 96.88 325 GLU A N 1
ATOM 2550 C CA . GLU A 1 325 ? 14.815 11.679 -24.538 1.00 96.88 325 GLU A CA 1
ATOM 2551 C C . GLU A 1 325 ? 16.058 12.483 -24.137 1.00 96.88 325 GLU A C 1
ATOM 2553 O O . GLU A 1 325 ? 17.149 12.241 -24.648 1.00 96.88 325 GLU A O 1
ATOM 2558 N N . SER A 1 326 ? 15.941 13.367 -23.138 1.00 96.56 326 SER A N 1
ATOM 2559 C CA . SER A 1 326 ? 17.087 14.132 -22.614 1.00 96.56 326 SER A CA 1
ATOM 2560 C C . SER A 1 326 ? 18.220 13.256 -22.046 1.00 96.56 326 SER A C 1
ATOM 2562 O O . SER A 1 326 ? 19.354 13.712 -21.894 1.00 96.56 326 SER A O 1
ATOM 2564 N N . LYS A 1 327 ? 17.924 11.984 -21.750 1.00 96.81 327 LYS A N 1
ATOM 2565 C CA . LYS A 1 327 ? 18.849 10.981 -21.212 1.00 96.81 327 LYS A CA 1
ATOM 2566 C C . LYS A 1 327 ? 19.245 9.919 -22.234 1.00 96.81 327 LYS A C 1
ATOM 2568 O O . LYS A 1 327 ? 19.873 8.941 -21.846 1.00 96.81 327 LYS A O 1
ATOM 2573 N N . ARG A 1 328 ? 18.920 10.102 -23.520 1.00 96.88 328 ARG A N 1
ATOM 2574 C CA . ARG A 1 328 ? 19.284 9.174 -24.606 1.00 96.88 328 ARG A CA 1
ATOM 2575 C C . ARG A 1 328 ? 20.760 8.771 -24.571 1.00 96.88 328 ARG A C 1
ATOM 2577 O O . ARG A 1 328 ? 21.064 7.596 -24.684 1.00 96.88 328 ARG A O 1
ATOM 2584 N N . HIS A 1 329 ? 21.650 9.718 -24.288 1.00 96.75 329 HIS A N 1
ATOM 2585 C CA . HIS A 1 329 ? 23.091 9.473 -24.170 1.00 96.75 329 HIS A CA 1
ATOM 2586 C C . HIS A 1 329 ? 23.481 8.380 -23.153 1.00 96.75 329 HIS A C 1
ATOM 2588 O O . HIS A 1 329 ? 24.592 7.866 -23.204 1.00 96.75 329 HIS A O 1
ATOM 2594 N N . LEU A 1 330 ? 22.602 8.029 -22.205 1.00 96.00 330 LEU A N 1
ATOM 2595 C CA . LEU A 1 330 ? 22.847 6.966 -21.226 1.00 96.00 330 LEU A CA 1
ATOM 2596 C C . LEU A 1 330 ? 22.693 5.555 -21.802 1.00 96.00 330 LEU A C 1
ATOM 2598 O O . LEU A 1 330 ? 23.119 4.615 -21.140 1.00 96.00 330 LEU A O 1
ATOM 2602 N N . VAL A 1 331 ? 22.059 5.405 -22.968 1.00 94.69 331 VAL A N 1
ATOM 2603 C CA . VAL A 1 331 ? 21.845 4.103 -23.620 1.00 94.69 331 VAL A CA 1
ATOM 2604 C C . VAL A 1 331 ? 22.713 3.922 -24.870 1.00 94.69 331 VAL A C 1
ATOM 2606 O O . VAL A 1 331 ? 22.729 2.843 -25.451 1.00 94.69 331 VAL A O 1
ATOM 2609 N N . ASP A 1 332 ? 23.483 4.941 -25.265 1.00 91.94 332 ASP A N 1
ATOM 2610 C CA . ASP A 1 332 ? 24.413 4.847 -26.391 1.00 91.94 332 ASP A CA 1
ATOM 2611 C C . ASP A 1 332 ? 25.432 3.700 -26.181 1.00 91.94 332 ASP A C 1
ATOM 2613 O O . ASP A 1 332 ? 25.936 3.513 -25.068 1.00 91.94 332 ASP A O 1
ATOM 2617 N N . PRO A 1 333 ? 25.790 2.937 -27.235 1.00 95.19 333 PRO A N 1
ATOM 2618 C CA . PRO A 1 333 ? 25.408 3.104 -28.642 1.00 95.19 333 PRO A CA 1
ATOM 2619 C C . PRO A 1 333 ? 24.106 2.385 -29.052 1.00 95.19 333 PRO A C 1
ATOM 2621 O O . PRO A 1 333 ? 23.846 2.254 -30.247 1.00 95.19 333 PRO A O 1
ATOM 2624 N N . ILE A 1 334 ? 23.313 1.874 -28.107 1.00 97.38 334 ILE A N 1
ATOM 2625 C CA . ILE A 1 334 ? 22.124 1.072 -28.415 1.00 97.38 334 ILE A CA 1
ATOM 2626 C C . ILE A 1 334 ? 21.062 1.958 -29.102 1.00 97.38 334 ILE A C 1
ATOM 2628 O O . ILE A 1 334 ? 20.705 3.013 -28.566 1.00 97.38 334 ILE A O 1
ATOM 2632 N N . PRO A 1 335 ? 20.505 1.548 -30.257 1.00 97.81 335 PRO A N 1
ATOM 2633 C CA . PRO A 1 335 ? 19.371 2.224 -30.878 1.00 97.81 335 PRO A CA 1
ATOM 2634 C C . PRO A 1 335 ? 18.173 2.330 -29.924 1.00 97.81 335 PRO A C 1
ATOM 2636 O O . PRO A 1 335 ? 17.671 1.321 -29.435 1.00 97.81 335 PRO A O 1
ATOM 2639 N N . LEU A 1 336 ? 17.693 3.554 -29.680 1.00 97.50 336 LEU A N 1
ATOM 2640 C CA . LEU A 1 336 ? 16.543 3.828 -28.809 1.00 97.50 336 LEU A CA 1
ATOM 2641 C C . LEU A 1 336 ? 15.376 4.442 -29.591 1.00 97.50 336 LEU A C 1
ATOM 2643 O O . LEU A 1 336 ? 15.491 5.547 -30.135 1.00 97.50 336 LEU A O 1
ATOM 2647 N N . HIS A 1 337 ? 14.220 3.785 -29.554 1.00 96.50 337 HIS A N 1
ATOM 2648 C CA . HIS A 1 337 ? 12.970 4.240 -30.155 1.00 96.50 337 HIS A CA 1
ATOM 2649 C C . HIS A 1 337 ? 11.972 4.636 -29.065 1.00 96.50 337 HIS A C 1
ATOM 2651 O O . HIS A 1 337 ? 11.441 3.780 -28.367 1.00 96.50 337 HIS A O 1
ATOM 2657 N N . LEU A 1 338 ? 11.695 5.934 -28.912 1.00 95.38 338 LEU A N 1
ATOM 2658 C CA . LEU A 1 338 ? 10.675 6.409 -27.974 1.00 95.38 338 LEU A CA 1
ATOM 2659 C C . LEU A 1 338 ? 9.323 6.535 -28.663 1.00 95.38 338 LEU A C 1
ATOM 2661 O O . LEU A 1 338 ? 9.218 7.152 -29.726 1.00 95.38 338 LEU A O 1
ATOM 2665 N N . LYS A 1 339 ? 8.272 6.013 -28.030 1.00 92.44 339 LYS A N 1
ATOM 2666 C CA . LYS A 1 339 ? 6.926 6.056 -28.596 1.00 92.44 339 LYS A CA 1
ATOM 2667 C C . LYS A 1 339 ? 5.870 6.361 -27.547 1.00 92.44 339 LYS A C 1
ATOM 2669 O O . LYS A 1 339 ? 5.891 5.847 -26.434 1.00 92.44 339 LYS A O 1
ATOM 2674 N N . SER A 1 340 ? 4.927 7.225 -27.914 1.00 90.31 340 SER A N 1
ATOM 2675 C CA . SER A 1 340 ? 3.798 7.518 -27.040 1.00 90.31 340 SER A CA 1
ATOM 2676 C C . SER A 1 340 ? 2.687 6.502 -27.250 1.00 90.31 340 SER A C 1
ATOM 2678 O O . SER A 1 340 ? 2.173 6.388 -28.360 1.00 90.31 340 SER A O 1
ATOM 2680 N N . GLY A 1 341 ? 2.306 5.793 -26.191 1.00 83.75 341 GLY A N 1
ATOM 2681 C CA . GLY A 1 341 ? 1.304 4.733 -26.260 1.00 83.75 341 GLY A CA 1
ATOM 2682 C C . GLY A 1 341 ? 0.794 4.341 -24.878 1.00 83.75 341 GLY A C 1
ATOM 2683 O O . GLY A 1 341 ? 1.520 4.449 -23.893 1.00 83.75 341 GLY A O 1
ATOM 2684 N N . ASN A 1 342 ? -0.471 3.919 -24.798 1.00 78.94 342 ASN A N 1
ATOM 2685 C CA . ASN A 1 342 ? -1.028 3.320 -23.585 1.00 78.94 342 ASN A CA 1
ATOM 2686 C C . ASN A 1 342 ? -0.832 1.802 -23.657 1.00 78.94 342 ASN A C 1
ATOM 2688 O O . ASN A 1 342 ? -1.310 1.167 -24.601 1.00 78.94 342 ASN A O 1
ATOM 2692 N N . CYS A 1 343 ? -0.135 1.246 -22.664 1.00 72.50 343 CYS A N 1
ATOM 2693 C CA . CYS A 1 343 ? 0.192 -0.173 -22.596 1.00 72.50 343 CYS A CA 1
ATOM 2694 C C . CYS A 1 343 ? -1.049 -1.072 -22.544 1.00 72.50 343 CYS A C 1
ATOM 2696 O O . CYS A 1 343 ? -1.021 -2.141 -23.136 1.00 72.50 343 CYS A O 1
ATOM 2698 N N . SER A 1 344 ? -2.158 -0.605 -21.960 1.00 66.31 344 SER A N 1
ATOM 2699 C CA . SER A 1 344 ? -3.437 -1.331 -21.915 1.00 66.31 344 SER A CA 1
ATOM 2700 C C . SER A 1 344 ? -4.162 -1.399 -23.269 1.00 66.31 344 SER A C 1
ATOM 2702 O O . SER A 1 344 ? -5.242 -1.967 -23.373 1.00 66.31 344 SER A O 1
ATOM 2704 N N . SER A 1 345 ? -3.627 -0.764 -24.315 1.00 72.12 345 SER A N 1
ATOM 2705 C CA . SER A 1 345 ? -4.268 -0.682 -25.635 1.00 72.12 345 SER A CA 1
ATOM 2706 C C . SER A 1 345 ? -3.251 -0.709 -26.778 1.00 72.12 345 SER A C 1
ATOM 2708 O O . SER A 1 345 ? -3.372 0.027 -27.758 1.00 72.12 345 SER A O 1
ATOM 2710 N N . MET A 1 346 ? -2.207 -1.517 -26.634 1.00 73.00 346 MET A N 1
ATOM 2711 C CA . MET A 1 346 ? -1.106 -1.579 -27.585 1.00 73.00 346 MET A CA 1
ATOM 2712 C C . MET A 1 346 ? -1.398 -2.608 -28.685 1.00 73.00 346 MET A C 1
ATOM 2714 O O . MET A 1 346 ? -1.443 -3.800 -28.423 1.00 73.00 346 MET A O 1
ATOM 2718 N N . LYS A 1 347 ? -1.627 -2.140 -29.920 1.00 77.00 347 LYS A N 1
ATOM 2719 C CA . LYS A 1 347 ? -1.957 -2.984 -31.099 1.00 77.00 347 LYS A CA 1
ATOM 2720 C C . LYS A 1 347 ? -0.937 -2.890 -32.235 1.00 77.00 347 LYS A C 1
ATOM 2722 O O . LYS A 1 347 ? -1.180 -3.317 -33.355 1.00 77.00 347 LYS A O 1
ATOM 2727 N N . GLU A 1 348 ? 0.152 -2.196 -31.970 1.00 79.88 348 GLU A N 1
ATOM 2728 C CA . GLU A 1 348 ? 1.078 -1.671 -32.971 1.00 79.88 348 GLU A CA 1
ATOM 2729 C C . GLU A 1 348 ? 2.341 -2.512 -33.133 1.00 79.88 348 GLU A C 1
ATOM 2731 O O . GLU A 1 348 ? 3.108 -2.273 -34.062 1.00 79.88 348 GLU A O 1
ATOM 2736 N N . PHE A 1 349 ? 2.542 -3.482 -32.244 1.00 84.94 349 PHE A N 1
ATOM 2737 C CA . PHE A 1 349 ? 3.635 -4.434 -32.309 1.00 84.94 349 PHE A CA 1
ATOM 2738 C C . PHE A 1 349 ? 3.056 -5.825 -32.574 1.00 84.94 349 PHE A C 1
ATOM 2740 O O . PHE A 1 349 ? 2.068 -6.183 -31.928 1.00 84.94 349 PHE A O 1
ATOM 2747 N N . PRO A 1 350 ? 3.621 -6.588 -33.522 1.00 84.25 350 PRO A N 1
ATOM 2748 C CA . PRO A 1 350 ? 3.294 -7.998 -33.683 1.00 84.25 350 PRO A CA 1
ATOM 2749 C C . PRO A 1 350 ? 3.645 -8.802 -32.427 1.00 84.25 350 PRO A C 1
ATOM 2751 O O . PRO A 1 350 ? 4.555 -8.438 -31.676 1.00 84.25 350 PRO A O 1
ATOM 2754 N N . ASP A 1 351 ? 2.972 -9.932 -32.236 1.00 79.12 351 ASP A N 1
ATOM 2755 C CA . ASP A 1 351 ? 3.362 -10.895 -31.209 1.00 79.12 351 ASP A CA 1
ATOM 2756 C C . ASP A 1 351 ? 4.794 -11.387 -31.463 1.00 79.12 351 ASP A C 1
ATOM 2758 O O . ASP A 1 351 ? 5.209 -11.556 -32.612 1.00 79.12 351 ASP A O 1
ATOM 2762 N N . LYS A 1 352 ? 5.550 -11.621 -30.382 1.00 84.44 352 LYS A N 1
ATOM 2763 C CA . LYS A 1 352 ? 6.961 -12.056 -30.423 1.00 84.44 352 LYS A CA 1
ATOM 2764 C C . LYS A 1 352 ? 7.901 -11.100 -31.183 1.00 84.44 352 LYS A C 1
ATOM 2766 O O . LYS A 1 352 ? 8.953 -11.517 -31.647 1.00 84.44 352 LYS A O 1
ATOM 2771 N N . ALA A 1 353 ? 7.545 -9.818 -31.301 1.00 87.06 353 ALA A N 1
ATOM 2772 C CA . ALA A 1 353 ? 8.394 -8.805 -31.938 1.00 87.06 353 ALA A CA 1
ATOM 2773 C C . ALA A 1 353 ? 9.615 -8.373 -31.102 1.00 87.06 353 ALA A C 1
ATOM 2775 O O . ALA A 1 353 ? 10.413 -7.573 -31.580 1.00 87.06 353 ALA A O 1
ATOM 2776 N N . PHE A 1 354 ? 9.733 -8.848 -29.861 1.00 90.44 354 PHE A N 1
ATOM 2777 C CA . PHE A 1 354 ? 10.792 -8.477 -28.926 1.00 90.44 354 PHE A CA 1
ATOM 2778 C C . PHE A 1 354 ? 11.303 -9.724 -28.207 1.00 90.44 354 PHE A C 1
ATOM 2780 O O . PHE A 1 354 ? 10.500 -10.561 -27.789 1.00 90.44 354 PHE A O 1
ATOM 2787 N N . ASP A 1 355 ? 12.618 -9.812 -28.031 1.00 85.38 355 ASP A N 1
ATOM 2788 C CA . ASP A 1 355 ? 13.286 -10.907 -27.319 1.00 85.38 355 ASP A CA 1
ATOM 2789 C C . ASP A 1 355 ? 13.167 -10.729 -25.796 1.00 85.38 355 ASP A C 1
ATOM 2791 O O . ASP A 1 355 ? 13.015 -11.689 -25.037 1.00 85.38 355 ASP A O 1
ATOM 2795 N N . THR A 1 356 ? 13.172 -9.469 -25.344 1.00 84.62 356 THR A N 1
ATOM 2796 C CA . THR A 1 356 ? 13.022 -9.109 -23.931 1.00 84.62 356 THR A CA 1
ATOM 2797 C C . THR A 1 356 ? 11.932 -8.058 -23.749 1.00 84.62 356 THR A C 1
ATOM 2799 O O . THR A 1 356 ? 11.966 -6.992 -24.365 1.00 84.62 356 THR A O 1
ATOM 2802 N N . VAL A 1 357 ? 11.017 -8.283 -22.803 1.00 82.62 357 VAL A N 1
ATOM 2803 C CA . VAL A 1 357 ? 10.057 -7.259 -22.369 1.00 82.62 357 VAL A CA 1
ATOM 2804 C C . VAL A 1 357 ? 10.394 -6.809 -20.951 1.00 82.62 357 VAL A C 1
ATOM 2806 O O . VAL A 1 357 ? 10.366 -7.578 -19.991 1.00 82.62 357 VAL A O 1
ATOM 2809 N N . GLN A 1 358 ? 10.712 -5.525 -20.823 1.00 75.69 358 GLN A N 1
ATOM 2810 C CA . GLN A 1 358 ? 10.925 -4.831 -19.563 1.00 75.69 358 GLN A CA 1
ATOM 2811 C C . GLN A 1 358 ? 9.670 -4.043 -19.212 1.00 75.69 358 GLN A C 1
ATOM 2813 O O . GLN A 1 358 ? 9.188 -3.232 -19.999 1.00 75.69 358 GLN A O 1
ATOM 2818 N N . ARG A 1 359 ? 9.158 -4.211 -17.996 1.00 67.00 359 ARG A N 1
ATOM 2819 C CA . ARG A 1 359 ? 8.126 -3.320 -17.454 1.00 67.00 359 ARG A CA 1
ATOM 2820 C C . ARG A 1 359 ? 8.656 -2.678 -16.189 1.00 67.00 359 ARG A C 1
ATOM 2822 O O . ARG A 1 359 ? 9.112 -3.357 -15.266 1.00 67.00 359 ARG A O 1
ATOM 2829 N N . LYS A 1 360 ? 8.615 -1.349 -16.146 1.00 60.12 360 LYS A N 1
ATOM 2830 C CA . LYS A 1 360 ? 8.999 -0.599 -14.956 1.00 60.12 360 LYS A CA 1
ATOM 2831 C C . LYS A 1 360 ? 7.781 -0.412 -14.075 1.00 60.12 360 LYS A C 1
ATOM 2833 O O . LYS A 1 360 ? 6.780 0.150 -14.509 1.00 60.12 360 LYS A O 1
ATOM 2838 N N . HIS A 1 361 ? 7.912 -0.820 -12.819 1.00 49.62 361 HIS A N 1
ATOM 2839 C CA . HIS A 1 361 ? 6.825 -0.731 -11.866 1.00 49.62 361 HIS A CA 1
ATOM 2840 C C . HIS A 1 361 ? 7.249 -0.048 -10.576 1.00 49.62 361 HIS A C 1
ATOM 2842 O O . HIS A 1 361 ? 7.883 -0.661 -9.725 1.00 49.62 361 HIS A O 1
ATOM 2848 N N . PHE A 1 362 ? 6.941 1.245 -10.444 1.00 39.50 362 PHE A N 1
ATOM 2849 C CA . PHE A 1 362 ? 7.130 2.052 -9.225 1.00 39.50 362 PHE A CA 1
ATOM 2850 C C . PHE A 1 362 ? 8.400 1.747 -8.404 1.00 39.50 362 PHE A C 1
ATOM 2852 O O . PHE A 1 362 ? 8.373 1.637 -7.180 1.00 39.50 362 PHE A O 1
ATOM 2859 N N . GLY A 1 363 ? 9.537 1.609 -9.092 1.00 41.38 363 GLY A N 1
ATOM 2860 C CA . GLY A 1 363 ? 10.819 1.329 -8.456 1.00 41.38 363 GLY A CA 1
ATOM 2861 C C . GLY A 1 363 ? 11.323 -0.108 -8.598 1.00 41.38 363 GLY A C 1
ATOM 2862 O O . GLY A 1 363 ? 12.527 -0.292 -8.619 1.00 41.38 363 GLY A O 1
ATOM 2863 N N . ALA A 1 364 ? 10.490 -1.112 -8.828 1.00 34.62 364 ALA A N 1
ATOM 2864 C CA . ALA A 1 364 ? 10.975 -2.411 -9.282 1.00 34.62 364 ALA A CA 1
ATOM 2865 C C . ALA A 1 364 ? 11.101 -2.432 -10.812 1.00 34.62 364 ALA A C 1
ATOM 2867 O O . ALA A 1 364 ? 10.316 -1.811 -11.536 1.00 34.62 364 ALA A O 1
ATOM 2868 N N . THR A 1 365 ? 12.115 -3.133 -11.300 1.00 39.09 365 THR A N 1
ATOM 2869 C CA . THR A 1 365 ? 12.270 -3.476 -12.713 1.00 39.09 365 THR A CA 1
ATOM 2870 C C . THR A 1 365 ? 11.934 -4.949 -12.855 1.00 39.09 365 THR A C 1
ATOM 2872 O O . THR A 1 365 ? 12.494 -5.754 -12.116 1.00 39.09 365 THR A O 1
ATOM 2875 N N . TYR A 1 366 ? 11.061 -5.293 -13.798 1.00 45.22 366 TYR A N 1
ATOM 2876 C CA . TYR A 1 366 ? 10.738 -6.677 -14.130 1.00 45.22 366 TYR A CA 1
ATOM 2877 C C . TYR A 1 366 ? 11.429 -7.116 -15.413 1.00 45.22 366 TYR A C 1
ATOM 2879 O O . TYR A 1 366 ? 11.396 -6.389 -16.400 1.00 45.22 366 TYR A O 1
ATOM 2887 N N . TYR A 1 367 ? 11.985 -8.325 -15.377 1.00 41.06 367 TYR A N 1
ATOM 2888 C CA . TYR A 1 367 ? 12.654 -9.006 -16.480 1.00 41.06 367 TYR A CA 1
ATOM 2889 C C . TYR A 1 367 ? 11.762 -10.158 -16.963 1.00 41.06 367 TYR A C 1
ATOM 2891 O O . TYR A 1 367 ? 11.505 -11.077 -16.186 1.00 41.06 367 TYR A O 1
ATOM 2899 N N . ILE A 1 368 ? 11.271 -10.103 -18.204 1.00 43.28 368 ILE A N 1
ATOM 2900 C CA . ILE A 1 368 ? 10.584 -11.223 -18.863 1.00 43.28 368 ILE A CA 1
ATOM 2901 C C . ILE A 1 368 ? 11.358 -11.540 -20.147 1.00 43.28 368 ILE A C 1
ATOM 2903 O O . ILE A 1 368 ? 11.412 -10.704 -21.052 1.00 43.28 368 ILE A O 1
ATOM 2907 N N . VAL A 1 369 ? 11.967 -12.728 -20.207 1.00 43.25 369 VAL A N 1
ATOM 2908 C CA . VAL A 1 369 ? 12.530 -13.291 -21.446 1.00 43.25 369 VAL A CA 1
ATOM 2909 C C . VAL A 1 369 ? 11.399 -13.972 -22.186 1.00 43.25 369 VAL A C 1
ATOM 2911 O O . VAL A 1 369 ? 10.701 -14.810 -21.610 1.00 43.25 369 VAL A O 1
ATOM 2914 N N . CYS A 1 370 ? 11.209 -13.625 -23.452 1.00 40.59 370 CYS A N 1
ATOM 2915 C CA . CYS A 1 370 ? 10.313 -14.374 -24.314 1.00 40.59 370 CYS A CA 1
ATOM 2916 C C . CYS A 1 370 ? 11.035 -15.648 -24.775 1.00 40.59 370 CYS A C 1
ATOM 2918 O O . CYS A 1 370 ? 11.635 -15.669 -25.844 1.00 40.59 370 CYS A O 1
ATOM 2920 N N . GLU A 1 371 ? 11.008 -16.722 -23.977 1.00 31.27 371 GLU A N 1
ATOM 2921 C CA . GLU A 1 371 ? 11.491 -18.020 -24.461 1.00 31.27 371 GLU A CA 1
ATOM 2922 C C . GLU A 1 371 ? 10.568 -18.531 -25.578 1.00 31.27 371 GLU A C 1
ATOM 2924 O O . GLU A 1 371 ? 9.345 -18.619 -25.430 1.00 31.27 371 GLU A O 1
ATOM 2929 N N . ALA A 1 372 ? 11.157 -18.879 -26.723 1.00 31.44 372 ALA A N 1
ATOM 2930 C CA . ALA A 1 372 ? 10.466 -19.642 -27.746 1.00 31.44 372 ALA A CA 1
ATOM 2931 C C . ALA A 1 372 ? 10.204 -21.053 -27.201 1.00 31.44 372 ALA A C 1
ATOM 2933 O O . ALA A 1 372 ? 11.141 -21.821 -26.986 1.00 31.44 372 ALA A O 1
ATOM 2934 N N . HIS A 1 373 ? 8.934 -21.412 -26.992 1.00 26.66 373 HIS A N 1
ATOM 2935 C CA . HIS A 1 373 ? 8.563 -22.817 -26.835 1.00 26.66 373 HIS A CA 1
ATOM 2936 C C . HIS A 1 373 ? 9.087 -23.598 -28.053 1.00 26.66 373 HIS A C 1
ATOM 2938 O O . HIS A 1 373 ? 8.771 -23.201 -29.179 1.00 26.66 373 HIS A O 1
ATOM 2944 N N . PRO A 1 374 ? 9.870 -24.679 -27.871 1.00 29.77 374 PRO A N 1
ATOM 2945 C CA . PRO A 1 374 ? 10.190 -25.562 -28.978 1.00 29.77 374 PRO A CA 1
ATOM 2946 C C . PRO A 1 374 ? 8.882 -26.168 -29.489 1.00 29.77 374 PRO A C 1
ATOM 2948 O O . PRO A 1 374 ? 8.079 -26.677 -28.705 1.00 29.77 374 PRO A O 1
ATOM 2951 N N . GLU A 1 375 ? 8.656 -26.061 -30.796 1.00 31.77 375 GLU A N 1
ATOM 2952 C CA . GLU A 1 375 ? 7.559 -26.734 -31.482 1.00 31.77 375 GLU A CA 1
ATOM 2953 C C . GLU A 1 375 ? 7.672 -28.238 -31.199 1.00 31.77 375 GLU A C 1
ATOM 2955 O O . GLU A 1 375 ? 8.609 -28.899 -31.644 1.00 31.77 375 GLU A O 1
ATOM 2960 N N . SER A 1 376 ? 6.754 -28.776 -30.397 1.00 29.00 376 SER A N 1
ATOM 2961 C CA . SER A 1 376 ? 6.601 -30.218 -30.255 1.00 29.00 376 SER A CA 1
ATOM 2962 C C . SER A 1 376 ? 5.795 -30.721 -31.448 1.00 29.00 376 SER A C 1
ATOM 2964 O O . SER A 1 376 ? 4.569 -30.590 -31.473 1.00 29.00 376 SER A O 1
ATOM 2966 N N . GLU A 1 377 ? 6.495 -31.272 -32.436 1.00 32.00 377 GLU A N 1
ATOM 2967 C CA . GLU A 1 377 ? 5.922 -32.242 -33.364 1.00 32.00 377 GLU A CA 1
ATOM 2968 C C . GLU A 1 377 ? 5.380 -33.452 -32.571 1.00 32.00 377 GLU A C 1
ATOM 2970 O O . GLU A 1 377 ? 6.014 -33.937 -31.634 1.00 32.00 377 GLU A O 1
ATOM 2975 N N . ASP A 1 378 ? 4.196 -33.910 -32.980 1.00 30.62 378 ASP A N 1
ATOM 2976 C CA . ASP A 1 378 ? 3.567 -35.207 -32.707 1.00 30.62 378 ASP A CA 1
ATOM 2977 C C . ASP A 1 378 ? 3.125 -35.563 -31.270 1.00 30.62 378 ASP A C 1
ATOM 2979 O O . ASP A 1 378 ? 3.866 -36.090 -30.442 1.00 30.62 378 ASP A O 1
ATOM 2983 N N . SER A 1 379 ? 1.816 -35.457 -31.016 1.00 27.69 379 SER A N 1
ATOM 2984 C CA . SER A 1 379 ? 0.976 -36.655 -30.808 1.00 27.69 379 SER A CA 1
ATOM 2985 C C . SER A 1 379 ? -0.511 -36.305 -30.692 1.00 27.69 379 SER A C 1
ATOM 2987 O O . SER A 1 379 ? -0.958 -35.548 -29.832 1.00 27.69 379 SER A O 1
ATOM 2989 N N . GLU A 1 380 ? -1.286 -36.900 -31.594 1.00 29.58 380 GLU A N 1
ATOM 2990 C CA . GLU A 1 380 ? -2.736 -37.005 -31.531 1.00 29.58 380 GLU A CA 1
ATOM 2991 C C . GLU A 1 380 ? -3.195 -37.743 -30.259 1.00 29.58 380 GLU A C 1
ATOM 2993 O O . GLU A 1 380 ? -2.654 -38.787 -29.901 1.00 29.58 380 GLU A O 1
ATOM 2998 N N . GLY A 1 381 ? -4.293 -37.260 -29.669 1.00 28.78 381 GLY A N 1
ATOM 2999 C CA . GLY A 1 381 ? -5.284 -38.116 -29.014 1.00 28.78 381 GLY A CA 1
ATOM 3000 C C . GLY A 1 381 ? -5.177 -38.305 -27.499 1.00 28.78 381 GLY A C 1
ATOM 3001 O O . GLY A 1 381 ? -4.685 -39.326 -27.039 1.00 28.78 381 GLY A O 1
ATOM 3002 N N . ALA A 1 382 ? -5.815 -37.412 -26.737 1.00 26.27 382 ALA A N 1
ATOM 3003 C CA . ALA A 1 382 ? -6.636 -37.785 -25.578 1.00 26.27 382 ALA A CA 1
ATOM 3004 C C . ALA A 1 382 ? -7.498 -36.591 -25.140 1.00 26.27 382 ALA A C 1
ATOM 3006 O O . ALA A 1 382 ? -7.002 -35.601 -24.609 1.00 26.27 382 ALA A O 1
ATOM 3007 N N . ALA A 1 383 ? -8.805 -36.694 -25.372 1.00 28.64 383 ALA A N 1
ATOM 3008 C CA . ALA A 1 383 ? -9.795 -35.894 -24.671 1.00 28.64 383 ALA A CA 1
ATOM 3009 C C . ALA A 1 383 ? -9.829 -36.335 -23.199 1.00 28.64 383 ALA A C 1
ATOM 3011 O O . ALA A 1 383 ? -10.001 -37.522 -22.939 1.00 28.64 383 ALA A O 1
ATOM 3012 N N . ASP A 1 384 ? -9.615 -35.413 -22.261 1.00 27.38 384 ASP A N 1
ATOM 3013 C CA . ASP A 1 384 ? -10.630 -34.972 -21.294 1.00 27.38 384 ASP A CA 1
ATOM 3014 C C . ASP A 1 384 ? -10.011 -34.166 -20.136 1.00 27.38 384 ASP A C 1
ATOM 3016 O O . ASP A 1 384 ? -9.026 -34.558 -19.516 1.00 27.38 384 ASP A O 1
ATOM 3020 N N . THR A 1 385 ? -10.735 -33.102 -19.782 1.00 24.44 385 THR A N 1
ATOM 3021 C CA . THR A 1 385 ? -10.782 -32.393 -18.491 1.00 24.44 385 THR A CA 1
ATOM 3022 C C . THR A 1 385 ? -9.762 -31.283 -18.147 1.00 24.44 385 THR A C 1
ATOM 3024 O O . THR A 1 385 ? -8.559 -31.490 -18.052 1.00 24.44 385 THR A O 1
ATOM 3027 N N . VAL A 1 386 ? -10.374 -30.145 -17.774 1.00 25.23 386 VAL A N 1
ATOM 3028 C CA . VAL A 1 386 ? -10.005 -29.135 -16.754 1.00 25.23 386 VAL A CA 1
ATOM 3029 C C . VAL A 1 386 ? -9.437 -27.779 -17.231 1.00 25.23 386 VAL A C 1
ATOM 3031 O O . VAL A 1 386 ? -8.404 -27.693 -17.878 1.00 25.23 386 VAL A O 1
ATOM 3034 N N . GLU A 1 387 ? -10.164 -26.740 -16.788 1.00 25.53 387 GLU A N 1
ATOM 3035 C CA . GLU A 1 387 ? -9.803 -25.329 -16.540 1.00 25.53 387 GLU A CA 1
ATOM 3036 C C . GLU A 1 387 ? -9.541 -24.379 -17.722 1.00 25.53 387 GLU A C 1
ATOM 3038 O O . GLU A 1 387 ? -8.427 -24.176 -18.196 1.00 25.53 387 GLU A O 1
ATOM 3043 N N . GLU A 1 388 ? -10.613 -23.672 -18.103 1.00 25.89 388 GLU A N 1
ATOM 3044 C CA . GLU A 1 388 ? -10.544 -22.358 -18.743 1.00 25.89 388 GLU A CA 1
ATOM 3045 C C . GLU A 1 388 ? -10.056 -21.294 -17.739 1.00 25.89 388 GLU A C 1
ATOM 3047 O O . GLU A 1 388 ? -10.861 -20.573 -17.152 1.00 25.89 388 GLU A O 1
ATOM 3052 N N . ASP A 1 389 ? -8.741 -21.144 -17.594 1.00 25.33 389 ASP A N 1
ATOM 3053 C CA . ASP A 1 389 ? -8.138 -19.896 -17.115 1.00 25.33 389 ASP A CA 1
ATOM 3054 C C . ASP A 1 389 ? -7.790 -19.022 -18.327 1.00 25.33 389 ASP A C 1
ATOM 3056 O O . ASP A 1 389 ? -6.737 -19.132 -18.959 1.00 25.33 389 ASP A O 1
ATOM 3060 N N . ARG A 1 390 ? -8.725 -18.137 -18.687 1.00 24.94 390 ARG A N 1
ATOM 3061 C CA . ARG A 1 390 ? -8.479 -17.044 -19.633 1.00 24.94 390 ARG A CA 1
ATOM 3062 C C . ARG A 1 390 ? -7.901 -15.849 -18.882 1.00 24.94 390 ARG A C 1
ATOM 3064 O O . ARG A 1 390 ? -8.647 -15.000 -18.406 1.00 24.94 390 ARG A O 1
ATOM 3071 N N . VAL A 1 391 ? -6.578 -15.735 -18.870 1.00 23.67 391 VAL A N 1
ATOM 3072 C CA . VAL A 1 391 ? -5.903 -14.439 -18.730 1.00 23.67 391 VAL A CA 1
ATOM 3073 C C . VAL A 1 391 ? -5.299 -14.107 -20.088 1.00 23.67 391 VAL A C 1
ATOM 3075 O O . VAL A 1 391 ? -4.315 -14.707 -20.509 1.00 23.67 391 VAL A O 1
ATOM 3078 N N . ALA A 1 392 ? -5.934 -13.178 -20.800 1.00 23.89 392 ALA A N 1
ATOM 3079 C CA . ALA A 1 392 ? -5.430 -12.614 -22.041 1.00 23.89 392 ALA A CA 1
ATOM 3080 C C . ALA A 1 392 ? -5.365 -11.087 -21.911 1.00 23.89 392 ALA A C 1
ATOM 3082 O O . ALA A 1 392 ? -6.395 -10.459 -21.667 1.00 23.89 392 ALA A O 1
ATOM 3083 N N . ALA A 1 393 ? -4.155 -10.577 -22.169 1.00 27.98 393 ALA A N 1
ATOM 3084 C CA . ALA A 1 393 ? -3.733 -9.193 -22.424 1.00 27.98 393 ALA A CA 1
ATOM 3085 C C . ALA A 1 393 ? -3.725 -8.197 -21.251 1.00 27.98 393 ALA A C 1
ATOM 3087 O O . ALA A 1 393 ? -4.807 -7.757 -20.804 1.00 27.98 393 ALA A O 1
#

Foldseek 3Di:
DLADDQWAPDPQLSLLVVLVPDPNSPVVNVVSVVPDPDCVSNHGDCPVVVVQVVQAPAAAPRRSGFHALADPVVRAQADEQPDDPVVLLVLLLQQQPDDPVPRDCPVVVVSLLVCLVSVLRRNLRSLVRSLRNLVVSDAQQGQRDCLLSNLVSNCSSCVQRVNNVCNVVSVVVSVVCRVCSNVVNVVCVPPPDPPPDDPPDDDDDDDPPPPPPPVPVVVVVVVVVVVVVVVVVVPPDDPDSDHGQDPVRSLVVLQVCLVVVCVVCVVVLVVVVLVVQLLVQQCPDAEEEEEEQCFLVPSQLNHDPVGYQAYEYEEQHPSSLVNNVVVNVSNPPHHYHYDHDDPVDDPPADPPNGQWYWYDRSSHIDTDGPDDDPDDPDDDDDDDDDDDPDDDD

InterPro domains:
  IPR019361 Histone PARylation factor 1 [PF10228] (20-177)
  IPR019361 Histone PARylation factor 1 [PTHR13386] (1-180)
  IPR029063 S-adenosyl-L-methionine-dependent methyltransferase superfamily [G3DSA:3.40.50.150] (245-358)
  IPR029063 S-adenosyl-L-methionine-dependent methyltransferase superfamily [SSF53335] (249-357)
  IPR041698 Methyltransferase domain 25 [PF13649] (289-357)

Radius of gyration: 27.51 Å; Cα contacts (8 Å, |Δi|>4): 490; chains: 1; bounding box: 62×61×83 Å